Protein AF-A0A519QHR0-F1 (afdb_monomer)

Secondary structure (DSSP, 8-state):
-----------EEEEEEE--SHHHHHHHHHHHHTT--EEEE-SSSSS-HHHHTSPTTPEEP---TTSPP-SSS---SEEHHHHHHHHHHHHHHTT--EE-S--EEEEEEETTEEEEEETTS-EEEEEEEEE---STTSBPPP-SEE-TT--EES--S-GGG--S-EEEEE--SHHHHHHHHHHTS-GGG--EEEEE-SSSS-TTS-HHHHHHHHHHHHTTSSEEE-S-EEEEE-SEEEEEEETTEEEEEEESEEEE---B---HHHHHTTT--EEEETTEEEEPTTSS--BSSSSTTPPBPB-TT-BBSSTTEEE-GGGGT---HHHHHHHHHHHHHHHTT-TTPPPTTHHHHHHHHTTSTT---HHHHHHHHHHH-GGGTTS-HHHHHHHHHTSEEEEE-TT-EEE-TT----EEEEEEES-EEEE--SS-TT-EEEE-TT-EESHHHHHH-PPPSS-EEESSSEEEEEEEHHHHHHHHHH-HHHHHHHHHHHHHHH--

Foldseek 3Di:
DDDDDDDDPQDEFAEEEEAQALLSLLQLLLCLVVVGGYEYEEQAPAGRVVLLQQAFQDWAAQPPPPFDFPGQFDDHTGGSVVRRVSSVVSSVVSVGHYDHNFAFPAWADAQQFIWTATPVGDTHTYNFYEYLHAWLVFFDDAPAAEDPPFAEAQGDHYLVVAAQFAEEEEAQAARSLVSQCRVLVDCRSVYAYEYEELAPDRLRYDPVSVVVSVVCVVVVSYHYHHNKGWNYGYQQWTWIQHPVGIDIDGGNHYHYNHGGAPPCCRQQRHNFDWDADPNDTDTDPLRGFDFLDPDRRTATDADPLQATSRGRYGYAENNRPHPRSSQSSQSSNRNSCVSVPVPVDDRSCQVVQCVQCVQPPDSDGSVVVLCLCCPFAQLNVSPHSVRSSVLSSQKHKDKAAAFAWPDAFQAQAQKKKAWSDAKKWWQPDPVDSVDTDIDGINDMDSLCCNVVVGGHHTIMGGNHTTMIIIHGSSSQSVSVVSPVSSVVRSVVVVVVVVVD

Radius of gyration: 25.28 Å; Cα contacts (8 Å, |Δi|>4): 1114; chains: 1; bounding box: 65×52×93 Å

Structure (mmCIF, N/CA/C/O backbone):
data_AF-A0A519QHR0-F1
#
_entry.id   AF-A0A519QHR0-F1
#
loop_
_atom_site.group_PDB
_atom_site.id
_atom_site.type_symbol
_atom_site.label_atom_id
_atom_site.label_alt_id
_atom_site.label_comp_id
_atom_site.label_asym_id
_atom_site.label_entity_id
_atom_site.label_seq_id
_atom_site.pdbx_PDB_ins_code
_atom_site.Cartn_x
_atom_site.Cartn_y
_atom_site.Cartn_z
_atom_site.occupancy
_atom_site.B_iso_or_equiv
_atom_site.auth_seq_id
_atom_site.auth_comp_id
_atom_site.auth_asym_id
_atom_site.auth_atom_id
_atom_site.pdbx_PDB_model_num
ATOM 1 N N . MET A 1 1 ? -25.392 7.653 51.767 1.00 38.12 1 MET A N 1
ATOM 2 C CA . MET A 1 1 ? -24.082 8.296 51.539 1.00 38.12 1 MET A CA 1
ATOM 3 C C . MET A 1 1 ? -23.080 7.205 51.209 1.00 38.12 1 MET A C 1
ATOM 5 O O . MET A 1 1 ? -22.648 6.495 52.101 1.00 38.12 1 MET A O 1
ATOM 9 N N . GLY A 1 2 ? -22.806 7.020 49.922 1.00 30.25 2 GLY A N 1
ATOM 10 C CA . GLY A 1 2 ? -21.758 6.151 49.395 1.00 30.25 2 GLY A CA 1
ATOM 11 C C . GLY A 1 2 ? -21.231 6.868 48.163 1.00 30.25 2 GLY A C 1
ATOM 12 O O . GLY A 1 2 ? -21.966 7.051 47.195 1.00 30.25 2 GLY A O 1
ATOM 13 N N . THR A 1 3 ? -20.040 7.432 48.287 1.00 31.89 3 THR A N 1
ATOM 14 C CA . THR A 1 3 ? -19.401 8.321 47.318 1.00 31.89 3 THR A CA 1
ATOM 15 C C . THR A 1 3 ? -19.126 7.584 46.010 1.00 31.89 3 THR A C 1
ATOM 17 O O . THR A 1 3 ? -18.375 6.612 45.992 1.00 31.89 3 THR A O 1
ATOM 20 N N . ARG A 1 4 ? -19.725 8.069 44.913 1.00 35.53 4 ARG A N 1
ATOM 21 C CA . ARG A 1 4 ? -19.265 7.801 43.545 1.00 35.53 4 ARG A CA 1
ATOM 22 C C . ARG A 1 4 ? -17.866 8.401 43.409 1.00 35.53 4 ARG A C 1
ATOM 24 O O . ARG A 1 4 ? -17.737 9.618 43.354 1.00 35.53 4 ARG A O 1
ATOM 31 N N . GLY A 1 5 ? -16.848 7.549 43.421 1.00 29.78 5 GLY A N 1
ATOM 32 C CA . GLY A 1 5 ? -15.502 7.912 43.000 1.00 29.78 5 GLY A CA 1
ATOM 33 C C . GLY A 1 5 ? -15.416 7.827 41.482 1.00 29.78 5 GLY A C 1
ATOM 34 O O . GLY A 1 5 ? -15.561 6.747 40.915 1.00 29.78 5 GLY A O 1
ATOM 35 N N . GLU A 1 6 ? -15.226 8.977 40.848 1.00 39.72 6 GLU A N 1
ATOM 36 C CA . GLU A 1 6 ? -14.671 9.104 39.506 1.00 39.72 6 GLU A CA 1
ATOM 37 C C . GLU A 1 6 ? -13.222 8.600 39.520 1.00 39.72 6 GLU A C 1
ATOM 39 O O . GLU A 1 6 ? -12.360 9.230 40.123 1.00 39.72 6 GLU A O 1
ATOM 44 N N . THR A 1 7 ? -12.945 7.493 38.836 1.00 35.47 7 THR A N 1
ATOM 45 C CA . THR A 1 7 ? -11.629 7.203 38.254 1.00 35.47 7 THR A CA 1
ATOM 46 C C . THR A 1 7 ? -11.863 6.418 36.966 1.00 35.47 7 THR A C 1
ATOM 48 O O . THR A 1 7 ? -12.209 5.237 36.986 1.00 35.47 7 THR A O 1
ATOM 51 N N . GLY A 1 8 ? -11.734 7.085 35.815 1.00 38.81 8 GLY A N 1
ATOM 52 C CA . GLY A 1 8 ? -11.591 6.378 34.544 1.00 38.81 8 GLY A CA 1
ATOM 53 C C . GLY A 1 8 ? -10.345 5.499 34.632 1.00 38.81 8 GLY A C 1
ATOM 54 O O . GLY A 1 8 ? -9.299 5.975 35.067 1.00 38.81 8 GLY A O 1
ATOM 55 N N . LEU A 1 9 ? -10.457 4.210 34.308 1.00 41.09 9 LEU A N 1
ATOM 56 C CA . LEU A 1 9 ? -9.312 3.301 34.311 1.00 41.09 9 LEU A CA 1
ATOM 57 C C . LEU A 1 9 ? -8.316 3.738 33.223 1.00 41.09 9 LEU A C 1
ATOM 59 O O . LEU A 1 9 ? -8.439 3.350 32.062 1.00 41.09 9 LEU A O 1
ATOM 63 N N . GLU A 1 10 ? -7.314 4.527 33.604 1.00 55.88 10 GLU A N 1
ATOM 64 C CA . GLU A 1 10 ? -6.110 4.771 32.809 1.00 55.88 10 GLU A CA 1
ATOM 65 C C . GLU A 1 10 ? -5.329 3.455 32.699 1.00 55.88 10 GLU A C 1
ATOM 67 O O . GLU A 1 10 ? -4.474 3.121 33.518 1.00 55.88 10 GLU A O 1
ATOM 72 N N . THR A 1 11 ? -5.672 2.642 31.703 1.00 68.62 11 THR A N 1
ATOM 73 C CA . THR A 1 11 ? -4.955 1.393 31.437 1.00 68.62 11 THR A CA 1
ATOM 74 C C . THR A 1 11 ? -3.685 1.735 30.665 1.00 68.62 11 THR A C 1
ATOM 76 O O . THR A 1 11 ? -3.753 2.106 29.492 1.00 68.62 11 THR A O 1
ATOM 79 N N . ARG A 1 12 ? -2.526 1.637 31.328 1.00 92.19 12 ARG A N 1
ATOM 80 C CA . ARG A 1 12 ? -1.211 1.759 30.684 1.00 92.19 12 ARG A CA 1
ATOM 81 C C . ARG A 1 12 ? -0.805 0.419 30.083 1.00 92.19 12 ARG A C 1
ATOM 83 O O . ARG A 1 12 ? -0.752 -0.586 30.787 1.00 92.19 12 ARG A O 1
ATOM 90 N N . VAL A 1 13 ? -0.495 0.415 28.792 1.00 97.62 13 VAL A N 1
ATOM 91 C CA . VAL A 1 13 ? -0.012 -0.765 28.063 1.00 97.62 13 VAL A CA 1
ATOM 92 C C . VAL A 1 13 ? 1.409 -0.551 27.549 1.00 97.62 13 VAL A C 1
ATOM 94 O O . VAL A 1 13 ? 1.866 0.578 27.381 1.00 97.62 13 VAL A O 1
ATOM 97 N N . ARG A 1 14 ? 2.116 -1.637 27.237 1.00 98.00 14 ARG A N 1
ATOM 98 C CA . ARG A 1 14 ? 3.401 -1.556 26.535 1.00 98.00 14 ARG A CA 1
ATOM 99 C C . ARG A 1 14 ? 3.188 -1.165 25.070 1.00 98.00 14 ARG A C 1
ATOM 101 O O . ARG A 1 14 ? 3.900 -0.308 24.557 1.00 98.00 14 ARG A O 1
ATOM 108 N N . ILE A 1 15 ? 2.195 -1.762 24.405 1.00 98.69 15 ILE A N 1
ATOM 109 C CA . ILE A 1 15 ? 1.938 -1.562 22.969 1.00 98.69 15 ILE A CA 1
ATOM 110 C C . ILE A 1 15 ? 0.474 -1.182 22.724 1.00 98.69 15 ILE A C 1
ATOM 112 O O . ILE A 1 15 ? -0.428 -1.973 22.992 1.00 98.69 15 ILE A O 1
ATOM 116 N N . ALA A 1 16 ? 0.234 -0.005 22.146 1.00 98.75 16 ALA A N 1
ATOM 117 C CA . ALA A 1 16 ? -1.062 0.345 21.567 1.00 98.75 16 ALA A CA 1
ATOM 118 C C . ALA A 1 16 ? -1.015 0.208 20.040 1.00 98.75 16 ALA A C 1
ATOM 120 O O . ALA A 1 16 ? -0.225 0.878 19.376 1.00 98.75 16 ALA A O 1
ATOM 121 N N . VAL A 1 17 ? -1.873 -0.643 19.480 1.00 98.88 17 VAL A N 1
ATOM 122 C CA . VAL A 1 17 ? -2.020 -0.841 18.033 1.00 98.88 17 VAL A CA 1
ATOM 123 C C . VAL A 1 17 ? -3.272 -0.112 17.562 1.00 98.88 17 VAL A C 1
ATOM 125 O O . VAL A 1 17 ? -4.366 -0.415 18.023 1.00 98.88 17 VAL A O 1
ATOM 128 N N . ILE A 1 18 ? -3.136 0.849 16.648 1.00 98.69 18 ILE A N 1
ATOM 129 C CA . ILE A 1 18 ? -4.264 1.630 16.124 1.00 98.69 18 ILE A CA 1
ATOM 130 C C . ILE A 1 18 ? -4.666 1.096 14.747 1.00 98.69 18 ILE A C 1
ATOM 132 O O . ILE A 1 18 ? -3.912 1.242 13.783 1.00 98.69 18 ILE A O 1
ATOM 136 N N . GLY A 1 19 ? -5.878 0.548 14.652 1.00 98.31 19 GLY A N 1
ATOM 137 C CA . GLY A 1 19 ? -6.482 -0.002 13.439 1.00 98.31 19 GLY A CA 1
ATOM 138 C C . GLY A 1 19 ? -6.413 -1.528 13.377 1.00 98.31 19 GLY A C 1
ATOM 139 O O . GLY A 1 19 ? -5.332 -2.109 13.418 1.00 98.31 19 GLY A O 1
ATOM 140 N N . SER A 1 20 ? -7.567 -2.179 13.208 1.00 98.12 20 SER A N 1
ATOM 141 C CA . SER A 1 20 ? -7.705 -3.647 13.160 1.00 98.12 20 SER A CA 1
ATOM 142 C C . SER A 1 20 ? -7.625 -4.248 11.751 1.00 98.12 20 SER A C 1
ATOM 144 O O . SER A 1 20 ? -8.186 -5.307 11.473 1.00 98.12 20 SER A O 1
ATOM 146 N N . GLY A 1 21 ? -6.936 -3.578 10.823 1.00 97.19 21 GLY A N 1
ATOM 147 C CA . GLY A 1 21 ? -6.605 -4.191 9.536 1.00 97.19 21 GLY A CA 1
ATOM 148 C C . GLY A 1 21 ? -5.647 -5.384 9.705 1.00 97.19 21 GLY A C 1
ATOM 149 O O . GLY A 1 21 ? -5.116 -5.594 10.796 1.00 97.19 21 GLY A O 1
ATOM 150 N N . PRO A 1 22 ? -5.321 -6.116 8.626 1.00 97.56 22 PRO A N 1
ATOM 151 C CA . PRO A 1 22 ? -4.508 -7.337 8.709 1.00 97.56 22 PRO A CA 1
ATOM 152 C C . PRO A 1 22 ? -3.153 -7.141 9.412 1.00 97.56 22 PRO A C 1
ATOM 154 O O . PRO A 1 22 ? -2.713 -7.984 10.188 1.00 97.56 22 PRO A O 1
ATOM 157 N N . ALA A 1 23 ? -2.507 -5.990 9.187 1.00 98.06 23 ALA A N 1
ATOM 158 C CA . ALA A 1 23 ? -1.262 -5.632 9.868 1.00 98.06 23 ALA A CA 1
ATOM 159 C C . ALA A 1 23 ? -1.452 -5.451 11.383 1.00 98.06 23 ALA A C 1
ATOM 161 O O . ALA A 1 23 ? -0.656 -5.951 12.173 1.00 98.06 23 ALA A O 1
ATOM 162 N N . GLY A 1 24 ? -2.515 -4.750 11.786 1.00 98.62 24 GLY A N 1
ATOM 163 C CA . GLY A 1 24 ? -2.809 -4.475 13.189 1.00 98.62 24 GLY A CA 1
ATOM 164 C C . GLY A 1 24 ? -3.258 -5.721 13.945 1.00 98.62 24 GLY A C 1
ATOM 165 O O . GLY A 1 24 ? -2.792 -5.946 15.057 1.00 98.62 24 GLY A O 1
ATOM 166 N N . LEU A 1 25 ? -4.070 -6.575 13.315 1.00 98.75 25 LEU A N 1
ATOM 167 C CA . LEU A 1 25 ? -4.435 -7.881 13.866 1.00 98.75 25 LEU A CA 1
ATOM 168 C C . LEU A 1 25 ? -3.204 -8.757 14.085 1.00 98.75 25 LEU A C 1
ATOM 170 O O . LEU A 1 25 ? -3.039 -9.311 15.169 1.00 98.75 25 LEU A O 1
ATOM 174 N N . SER A 1 26 ? -2.300 -8.830 13.102 1.00 98.69 26 SER A N 1
ATOM 175 C CA . SER A 1 26 ? -1.062 -9.594 13.263 1.00 98.69 26 SER A CA 1
ATOM 176 C C . SER A 1 26 ? -0.165 -9.024 14.362 1.00 98.69 26 SER A C 1
ATOM 178 O O . SER A 1 26 ? 0.421 -9.795 15.114 1.00 98.69 26 SER A O 1
ATOM 180 N N . ALA A 1 27 ? -0.044 -7.698 14.473 1.00 98.81 27 ALA A N 1
ATOM 181 C CA . ALA A 1 27 ? 0.741 -7.074 15.536 1.00 98.81 27 ALA A CA 1
ATOM 182 C C . ALA A 1 27 ? 0.137 -7.352 16.917 1.00 98.81 27 ALA A C 1
ATOM 184 O O . ALA A 1 27 ? 0.826 -7.797 17.831 1.00 98.81 27 ALA A O 1
ATOM 185 N N . ALA A 1 28 ? -1.166 -7.142 17.079 1.00 98.81 28 ALA A N 1
ATOM 186 C CA . ALA A 1 28 ? -1.828 -7.365 18.355 1.00 98.81 28 ALA A CA 1
ATOM 187 C C . ALA A 1 28 ? -1.801 -8.847 18.766 1.00 98.81 28 ALA A C 1
ATOM 189 O O . ALA A 1 28 ? -1.504 -9.153 19.919 1.00 98.81 28 ALA A O 1
ATOM 190 N N . SER A 1 29 ? -2.004 -9.763 17.813 1.00 98.75 29 SER A N 1
ATOM 191 C CA . SER A 1 29 ? -1.892 -11.210 18.045 1.00 98.75 29 SER A CA 1
ATOM 192 C C . SER A 1 29 ? -0.480 -11.595 18.467 1.00 98.75 29 SER A C 1
ATOM 194 O O . SER A 1 29 ? -0.318 -12.308 19.457 1.00 98.75 29 SER A O 1
ATOM 196 N N . ARG A 1 30 ? 0.550 -11.036 17.816 1.00 98.69 30 ARG A N 1
ATOM 197 C CA . ARG A 1 30 ? 1.936 -11.305 18.202 1.00 98.69 30 ARG A CA 1
ATOM 198 C C . ARG A 1 30 ? 2.270 -10.786 19.594 1.00 98.69 30 ARG A C 1
ATOM 200 O O . ARG A 1 30 ? 2.912 -11.480 20.383 1.00 98.69 30 ARG A O 1
ATOM 207 N N . ALA A 1 31 ? 1.802 -9.583 19.924 1.00 98.75 31 ALA A N 1
ATOM 208 C CA . ALA A 1 31 ? 1.966 -9.012 21.257 1.00 98.75 31 ALA A CA 1
ATOM 209 C C . ALA A 1 31 ? 1.286 -9.886 22.324 1.00 98.75 31 ALA A C 1
ATOM 211 O O . ALA A 1 31 ? 1.868 -10.108 23.387 1.00 98.75 31 ALA A O 1
ATOM 212 N N . ALA A 1 32 ? 0.105 -10.435 22.020 1.00 98.56 32 ALA A N 1
ATOM 213 C CA . ALA A 1 32 ? -0.597 -11.372 22.889 1.00 98.56 32 ALA A CA 1
ATOM 214 C C . ALA A 1 32 ? 0.182 -12.684 23.084 1.00 98.56 32 ALA A C 1
ATOM 216 O O . ALA A 1 32 ? 0.373 -13.109 24.223 1.00 98.56 32 ALA A O 1
ATOM 217 N N . GLN A 1 33 ? 0.698 -13.287 22.006 1.00 98.44 33 GLN A N 1
ATOM 218 C CA . GLN A 1 33 ? 1.482 -14.530 22.074 1.00 98.44 33 GLN A CA 1
ATOM 219 C C . GLN A 1 33 ? 2.786 -14.377 22.870 1.00 98.44 33 GLN A C 1
ATOM 221 O O . GLN A 1 33 ? 3.216 -15.308 23.546 1.00 98.44 33 GLN A O 1
ATOM 226 N N . LEU A 1 34 ? 3.395 -13.190 22.845 1.00 98.19 34 LEU A N 1
ATOM 227 C CA . LEU A 1 34 ? 4.575 -12.859 23.648 1.00 98.19 34 LEU A CA 1
ATOM 228 C C . LEU A 1 34 ? 4.246 -12.441 25.095 1.00 98.19 34 LEU A C 1
ATOM 230 O O . LEU A 1 34 ? 5.159 -12.129 25.860 1.00 98.19 34 LEU A O 1
ATOM 234 N N . GLY A 1 35 ? 2.966 -12.395 25.480 1.00 97.88 35 GLY A N 1
ATOM 235 C CA . GLY A 1 35 ? 2.535 -11.974 26.816 1.00 97.88 35 GLY A CA 1
ATOM 236 C C . GLY A 1 35 ? 2.762 -10.486 27.107 1.00 97.88 35 GLY A C 1
ATOM 237 O O . GLY A 1 35 ? 2.865 -10.091 28.269 1.00 97.88 35 GLY A O 1
ATOM 238 N N . LEU A 1 36 ? 2.867 -9.646 26.074 1.00 97.94 36 LEU A N 1
ATOM 239 C CA . LEU A 1 36 ? 3.069 -8.208 26.231 1.00 97.94 36 LEU A CA 1
ATOM 240 C C . LEU A 1 36 ? 1.747 -7.521 26.578 1.00 97.94 36 LEU A C 1
ATOM 242 O O . LEU A 1 36 ? 0.721 -7.782 25.951 1.00 97.94 36 LEU A O 1
ATOM 246 N N . ALA A 1 37 ? 1.769 -6.592 27.538 1.00 98.06 37 ALA A N 1
ATOM 247 C CA . ALA A 1 37 ? 0.617 -5.737 27.817 1.00 98.06 37 ALA A CA 1
ATOM 248 C C . ALA A 1 37 ? 0.294 -4.898 26.570 1.00 98.06 37 ALA A C 1
ATOM 250 O O . ALA A 1 37 ? 1.090 -4.045 26.171 1.00 98.06 37 ALA A O 1
ATOM 251 N N . HIS A 1 38 ? -0.853 -5.147 25.945 1.00 98.62 38 HIS A N 1
ATOM 252 C CA . HIS A 1 38 ? -1.216 -4.535 24.672 1.00 98.62 38 HIS A CA 1
ATOM 253 C C . HIS A 1 38 ? -2.706 -4.204 24.596 1.00 98.62 38 HIS A C 1
ATOM 255 O O . HIS A 1 38 ? -3.511 -4.752 25.354 1.00 98.62 38 HIS A O 1
ATOM 261 N N . VAL A 1 39 ? -3.054 -3.337 23.644 1.00 98.62 39 VAL A N 1
ATOM 262 C CA . VAL A 1 39 ? -4.432 -3.092 23.205 1.00 98.62 39 VAL A CA 1
ATOM 263 C C . VAL A 1 39 ? -4.475 -2.857 21.695 1.00 98.62 39 VAL A C 1
ATOM 265 O O . VAL A 1 39 ? -3.647 -2.123 21.151 1.00 98.62 39 VAL A O 1
ATOM 268 N N . LEU A 1 40 ? -5.443 -3.474 21.021 1.00 98.81 40 LEU A N 1
ATOM 269 C CA . LEU A 1 40 ? -5.828 -3.184 19.644 1.00 98.81 40 LEU A CA 1
ATOM 270 C C . LEU A 1 40 ? -7.019 -2.228 19.652 1.00 98.81 40 LEU A C 1
ATOM 272 O O . LEU A 1 40 ? -8.055 -2.538 20.226 1.00 98.81 40 LEU A O 1
ATOM 276 N N . ILE A 1 41 ? -6.884 -1.074 19.014 1.00 98.62 41 ILE A N 1
ATOM 277 C CA . ILE A 1 41 ? -7.890 -0.013 19.016 1.00 98.62 41 ILE A CA 1
ATOM 278 C C . ILE A 1 41 ? -8.558 0.042 17.644 1.00 98.62 41 ILE A C 1
ATOM 280 O O . ILE A 1 41 ? -7.892 0.287 16.635 1.00 98.62 41 ILE A O 1
ATOM 284 N N . GLU A 1 42 ? -9.873 -0.154 17.610 1.00 98.19 42 GLU A N 1
ATOM 285 C CA . GLU A 1 42 ? -10.684 -0.160 16.396 1.00 98.19 42 GLU A CA 1
ATOM 286 C C . GLU A 1 42 ? -11.788 0.897 16.479 1.00 98.19 42 GLU A C 1
ATOM 288 O O . GLU A 1 42 ? -12.496 1.023 17.479 1.00 98.19 42 GLU A O 1
ATOM 293 N N . LYS A 1 43 ? -11.936 1.686 15.410 1.00 97.31 43 LYS A N 1
ATOM 294 C CA . LYS A 1 43 ? -12.920 2.774 15.358 1.00 97.31 43 LYS A CA 1
ATOM 295 C C . LYS A 1 43 ? -14.354 2.263 15.194 1.00 97.31 43 LYS A C 1
ATOM 297 O O . LYS A 1 43 ? -15.282 2.985 15.545 1.00 97.31 43 LYS A O 1
ATOM 302 N N . THR A 1 44 ? -14.523 1.069 14.637 1.00 97.31 44 THR A N 1
ATOM 303 C CA . THR A 1 44 ? -15.812 0.413 14.395 1.00 97.31 44 THR A CA 1
ATOM 304 C C . THR A 1 44 ? -16.139 -0.618 15.479 1.00 97.31 44 THR A C 1
ATOM 306 O O . THR A 1 44 ? -15.405 -0.778 16.456 1.00 97.31 44 THR A O 1
ATOM 309 N N . ASP A 1 45 ? -17.285 -1.274 15.339 1.00 96.94 45 ASP A N 1
ATOM 310 C CA . ASP A 1 45 ? -17.796 -2.330 16.213 1.00 96.94 45 ASP A CA 1
ATOM 311 C C . ASP A 1 45 ? -17.379 -3.748 15.780 1.00 96.94 45 ASP A C 1
ATOM 313 O O . ASP A 1 45 ? -17.800 -4.720 16.401 1.00 96.94 45 ASP A O 1
ATOM 317 N N . HIS A 1 46 ? -16.553 -3.867 14.739 1.00 97.19 46 HIS A N 1
ATOM 318 C CA . HIS A 1 46 ? -16.074 -5.125 14.171 1.00 97.19 46 HIS A CA 1
ATOM 319 C C . HIS A 1 46 ? -14.610 -4.996 13.731 1.00 97.19 46 HIS A C 1
ATOM 321 O O . HIS A 1 46 ? -14.087 -3.894 13.575 1.00 97.19 46 HIS A O 1
ATOM 327 N N . LEU A 1 47 ? -13.924 -6.120 13.519 1.00 98.00 47 LEU A N 1
ATOM 328 C CA . LEU A 1 47 ? -12.530 -6.120 13.073 1.00 98.00 47 LEU A CA 1
ATOM 329 C C . LEU A 1 47 ? -12.406 -5.969 11.549 1.00 98.00 47 LEU A C 1
ATOM 331 O O . LEU A 1 47 ? -13.281 -6.360 10.777 1.00 98.00 47 LEU A O 1
ATOM 335 N N . SER A 1 48 ? -11.257 -5.462 11.094 1.00 96.38 48 SER A N 1
ATOM 336 C CA . SER A 1 48 ? -10.878 -5.424 9.676 1.00 96.38 48 SER A CA 1
ATOM 337 C C . SER A 1 48 ? -11.841 -4.649 8.764 1.00 96.38 48 SER A C 1
ATOM 339 O O . SER A 1 48 ? -12.040 -5.039 7.615 1.00 96.38 48 SER A O 1
ATOM 341 N N . ASP A 1 49 ? -12.348 -3.492 9.216 1.00 95.12 49 ASP A N 1
ATOM 342 C CA . ASP A 1 49 ? -13.340 -2.631 8.525 1.00 95.12 49 ASP A CA 1
ATOM 343 C C . ASP A 1 49 ? -13.101 -2.451 7.010 1.00 95.12 49 ASP A C 1
ATOM 345 O O . ASP A 1 49 ? -14.027 -2.475 6.204 1.00 95.12 49 ASP A O 1
ATOM 349 N N . THR A 1 50 ? -11.842 -2.329 6.573 1.00 92.62 50 THR A N 1
ATOM 350 C CA . THR A 1 50 ? -11.517 -2.233 5.135 1.00 92.62 50 THR A CA 1
ATOM 351 C C . THR A 1 50 ? -11.899 -3.491 4.348 1.00 92.62 50 THR A C 1
ATOM 353 O O . THR A 1 50 ? -12.441 -3.377 3.251 1.00 92.62 50 THR A O 1
ATOM 356 N N . ILE A 1 51 ? -11.582 -4.677 4.877 1.00 93.00 51 ILE A N 1
ATOM 357 C CA . ILE A 1 51 ? -11.903 -5.967 4.250 1.00 93.00 51 ILE A CA 1
ATOM 358 C C . ILE A 1 51 ? -13.368 -6.325 4.505 1.00 93.00 51 ILE A C 1
ATOM 360 O O . ILE A 1 51 ? -14.011 -6.873 3.617 1.00 93.00 51 ILE A O 1
ATOM 364 N N . TYR A 1 52 ? -13.921 -5.952 5.660 1.00 93.19 52 TYR A N 1
ATOM 365 C CA . TYR A 1 52 ? -15.352 -6.055 5.943 1.00 93.19 52 TYR A CA 1
ATOM 366 C C . TYR A 1 52 ? -16.183 -5.340 4.872 1.00 93.19 52 TYR A C 1
ATOM 368 O O . TYR A 1 52 ? -17.094 -5.923 4.293 1.00 93.19 52 TYR A O 1
ATOM 376 N N . LYS A 1 53 ? -15.776 -4.124 4.497 1.00 90.56 53 LYS A N 1
ATOM 377 C CA . LYS A 1 53 ? -16.372 -3.334 3.409 1.00 90.56 53 LYS A CA 1
ATOM 378 C C . LYS A 1 53 ? -15.975 -3.789 2.007 1.00 90.56 53 LYS A C 1
ATOM 380 O O . LYS A 1 53 ? -16.273 -3.110 1.034 1.00 90.56 53 LYS A O 1
ATOM 385 N N . TYR A 1 54 ? -15.260 -4.891 1.815 1.00 91.50 54 TYR A N 1
ATOM 386 C CA . TYR A 1 54 ? -15.159 -5.433 0.458 1.00 91.50 54 TYR A CA 1
ATOM 387 C C . TYR A 1 54 ? -16.530 -5.891 -0.020 1.00 91.50 54 TYR A C 1
ATOM 389 O O . TYR A 1 54 ? -17.342 -6.297 0.800 1.00 91.50 54 TYR A O 1
ATOM 397 N N . GLN A 1 55 ? -16.774 -5.853 -1.333 1.00 89.38 55 GLN A N 1
ATOM 398 C CA . GLN A 1 55 ? -18.041 -6.338 -1.878 1.00 89.38 55 GLN A CA 1
ATOM 399 C C . GLN A 1 55 ? -18.321 -7.774 -1.403 1.00 89.38 55 GLN A C 1
ATOM 401 O O . GLN A 1 55 ? -17.403 -8.596 -1.280 1.00 89.38 55 GLN A O 1
ATOM 406 N N . LYS A 1 56 ? -19.584 -8.075 -1.121 1.00 89.62 56 LYS A N 1
ATOM 407 C CA . LYS A 1 56 ? -20.032 -9.373 -0.620 1.00 89.62 56 LYS A CA 1
ATOM 408 C C . LYS A 1 56 ? -19.578 -10.520 -1.516 1.00 89.62 56 LYS A C 1
ATOM 410 O O . LYS A 1 56 ? -19.637 -10.435 -2.741 1.00 89.62 56 LYS A O 1
ATOM 415 N N . GLY A 1 57 ? -19.081 -11.593 -0.898 1.00 88.25 57 GLY A N 1
ATOM 416 C CA . GLY A 1 57 ? -18.574 -12.764 -1.611 1.00 88.25 57 GLY A CA 1
ATOM 417 C C . GLY A 1 57 ? -17.277 -12.540 -2.398 1.00 88.25 57 GLY A C 1
ATOM 418 O O . GLY A 1 57 ? -16.833 -13.470 -3.077 1.00 88.25 57 GLY A O 1
ATOM 419 N N . LYS A 1 58 ? -16.644 -11.355 -2.313 1.00 89.75 58 LYS A N 1
ATOM 420 C CA . LYS A 1 58 ? -15.367 -11.076 -2.987 1.00 89.75 58 LYS A CA 1
ATOM 421 C C . LYS A 1 58 ? -14.332 -12.136 -2.642 1.00 89.75 58 LYS A C 1
ATOM 423 O O . LYS A 1 58 ? -14.133 -12.462 -1.475 1.00 89.75 58 LYS A O 1
ATOM 428 N N . HIS A 1 59 ? -13.622 -12.614 -3.657 1.00 90.69 59 HIS A N 1
ATOM 429 C CA . HIS A 1 59 ? -12.463 -13.467 -3.450 1.00 90.69 59 HIS A CA 1
ATOM 430 C C . HIS A 1 59 ? -11.249 -12.608 -3.063 1.00 90.69 59 HIS A C 1
ATOM 432 O O . HIS A 1 59 ? -10.813 -11.736 -3.817 1.00 90.69 59 HIS A O 1
ATOM 438 N N . VAL A 1 60 ? -10.728 -12.822 -1.860 1.00 92.25 60 VAL A N 1
ATOM 439 C CA . VAL A 1 60 ? -9.548 -12.151 -1.317 1.00 92.25 60 VAL A CA 1
ATOM 440 C C . VAL A 1 60 ? -8.322 -12.991 -1.659 1.00 92.25 60 VAL A C 1
ATOM 442 O O . VAL A 1 60 ? -8.270 -14.176 -1.350 1.00 92.25 60 VAL A O 1
ATOM 445 N N . MET A 1 61 ?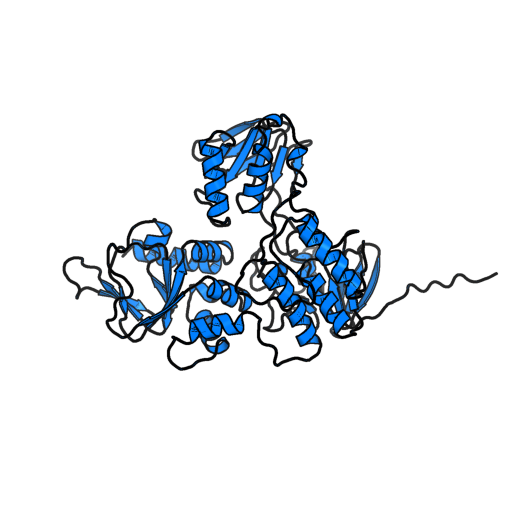 -7.335 -12.378 -2.311 1.00 89.00 61 MET A N 1
ATOM 446 C CA . MET A 1 61 ? -6.131 -13.066 -2.788 1.00 89.00 61 MET A CA 1
ATOM 447 C C . MET A 1 61 ? -4.998 -13.016 -1.756 1.00 89.00 61 MET A C 1
ATOM 449 O O . MET A 1 61 ? -4.662 -11.938 -1.263 1.00 89.00 61 MET A O 1
ATOM 453 N N . ALA A 1 62 ? -4.328 -14.148 -1.529 1.00 88.25 62 ALA A N 1
ATOM 454 C CA . ALA A 1 62 ? -3.132 -14.255 -0.688 1.00 88.25 62 ALA A CA 1
ATOM 455 C C . ALA A 1 62 ? -1.825 -14.072 -1.489 1.00 88.25 62 ALA A C 1
ATOM 457 O O . ALA A 1 62 ? -0.995 -14.972 -1.603 1.00 88.25 62 ALA A O 1
ATOM 458 N N . THR A 1 63 ? -1.653 -12.895 -2.097 1.00 83.69 63 THR A N 1
ATOM 459 C CA . THR A 1 63 ? -0.477 -12.561 -2.923 1.00 83.69 63 THR A CA 1
ATOM 460 C C . THR A 1 63 ? 0.623 -11.866 -2.098 1.00 83.69 63 THR A C 1
ATOM 462 O O . THR A 1 63 ? 0.289 -10.998 -1.285 1.00 83.69 63 THR A O 1
ATOM 465 N N . PRO A 1 64 ? 1.917 -12.160 -2.343 1.00 81.50 64 PRO A N 1
ATOM 466 C CA . PRO A 1 64 ? 2.444 -13.202 -3.237 1.00 81.50 64 PRO A CA 1
ATOM 467 C C . PRO A 1 64 ? 2.421 -14.595 -2.583 1.00 81.50 64 PRO A C 1
ATOM 469 O O . PRO A 1 64 ? 2.644 -14.730 -1.381 1.00 81.50 64 PRO A O 1
ATOM 472 N N . SER A 1 65 ? 2.171 -15.645 -3.372 1.00 81.38 65 SER A N 1
ATOM 473 C CA . SER A 1 65 ? 2.085 -17.026 -2.866 1.00 81.38 65 SER A CA 1
ATOM 474 C C . SER A 1 65 ? 3.420 -17.564 -2.350 1.00 81.38 65 SER A C 1
ATOM 476 O O . SER A 1 65 ? 3.429 -18.373 -1.429 1.00 81.38 65 SER A O 1
ATOM 478 N N . SER A 1 66 ? 4.540 -17.094 -2.907 1.00 81.62 66 SER A N 1
ATOM 479 C CA . SER A 1 66 ? 5.895 -17.498 -2.514 1.00 81.62 66 SER A CA 1
ATOM 480 C C . SER A 1 66 ? 6.346 -16.944 -1.161 1.00 81.62 66 SER A C 1
ATOM 482 O O . SER A 1 66 ? 7.280 -17.478 -0.568 1.00 81.62 66 SER A O 1
ATOM 484 N N . LEU A 1 67 ? 5.716 -15.876 -0.664 1.00 88.81 67 LEU A N 1
ATOM 485 C CA . LEU A 1 67 ? 6.094 -15.277 0.612 1.00 88.81 67 LEU A CA 1
ATOM 486 C C . LEU A 1 67 ? 5.569 -16.131 1.761 1.00 88.81 67 LEU A C 1
ATOM 488 O O . LEU A 1 67 ? 4.375 -16.407 1.828 1.00 88.81 67 LEU A O 1
ATOM 492 N N . VAL A 1 68 ? 6.439 -16.506 2.691 1.00 91.56 68 VAL A N 1
ATOM 493 C CA . VAL A 1 68 ? 6.036 -17.218 3.909 1.00 91.56 68 VAL A CA 1
ATOM 494 C C . VAL A 1 68 ? 5.275 -16.261 4.830 1.00 91.56 68 VAL A C 1
ATOM 496 O O . VAL A 1 68 ? 5.710 -15.129 5.056 1.00 91.56 68 VAL A O 1
ATOM 499 N N . LEU A 1 69 ? 4.124 -16.697 5.344 1.00 95.31 69 LEU A N 1
ATOM 500 C CA . LEU A 1 69 ? 3.375 -15.961 6.363 1.00 95.31 69 LEU A CA 1
ATOM 501 C C . LEU A 1 69 ? 3.953 -16.293 7.744 1.00 95.31 69 LEU A C 1
ATOM 503 O O . LEU A 1 69 ? 4.070 -17.463 8.089 1.00 95.31 69 LEU A O 1
ATOM 507 N N . ARG A 1 70 ? 4.332 -15.268 8.510 1.00 95.62 70 ARG A N 1
ATOM 508 C CA . ARG A 1 70 ? 4.845 -15.388 9.888 1.00 95.62 70 ARG A CA 1
ATOM 509 C C . ARG A 1 70 ? 3.816 -15.043 10.955 1.00 95.62 70 ARG A C 1
ATOM 511 O O . ARG A 1 70 ? 4.056 -15.315 12.121 1.00 95.62 70 ARG A O 1
ATOM 518 N N . SER A 1 71 ? 2.732 -14.385 10.555 1.00 97.25 71 SER A N 1
ATOM 519 C CA . SER A 1 71 ? 1.658 -13.978 11.454 1.00 97.25 71 SER A CA 1
ATOM 520 C C . SER A 1 71 ? 1.160 -15.151 12.294 1.00 97.25 71 SER A C 1
ATOM 522 O O . SER A 1 71 ? 1.058 -16.263 11.785 1.00 97.25 71 SER A O 1
ATOM 524 N N . ASP A 1 72 ? 0.791 -14.881 13.546 1.00 98.06 72 ASP A N 1
ATOM 525 C CA . ASP A 1 72 ? 0.087 -15.853 14.390 1.00 98.06 72 ASP A CA 1
ATOM 526 C C . ASP A 1 72 ? -1.377 -16.068 13.935 1.00 98.06 72 ASP A C 1
ATOM 528 O O . ASP A 1 72 ? -2.093 -16.866 14.534 1.00 98.06 72 ASP A O 1
ATOM 532 N N . LEU A 1 73 ? -1.822 -15.350 12.893 1.00 98.00 73 LEU A N 1
ATOM 533 C CA . LEU A 1 73 ? -3.109 -15.532 12.226 1.00 98.00 73 LEU A CA 1
ATOM 534 C C . LEU A 1 73 ? -2.912 -16.123 10.827 1.00 98.00 73 LEU A C 1
ATOM 536 O O . LEU A 1 73 ? -2.080 -15.648 10.048 1.00 98.00 73 LEU A O 1
ATOM 540 N N . ASP A 1 74 ? -3.747 -17.091 10.475 1.00 97.38 74 ASP A N 1
ATOM 541 C CA . ASP A 1 74 ? -3.759 -17.718 9.163 1.00 97.38 74 ASP A CA 1
ATOM 542 C C . ASP A 1 74 ? -4.328 -16.777 8.100 1.00 97.38 74 ASP A C 1
ATOM 544 O O . ASP A 1 74 ? -5.241 -15.974 8.329 1.00 97.38 74 ASP A O 1
ATOM 548 N N . PHE A 1 75 ? -3.801 -16.895 6.884 1.00 96.94 75 PHE A N 1
ATOM 549 C CA . PHE A 1 75 ? -4.355 -16.204 5.732 1.00 96.94 75 PHE A CA 1
ATOM 550 C C . PHE A 1 75 ? -4.085 -16.962 4.438 1.00 96.94 75 PHE A C 1
ATOM 552 O O . PHE A 1 75 ? -2.968 -16.977 3.919 1.00 96.94 75 PHE A O 1
ATOM 559 N N . GLU A 1 76 ? -5.162 -17.509 3.887 1.00 94.56 76 GLU A N 1
ATOM 560 C CA . GLU A 1 76 ? -5.203 -18.149 2.580 1.00 94.56 76 GLU A CA 1
ATOM 561 C C . GLU A 1 76 ? -6.211 -17.445 1.669 1.00 94.56 76 GLU A C 1
ATOM 563 O O . GLU A 1 76 ? -7.104 -16.721 2.122 1.00 94.56 76 GLU A O 1
ATOM 568 N N . ALA A 1 77 ? -6.060 -17.639 0.357 1.00 93.75 77 ALA A N 1
ATOM 569 C CA . ALA A 1 77 ? -6.994 -17.070 -0.605 1.00 93.75 77 ALA A CA 1
ATOM 570 C C . ALA A 1 77 ? -8.395 -17.678 -0.416 1.00 93.75 77 ALA A C 1
ATOM 572 O O . ALA A 1 77 ? -8.554 -18.897 -0.347 1.00 93.75 77 ALA A O 1
ATOM 573 N N . GLY A 1 78 ? -9.426 -16.839 -0.346 1.00 95.25 78 GLY A N 1
ATOM 574 C CA . GLY A 1 78 ? -10.766 -17.294 0.013 1.00 95.25 78 GLY A CA 1
ATOM 575 C C . GLY A 1 78 ? -11.834 -16.222 -0.135 1.00 95.25 78 GLY A C 1
ATOM 576 O O . GLY A 1 78 ? -11.553 -15.071 -0.463 1.00 95.25 78 GLY A O 1
ATOM 577 N N . LYS A 1 79 ? -13.096 -16.596 0.095 1.00 96.00 79 LYS A N 1
ATOM 578 C CA . LYS A 1 79 ? -14.188 -15.613 0.154 1.00 96.00 79 LYS A CA 1
ATOM 579 C C . LYS A 1 79 ? -13.972 -14.672 1.339 1.00 96.00 79 LYS A C 1
ATOM 581 O O . LYS A 1 79 ? -13.564 -15.127 2.406 1.00 96.00 79 LYS A O 1
ATOM 586 N N . ARG A 1 80 ? -14.301 -13.392 1.155 1.00 94.69 80 ARG A N 1
ATOM 587 C CA . ARG A 1 80 ? -14.242 -12.325 2.166 1.00 94.69 80 ARG A CA 1
ATOM 588 C C . ARG A 1 80 ? -14.726 -12.801 3.536 1.00 94.69 80 ARG A C 1
ATOM 590 O O . ARG A 1 80 ? -14.019 -12.631 4.517 1.00 94.69 80 ARG A O 1
ATOM 597 N N . GLU A 1 81 ? -15.898 -13.424 3.591 1.00 96.25 81 GLU A N 1
ATOM 598 C CA . GLU A 1 81 ? -16.534 -13.862 4.836 1.00 96.25 81 GLU A CA 1
ATOM 599 C C . GLU A 1 81 ? -15.738 -14.966 5.541 1.00 96.25 81 GLU A C 1
ATOM 601 O O . GLU A 1 81 ? -15.635 -14.953 6.761 1.00 96.25 81 GLU A O 1
ATOM 606 N N . ALA A 1 82 ? -15.142 -15.891 4.781 1.00 97.94 82 ALA A N 1
ATOM 607 C CA . ALA A 1 82 ? -14.305 -16.947 5.344 1.00 97.94 82 ALA A CA 1
ATOM 608 C C . ALA A 1 82 ? -13.012 -16.368 5.934 1.00 97.94 82 ALA A C 1
ATOM 610 O O . ALA A 1 82 ? -12.655 -16.710 7.054 1.00 97.94 82 ALA A O 1
ATOM 611 N N . VAL A 1 83 ? -12.360 -15.444 5.216 1.00 98.00 83 VAL A N 1
ATOM 612 C CA . VAL A 1 83 ? -11.148 -14.761 5.702 1.00 98.00 83 VAL A CA 1
ATOM 613 C C . VAL A 1 83 ? -11.434 -13.979 6.986 1.00 98.00 83 VAL A C 1
ATOM 615 O O . VAL A 1 83 ? -10.694 -14.107 7.956 1.00 98.00 83 VAL A O 1
ATOM 618 N N . LEU A 1 84 ? -12.522 -13.201 7.011 1.00 97.81 84 LEU A N 1
ATOM 619 C CA . LEU A 1 84 ? -12.923 -12.441 8.198 1.00 97.81 84 LEU A CA 1
ATOM 620 C C . LEU A 1 84 ? -13.261 -13.362 9.375 1.00 97.81 84 LEU A C 1
ATOM 622 O O . LEU A 1 84 ? -12.817 -13.092 10.483 1.00 97.81 84 LEU A O 1
ATOM 626 N N . GLY A 1 85 ? -13.986 -14.460 9.131 1.00 98.12 85 GLY A N 1
ATOM 627 C CA . GLY A 1 85 ? -14.308 -15.448 10.163 1.00 98.12 85 GLY A CA 1
ATOM 628 C C . GLY A 1 85 ? -13.059 -16.081 10.776 1.00 98.12 85 GLY A C 1
ATOM 629 O O . GLY A 1 85 ? -12.928 -16.109 11.995 1.00 98.12 85 GLY A O 1
ATOM 630 N N . THR A 1 86 ? -12.094 -16.498 9.948 1.00 98.31 86 THR A N 1
ATOM 631 C CA . THR A 1 86 ? -10.809 -17.027 10.433 1.00 98.31 86 THR A CA 1
ATOM 632 C C . THR A 1 86 ? -10.075 -16.018 11.315 1.00 98.31 86 THR A C 1
ATOM 634 O O . THR A 1 86 ? -9.606 -16.379 12.392 1.00 98.31 86 THR A O 1
ATOM 637 N N . TRP A 1 87 ? -9.988 -14.753 10.895 1.00 98.25 87 TRP A N 1
ATOM 638 C CA . TRP A 1 87 ? -9.307 -13.726 11.684 1.00 98.25 87 TRP A CA 1
ATOM 639 C C . TRP A 1 87 ? -10.030 -13.390 12.986 1.00 98.25 87 TRP A C 1
ATOM 641 O O . TRP A 1 87 ? -9.355 -13.194 13.993 1.00 98.25 87 TRP A O 1
ATOM 651 N N . GLU A 1 88 ? -11.360 -13.346 12.999 1.00 97.88 88 GLU A N 1
ATOM 652 C CA . GLU A 1 88 ? -12.153 -13.119 14.214 1.00 97.88 88 GLU A CA 1
ATOM 653 C C . GLU A 1 88 ? -11.930 -14.247 15.240 1.00 97.88 88 GLU A C 1
ATOM 655 O O . GLU A 1 88 ? -11.563 -13.991 16.395 1.00 97.88 88 GLU A O 1
ATOM 660 N N . ASP A 1 89 ? -12.059 -15.503 14.797 1.00 98.38 89 ASP A N 1
ATOM 661 C CA . ASP A 1 89 ? -11.898 -16.691 15.640 1.00 98.38 89 ASP A CA 1
ATOM 662 C C . ASP A 1 89 ? -10.481 -16.774 16.222 1.00 98.38 89 ASP A C 1
ATOM 664 O O . ASP A 1 89 ? -10.295 -17.003 17.421 1.00 98.38 89 ASP A O 1
ATOM 668 N N . GLN A 1 90 ? -9.460 -16.546 15.392 1.00 98.44 90 GLN A N 1
ATOM 669 C CA . GLN A 1 90 ? -8.065 -16.642 15.818 1.00 98.44 90 GLN A CA 1
ATOM 670 C C . GLN A 1 90 ? -7.616 -15.439 16.654 1.00 98.44 90 GLN A C 1
ATOM 672 O O . GLN A 1 90 ? -6.878 -15.626 17.617 1.00 98.44 90 GLN A O 1
ATOM 677 N N . THR A 1 91 ? -8.120 -14.229 16.388 1.00 98.19 91 THR A N 1
ATOM 678 C CA . THR A 1 91 ? -7.872 -13.056 17.250 1.00 98.19 91 THR A CA 1
ATOM 679 C C . THR A 1 91 ? -8.415 -13.303 18.659 1.00 98.19 91 THR A C 1
ATOM 681 O O . THR A 1 91 ? -7.736 -13.036 19.657 1.00 98.19 91 THR A O 1
ATOM 684 N N . THR A 1 92 ? -9.610 -13.897 18.748 1.00 97.56 92 THR A N 1
ATOM 685 C CA . THR A 1 92 ? -10.207 -14.325 20.018 1.00 97.56 92 THR A CA 1
ATOM 686 C C . THR A 1 92 ? -9.386 -15.439 20.673 1.00 97.56 92 THR A C 1
ATOM 688 O O . THR A 1 92 ? -9.074 -15.360 21.863 1.00 97.56 92 THR A O 1
ATOM 691 N N . GLY A 1 93 ? -8.974 -16.454 19.905 1.00 97.94 93 GLY A N 1
ATOM 692 C CA . GLY A 1 93 ? -8.140 -17.563 20.382 1.00 97.94 93 GLY A CA 1
ATOM 693 C C . GLY A 1 93 ? -6.776 -17.119 20.925 1.00 97.94 93 GLY A C 1
ATOM 694 O O . GLY A 1 93 ? -6.322 -17.631 21.951 1.00 97.94 93 GLY A O 1
ATOM 695 N N . CYS A 1 94 ? -6.160 -16.112 20.302 1.00 97.06 94 CYS A N 1
ATOM 696 C CA . CYS A 1 94 ? -4.929 -15.472 20.765 1.00 97.06 94 CYS A CA 1
ATOM 697 C C . CYS A 1 94 ? -5.124 -14.592 22.008 1.00 97.06 94 CYS A C 1
ATOM 699 O O . CYS A 1 94 ? -4.127 -14.162 22.586 1.00 97.06 94 CYS A O 1
ATOM 701 N N . LYS A 1 95 ? -6.369 -14.345 22.443 1.00 97.56 95 LYS A N 1
ATOM 702 C CA . LYS A 1 95 ? -6.726 -13.467 23.572 1.00 97.56 95 LYS A CA 1
ATOM 703 C C . LYS A 1 95 ? -6.241 -12.029 23.378 1.00 97.56 95 LYS A C 1
ATOM 705 O O . LYS A 1 95 ? -5.705 -11.414 24.300 1.00 97.56 95 LYS A O 1
ATOM 710 N N . VAL A 1 96 ? -6.417 -11.498 22.170 1.00 98.44 96 VAL A N 1
ATOM 711 C CA . VAL A 1 96 ? -6.097 -10.098 21.880 1.00 98.44 96 VAL A CA 1
ATOM 712 C C . VAL A 1 96 ? -7.040 -9.173 22.651 1.00 98.44 96 VAL A C 1
ATOM 714 O O . VAL A 1 96 ? -8.259 -9.329 22.603 1.00 98.44 96 VAL A O 1
ATOM 717 N N . ASN A 1 97 ? -6.483 -8.173 23.337 1.00 97.81 97 ASN A N 1
ATOM 718 C CA . ASN A 1 97 ? -7.278 -7.146 24.009 1.00 97.81 97 ASN A CA 1
ATOM 719 C C . ASN A 1 97 ? -7.750 -6.108 22.987 1.00 97.81 97 ASN A C 1
ATOM 721 O O . ASN A 1 97 ? -6.940 -5.313 22.510 1.00 97.81 97 ASN A O 1
ATOM 725 N N . VAL A 1 98 ? -9.045 -6.085 22.667 1.00 98.38 98 VAL A N 1
ATOM 726 C CA . VAL A 1 98 ? -9.607 -5.153 21.677 1.00 98.38 98 VAL A CA 1
ATOM 727 C C . VAL A 1 98 ? -10.449 -4.067 22.344 1.00 98.38 98 VAL A C 1
ATOM 729 O O . VAL A 1 98 ? -11.316 -4.349 23.169 1.00 98.38 98 VAL A O 1
ATOM 732 N N . LEU A 1 99 ? -10.221 -2.818 21.942 1.00 98.06 99 LEU A N 1
ATOM 733 C CA . LEU A 1 99 ? -11.043 -1.659 22.259 1.00 98.06 99 LEU A CA 1
ATOM 734 C C . LEU A 1 99 ? -11.798 -1.213 20.998 1.00 98.06 99 LEU A C 1
ATOM 736 O O . LEU A 1 99 ? -11.249 -0.509 20.150 1.00 98.06 99 LEU A O 1
ATOM 740 N N . TYR A 1 100 ? -13.058 -1.630 20.892 1.00 98.19 100 TYR A N 1
ATOM 741 C CA . TYR A 1 100 ? -13.964 -1.252 19.805 1.00 98.19 100 TYR A CA 1
ATOM 742 C C . TYR A 1 100 ? -14.539 0.157 19.978 1.00 98.19 100 TYR A C 1
ATOM 744 O O . TYR A 1 100 ? -14.568 0.714 21.078 1.00 98.19 100 TYR A O 1
ATOM 752 N N . ASN A 1 101 ? -15.098 0.703 18.896 1.00 97.69 101 ASN A N 1
ATOM 753 C CA . ASN A 1 101 ? -15.779 1.998 18.865 1.00 97.69 101 ASN A CA 1
ATOM 754 C C . ASN A 1 101 ? -14.921 3.162 19.399 1.00 97.69 101 ASN A C 1
ATOM 756 O O . ASN A 1 101 ? -15.452 4.114 19.995 1.00 97.69 101 ASN A O 1
ATOM 760 N N . ALA A 1 102 ? -13.607 3.075 19.189 1.00 97.31 102 ALA A N 1
ATOM 761 C CA . ALA A 1 102 ? -12.601 3.998 19.687 1.00 97.31 102 ALA A CA 1
ATOM 762 C C . ALA A 1 102 ? -11.762 4.550 18.527 1.00 97.31 102 ALA A C 1
ATOM 764 O O . ALA A 1 102 ? -10.719 4.024 18.154 1.00 97.31 102 ALA A O 1
ATOM 765 N N . GLU A 1 103 ? -12.217 5.653 17.935 1.00 97.62 103 GLU A N 1
ATOM 766 C CA . GLU A 1 103 ? -11.424 6.368 16.935 1.00 97.62 103 GLU A CA 1
ATOM 767 C C . GLU A 1 103 ? -10.422 7.299 17.625 1.00 97.62 103 GLU A C 1
ATOM 769 O O . GLU A 1 103 ? -10.830 8.175 18.389 1.00 97.62 103 GLU A O 1
ATOM 774 N N . ILE A 1 104 ? -9.125 7.144 17.353 1.00 97.94 104 ILE A N 1
ATOM 775 C CA . ILE A 1 104 ? -8.087 8.021 17.910 1.00 97.94 104 ILE A CA 1
ATOM 776 C C . ILE A 1 104 ? -8.091 9.370 17.189 1.00 97.94 104 ILE A C 1
ATOM 778 O O . ILE A 1 104 ? -7.969 9.442 15.969 1.00 97.94 104 ILE A O 1
ATOM 782 N N . ALA A 1 105 ? -8.232 10.444 17.962 1.00 97.06 105 ALA A N 1
ATOM 783 C CA . ALA A 1 105 ? -8.247 11.821 17.483 1.00 97.06 105 ALA A CA 1
ATOM 784 C C . ALA A 1 105 ? -6.865 12.482 17.554 1.00 97.06 105 ALA A C 1
ATOM 786 O O . ALA A 1 105 ? -6.543 13.313 16.709 1.00 97.06 105 ALA A O 1
ATOM 787 N N . ALA A 1 106 ? -6.064 12.136 18.566 1.00 97.12 106 ALA A N 1
ATOM 788 C CA . ALA A 1 106 ? -4.743 12.716 18.779 1.00 97.12 106 ALA A CA 1
ATOM 789 C C . ALA A 1 106 ? -3.821 11.753 19.533 1.00 97.12 106 ALA A C 1
ATOM 791 O O . ALA A 1 106 ? -4.277 10.967 20.366 1.00 97.12 106 ALA A O 1
ATOM 792 N N . ILE A 1 107 ? -2.524 11.866 19.255 1.00 98.38 107 ILE A N 1
ATOM 793 C CA . ILE A 1 107 ? -1.447 11.163 19.953 1.00 98.38 107 ILE A CA 1
ATOM 794 C C . ILE A 1 107 ? -0.470 12.232 20.434 1.00 98.38 107 ILE A C 1
ATOM 796 O O . ILE A 1 107 ? -0.017 13.052 19.635 1.00 98.38 107 ILE A O 1
ATOM 800 N N . THR A 1 108 ? -0.177 12.246 21.729 1.00 98.06 108 THR A N 1
ATOM 801 C CA . THR A 1 108 ? 0.733 13.211 22.364 1.00 98.06 108 THR A CA 1
ATOM 802 C C . THR A 1 108 ? 1.705 12.504 23.300 1.00 98.06 108 THR A C 1
ATOM 804 O O . THR A 1 108 ? 1.481 11.350 23.663 1.00 98.06 108 THR A O 1
ATOM 807 N N . GLY A 1 109 ? 2.749 13.209 23.736 1.00 96.88 109 GLY A N 1
ATOM 808 C CA . GLY A 1 109 ? 3.772 12.674 24.635 1.00 96.88 109 GLY A CA 1
ATOM 809 C C . GLY A 1 109 ? 5.026 12.244 23.881 1.00 96.88 109 GLY A C 1
ATOM 810 O O . GLY A 1 109 ? 5.305 12.744 22.790 1.00 96.88 109 GLY A O 1
ATOM 811 N N . ALA A 1 110 ? 5.782 11.325 24.471 1.00 96.94 110 ALA A N 1
ATOM 812 C CA . ALA A 1 110 ? 7.043 10.825 23.933 1.00 96.94 110 ALA A CA 1
ATOM 813 C C . ALA A 1 110 ? 7.196 9.327 24.228 1.00 96.94 110 ALA A C 1
ATOM 815 O O . ALA A 1 110 ? 6.407 8.754 24.979 1.00 96.94 110 ALA A O 1
ATOM 816 N N . LYS A 1 111 ? 8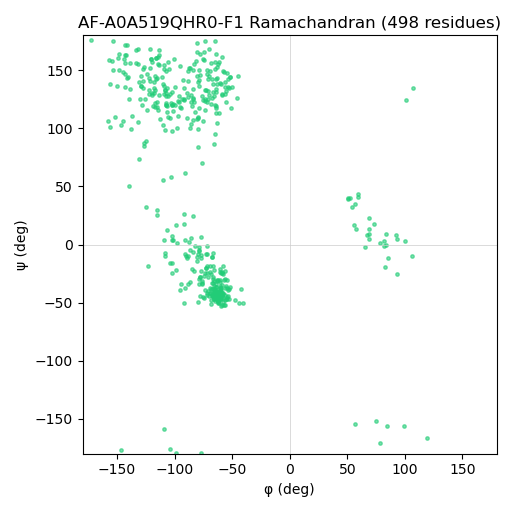.226 8.696 23.651 1.00 95.81 111 LYS A N 1
ATOM 817 C CA . LYS A 1 111 ? 8.552 7.279 23.873 1.00 95.81 111 LYS A CA 1
ATOM 818 C C . LYS A 1 111 ? 8.497 6.917 25.361 1.00 95.81 111 LYS A C 1
ATOM 820 O O . LYS A 1 111 ? 9.171 7.542 26.173 1.00 95.81 111 LYS A O 1
ATOM 825 N N . GLY A 1 112 ? 7.722 5.887 25.694 1.00 96.81 112 GLY A N 1
ATOM 826 C CA . GLY A 1 112 ? 7.477 5.443 27.067 1.00 96.81 112 GLY A CA 1
ATOM 827 C C . GLY A 1 112 ? 6.225 6.045 27.715 1.00 96.81 112 GLY A C 1
ATOM 828 O O . GLY A 1 112 ? 5.649 5.404 28.592 1.00 96.81 112 GLY A O 1
ATOM 829 N N . GLU A 1 113 ? 5.762 7.217 27.277 1.00 97.31 113 GLU A N 1
ATOM 830 C CA . GLU A 1 113 ? 4.683 7.995 27.907 1.00 97.31 113 GLU A CA 1
ATOM 831 C C . GLU A 1 113 ? 3.735 8.621 26.869 1.00 97.31 113 GLU A C 1
ATOM 833 O O . GLU A 1 113 ? 3.452 9.821 26.890 1.00 97.31 113 GLU A O 1
ATOM 838 N N . PHE A 1 114 ? 3.241 7.818 25.925 1.00 98.44 114 PHE A N 1
ATOM 839 C CA . PHE A 1 114 ? 2.240 8.281 24.968 1.00 98.44 114 PHE A CA 1
ATOM 840 C C . PHE A 1 114 ? 0.844 8.312 25.586 1.00 98.44 114 PHE A C 1
ATOM 842 O O . PHE A 1 114 ? 0.442 7.386 26.291 1.00 98.44 114 PHE A O 1
ATOM 849 N N . ALA A 1 115 ? 0.076 9.340 25.228 1.00 98.25 115 ALA A N 1
ATOM 850 C CA . ALA A 1 115 ? -1.353 9.440 25.494 1.00 98.25 115 ALA A CA 1
ATOM 851 C C . ALA A 1 115 ? -2.124 9.481 24.169 1.00 98.25 115 ALA A C 1
ATOM 853 O O . ALA A 1 115 ? -1.905 10.361 23.332 1.00 98.25 115 ALA A O 1
ATOM 854 N N . LEU A 1 116 ? -3.026 8.518 23.981 1.00 98.31 116 LEU A N 1
ATOM 855 C CA . LEU A 1 116 ? -3.879 8.389 22.807 1.00 98.31 116 LEU A CA 1
ATOM 856 C C . LEU A 1 116 ? -5.294 8.807 23.195 1.00 98.31 116 LEU A C 1
ATOM 858 O O . LEU A 1 116 ? -5.973 8.100 23.939 1.00 98.31 116 LEU A O 1
ATOM 862 N N . LYS A 1 117 ? -5.740 9.955 22.686 1.00 97.88 117 LYS A N 1
ATOM 863 C CA . LYS A 1 117 ? -7.075 10.487 22.968 1.00 97.88 117 LYS A CA 1
ATOM 864 C C . LYS A 1 117 ? -8.066 10.017 21.911 1.00 97.88 117 LYS A C 1
ATOM 866 O O . LYS A 1 117 ? -7.865 10.281 20.722 1.00 97.88 117 LYS A O 1
ATOM 871 N N . THR A 1 118 ? -9.156 9.377 22.323 1.00 97.19 118 THR A N 1
ATOM 872 C CA . THR A 1 118 ? -10.258 9.014 21.422 1.00 97.19 118 THR A CA 1
ATOM 873 C C . THR A 1 118 ? -11.098 10.247 21.065 1.00 97.19 118 THR A C 1
ATOM 875 O O . THR A 1 118 ? -11.117 11.243 21.793 1.00 97.19 118 THR A O 1
ATOM 878 N N . LYS A 1 119 ? -11.862 10.198 19.968 1.00 96.31 119 LYS A N 1
ATOM 879 C CA . LYS A 1 119 ? -12.846 11.243 19.625 1.00 96.31 119 LYS A CA 1
ATOM 880 C C . LYS A 1 119 ? -13.929 11.426 20.694 1.00 96.31 119 LYS A C 1
ATOM 882 O O . LYS A 1 119 ? -14.504 12.506 20.778 1.00 96.31 119 LYS A O 1
ATOM 887 N N . LYS A 1 120 ? -14.195 10.394 21.502 1.00 95.00 120 LYS A N 1
ATOM 888 C CA . LYS A 1 120 ? -15.138 10.442 22.632 1.00 95.00 120 LYS A CA 1
ATOM 889 C C . LYS A 1 120 ? -14.534 11.086 23.883 1.00 95.00 120 LYS A C 1
ATOM 891 O O . LYS A 1 120 ? -15.277 11.483 24.770 1.00 95.00 120 LYS A O 1
ATOM 896 N N . GLY A 1 121 ? -13.212 11.254 23.920 1.00 94.12 121 GLY A N 1
ATOM 897 C CA . GLY A 1 121 ? -12.490 11.924 24.999 1.00 94.12 121 GLY A CA 1
ATOM 898 C C . GLY A 1 121 ? -11.710 10.988 25.919 1.00 94.12 121 GLY A C 1
ATOM 899 O O . GLY A 1 121 ? -10.891 11.493 26.683 1.00 94.12 121 GLY A O 1
ATOM 900 N N . ASP A 1 122 ? -11.906 9.672 25.810 1.00 94.38 122 ASP A N 1
ATOM 901 C CA . ASP A 1 122 ? -11.165 8.668 26.581 1.00 94.38 122 ASP A CA 1
ATOM 902 C C . ASP A 1 122 ? -9.670 8.699 26.246 1.00 94.38 122 ASP A C 1
ATOM 904 O O . ASP A 1 122 ? -9.276 9.066 25.134 1.00 94.38 122 ASP A O 1
ATOM 908 N N . ILE A 1 123 ? -8.837 8.288 27.202 1.00 96.69 123 ILE A N 1
ATOM 909 C CA . ILE A 1 123 ? -7.380 8.279 27.063 1.00 96.69 123 ILE A CA 1
ATOM 910 C C . ILE A 1 123 ? -6.856 6.861 27.276 1.00 96.69 123 ILE A C 1
ATOM 912 O O . ILE A 1 123 ? -7.161 6.218 28.278 1.00 96.69 123 ILE A O 1
ATOM 916 N N . VAL A 1 124 ? -6.028 6.398 26.340 1.00 97.31 124 VAL A N 1
ATOM 917 C CA . VAL A 1 124 ? -5.227 5.175 26.467 1.00 97.31 124 VAL A CA 1
ATOM 918 C C . VAL A 1 124 ? -3.763 5.576 26.619 1.00 97.31 124 VAL A C 1
ATOM 920 O O . VAL A 1 124 ? -3.258 6.363 25.818 1.00 97.31 124 VAL A O 1
ATOM 923 N N . LEU A 1 125 ? -3.079 5.040 27.631 1.00 98.31 125 LEU A N 1
ATOM 924 C CA . LEU A 1 125 ? -1.658 5.305 27.866 1.00 98.31 125 LEU A CA 1
ATOM 925 C C . LEU A 1 125 ? -0.811 4.153 27.321 1.00 98.31 125 LEU A C 1
ATOM 927 O O . LEU A 1 125 ? -1.131 2.987 27.554 1.00 98.31 125 LEU A O 1
ATOM 931 N N . ALA A 1 126 ? 0.278 4.460 26.616 1.00 98.31 126 ALA A N 1
ATOM 932 C CA . ALA A 1 126 ? 1.131 3.439 26.012 1.00 98.31 126 ALA A CA 1
ATOM 933 C C . ALA A 1 126 ? 2.621 3.796 26.048 1.00 98.31 126 ALA A C 1
ATOM 935 O O . ALA A 1 126 ? 2.997 4.955 25.895 1.00 98.31 126 ALA A O 1
ATOM 936 N N . GLU A 1 127 ? 3.488 2.792 26.186 1.00 98.44 127 GLU A N 1
ATOM 937 C CA . GLU A 1 127 ? 4.936 2.993 26.031 1.00 98.44 127 GLU A CA 1
ATOM 938 C C . GLU A 1 127 ? 5.348 3.132 24.559 1.00 98.44 127 GLU A C 1
ATOM 940 O O . GLU A 1 127 ? 6.292 3.850 24.228 1.00 98.44 127 GLU A O 1
ATOM 945 N N . THR A 1 128 ? 4.650 2.427 23.670 1.00 98.50 128 THR A N 1
ATOM 946 C CA . THR A 1 128 ? 4.901 2.371 22.228 1.00 98.50 128 THR A CA 1
ATOM 947 C C . THR A 1 128 ? 3.582 2.364 21.461 1.00 98.50 128 THR A C 1
ATOM 949 O O . THR A 1 128 ? 2.603 1.750 21.893 1.00 98.50 128 THR A O 1
ATOM 952 N N . VAL A 1 129 ? 3.566 3.018 20.299 1.00 98.88 129 VAL A N 1
ATOM 953 C CA . VAL A 1 129 ? 2.401 3.084 19.408 1.00 98.88 129 VAL A CA 1
ATOM 954 C C . VAL A 1 129 ? 2.722 2.436 18.068 1.00 98.88 129 VAL A C 1
ATOM 956 O O . VAL A 1 129 ? 3.760 2.710 17.474 1.00 98.88 129 VAL A O 1
ATOM 959 N N . ILE A 1 130 ? 1.807 1.613 17.561 1.00 98.88 130 ILE A N 1
ATOM 960 C CA . ILE A 1 130 ? 1.849 1.049 16.211 1.00 98.88 130 ILE A CA 1
ATOM 961 C C . ILE A 1 130 ? 0.665 1.612 15.417 1.00 98.88 130 ILE A C 1
ATOM 963 O O . ILE A 1 130 ? -0.494 1.338 15.725 1.00 98.88 130 ILE A O 1
ATOM 967 N N . LEU A 1 131 ? 0.945 2.387 14.371 1.00 98.75 131 LEU A N 1
ATOM 968 C CA . LEU A 1 131 ? -0.043 2.892 13.422 1.00 98.75 131 LEU A CA 1
ATOM 969 C C . LEU A 1 131 ? -0.281 1.855 12.315 1.00 98.75 131 LEU A C 1
ATOM 971 O O . LEU A 1 131 ? 0.514 1.734 11.384 1.00 98.75 131 LEU A O 1
ATOM 975 N N . ALA A 1 132 ? -1.408 1.146 12.395 1.00 98.31 132 ALA A N 1
ATOM 976 C CA . ALA A 1 132 ? -1.864 0.141 11.430 1.00 98.31 132 ALA A CA 1
ATOM 977 C C . ALA A 1 132 ? -3.170 0.564 10.718 1.00 98.31 132 ALA A C 1
ATOM 979 O O . ALA A 1 132 ? -3.978 -0.262 10.294 1.00 98.31 132 ALA A O 1
ATOM 980 N N . ILE A 1 133 ? -3.376 1.875 10.562 1.00 97.06 133 ILE A N 1
ATOM 981 C CA . ILE A 1 133 ? -4.639 2.484 10.103 1.00 97.06 133 ILE A CA 1
ATOM 982 C C . ILE A 1 133 ? -4.894 2.380 8.589 1.00 97.06 133 ILE A C 1
ATOM 984 O O . ILE A 1 133 ? -5.976 2.725 8.110 1.00 97.06 133 ILE A O 1
ATOM 988 N N . GLY A 1 134 ? -3.898 1.933 7.818 1.00 95.12 134 GLY A N 1
ATOM 989 C CA . GLY A 1 134 ? -3.956 1.901 6.358 1.00 95.12 134 GLY A CA 1
ATOM 990 C C . GLY A 1 134 ? -4.249 3.273 5.734 1.00 95.12 134 GLY A C 1
ATOM 991 O O . GLY A 1 134 ? -3.953 4.321 6.302 1.00 95.12 134 GLY A O 1
ATOM 992 N N . THR A 1 135 ? -4.823 3.269 4.530 1.00 93.31 135 THR A N 1
ATOM 993 C CA . THR A 1 135 ? -5.192 4.499 3.803 1.00 93.31 135 THR A CA 1
ATOM 994 C C . THR A 1 135 ? -6.671 4.553 3.426 1.00 93.31 135 THR A C 1
ATOM 996 O O . THR A 1 135 ? -7.194 5.627 3.155 1.00 93.31 135 THR A O 1
ATOM 999 N N . GLN A 1 136 ? -7.376 3.415 3.416 1.00 89.38 136 GLN A N 1
ATOM 1000 C CA . GLN A 1 136 ? -8.748 3.301 2.897 1.00 89.38 136 GLN A CA 1
ATOM 1001 C C . GLN A 1 136 ? -9.786 4.092 3.704 1.00 89.38 136 GLN A C 1
ATOM 1003 O O . GLN A 1 136 ? -10.811 4.486 3.159 1.00 89.38 136 GLN A O 1
ATOM 1008 N N . GLY A 1 137 ? -9.494 4.415 4.968 1.00 87.75 137 GLY A N 1
ATOM 1009 C CA . GLY A 1 137 ? -10.311 5.338 5.761 1.00 87.75 137 GLY A CA 1
ATOM 1010 C C . GLY A 1 137 ? -10.306 6.791 5.261 1.00 87.75 137 GLY A C 1
ATOM 1011 O O . GLY A 1 137 ? -11.063 7.598 5.786 1.00 87.75 137 GLY A O 1
ATOM 1012 N N . ASN A 1 138 ? -9.472 7.126 4.271 1.00 91.75 138 ASN A N 1
ATOM 1013 C CA . ASN A 1 138 ? -9.329 8.459 3.690 1.00 91.75 138 ASN A CA 1
ATOM 1014 C C . ASN A 1 138 ? -9.397 8.387 2.144 1.00 91.75 138 ASN A C 1
ATOM 1016 O O . ASN A 1 138 ? -8.363 8.469 1.461 1.00 91.75 138 ASN A O 1
ATOM 1020 N N . PRO A 1 139 ? -10.598 8.161 1.573 1.00 92.00 139 PRO A N 1
ATOM 1021 C CA . PRO A 1 139 ? -10.785 7.997 0.134 1.00 92.00 139 PRO A CA 1
ATOM 1022 C C . PRO A 1 139 ? -10.525 9.294 -0.645 1.00 92.00 139 PRO A C 1
ATOM 1024 O O . PRO A 1 139 ? -10.637 10.409 -0.133 1.00 92.00 139 PRO A O 1
ATOM 1027 N N . ASN A 1 140 ? -10.195 9.153 -1.927 1.00 92.00 140 ASN A N 1
ATOM 1028 C CA . ASN A 1 140 ? -10.137 10.277 -2.853 1.00 92.00 140 ASN A CA 1
ATOM 1029 C C . ASN A 1 140 ? -11.558 10.756 -3.170 1.00 92.00 140 ASN A C 1
ATOM 1031 O O . ASN A 1 140 ? -12.372 9.985 -3.672 1.00 92.00 140 ASN A O 1
ATOM 1035 N N . LEU A 1 141 ? -11.832 12.035 -2.905 1.00 93.25 141 LEU A N 1
ATOM 1036 C CA . LEU A 1 141 ? -13.132 12.654 -3.163 1.00 93.25 141 LEU A CA 1
ATOM 1037 C C . LEU A 1 141 ? -13.267 13.120 -4.617 1.00 93.25 141 LEU A C 1
ATOM 1039 O O . LEU A 1 141 ? -12.269 13.476 -5.257 1.00 93.25 141 LEU A O 1
ATOM 1043 N N . VAL A 1 142 ? -14.501 13.123 -5.134 1.00 94.38 142 VAL A N 1
ATOM 1044 C CA . VAL A 1 142 ? -14.812 13.725 -6.443 1.00 94.38 142 VAL A CA 1
ATOM 1045 C C . VAL A 1 142 ? -14.480 15.213 -6.415 1.00 94.38 142 VAL A C 1
ATOM 1047 O O . VAL A 1 142 ? -14.693 15.890 -5.413 1.00 94.38 142 VAL A O 1
ATOM 1050 N N . ARG A 1 143 ? -13.889 15.706 -7.507 1.00 92.62 143 ARG A N 1
ATOM 1051 C CA . ARG A 1 143 ? -13.413 17.098 -7.614 1.00 92.62 143 ARG A CA 1
ATOM 1052 C C . ARG A 1 143 ? -14.320 17.990 -8.455 1.00 92.62 143 ARG A C 1
ATOM 1054 O O . ARG A 1 143 ? -14.170 19.204 -8.422 1.00 92.62 143 ARG A O 1
ATOM 1061 N N . CYS A 1 144 ? -15.203 17.376 -9.231 1.00 95.00 144 CYS A N 1
ATOM 1062 C CA . CYS A 1 144 ? -16.185 18.063 -10.053 1.00 95.00 144 CYS A CA 1
ATOM 1063 C C . CYS A 1 144 ? -17.334 18.625 -9.208 1.00 95.00 144 CYS A C 1
ATOM 1065 O O . CYS A 1 144 ? -17.495 18.253 -8.043 1.00 95.00 144 CYS A O 1
ATOM 1067 N N . ALA A 1 145 ? -18.133 19.516 -9.797 1.00 96.56 145 ALA A N 1
ATOM 1068 C CA . ALA A 1 145 ? -19.319 20.044 -9.134 1.00 96.56 145 ALA A CA 1
ATOM 1069 C C . ALA A 1 145 ? -20.339 18.920 -8.891 1.00 96.56 145 ALA A C 1
ATOM 1071 O O . ALA A 1 145 ? -20.624 18.136 -9.795 1.00 96.56 145 ALA A O 1
ATOM 1072 N N . VAL A 1 146 ? -20.899 18.862 -7.683 1.00 97.56 146 VAL A N 1
ATOM 1073 C CA . VAL A 1 146 ? -21.944 17.904 -7.300 1.00 97.56 146 VAL A CA 1
ATOM 1074 C C . VAL A 1 146 ? -23.185 18.697 -6.911 1.00 97.56 146 VAL A C 1
ATOM 1076 O O . VAL A 1 146 ? -23.122 19.523 -6.002 1.00 97.56 146 VAL A O 1
ATOM 1079 N N . GLU A 1 147 ? -24.289 18.487 -7.624 1.00 97.12 147 GLU A N 1
ATOM 1080 C CA . GLU A 1 147 ? -25.568 19.119 -7.297 1.00 97.12 147 GLU A CA 1
ATOM 1081 C C . GLU A 1 147 ? -26.146 18.566 -5.991 1.00 97.12 147 GLU A C 1
ATOM 1083 O O . GLU A 1 147 ? -25.970 17.394 -5.647 1.00 97.12 147 GLU A O 1
ATOM 1088 N N . GLU A 1 148 ? -26.880 19.410 -5.267 1.00 95.56 148 GLU A N 1
ATOM 1089 C CA . GLU A 1 148 ? -27.615 18.983 -4.081 1.00 95.56 148 GLU A CA 1
ATOM 1090 C C . GLU A 1 148 ? -28.617 17.871 -4.440 1.00 95.56 148 GLU A C 1
ATOM 1092 O O . GLU A 1 148 ? -29.391 17.980 -5.392 1.00 95.56 148 GLU A O 1
ATOM 1097 N N . GLY A 1 149 ? -28.588 16.774 -3.680 1.00 92.06 149 GLY A N 1
ATOM 1098 C CA . GLY A 1 149 ? -29.424 15.597 -3.930 1.00 92.06 149 GLY A CA 1
ATOM 1099 C C . GLY A 1 149 ? -28.874 14.612 -4.969 1.00 92.06 149 GLY A C 1
ATOM 1100 O O . GLY A 1 149 ? -29.515 13.588 -5.202 1.00 92.06 149 GLY A O 1
ATOM 1101 N N . ALA A 1 150 ? -27.706 14.868 -5.569 1.00 96.38 150 ALA A N 1
ATOM 1102 C CA . ALA A 1 150 ? -26.997 13.862 -6.352 1.00 96.38 150 ALA A CA 1
ATOM 1103 C C . ALA A 1 150 ? -26.471 12.726 -5.456 1.00 96.38 150 ALA A C 1
ATOM 1105 O O . ALA A 1 150 ? -26.003 12.950 -4.337 1.00 96.38 150 ALA A O 1
ATOM 1106 N N . ASN A 1 151 ? -26.522 11.493 -5.958 1.00 96.69 151 ASN A N 1
ATOM 1107 C CA . ASN A 1 151 ? -26.167 10.305 -5.190 1.00 96.69 151 ASN A CA 1
ATOM 1108 C C . ASN A 1 151 ? -24.733 9.857 -5.495 1.00 96.69 151 ASN A C 1
ATOM 1110 O O . ASN A 1 151 ? -24.471 9.209 -6.510 1.00 96.69 151 ASN A O 1
ATOM 1114 N N . VAL A 1 152 ? -23.803 10.211 -4.607 1.00 97.00 152 VAL A N 1
ATOM 1115 C CA . VAL A 1 152 ? -22.392 9.820 -4.703 1.00 97.00 152 VAL A CA 1
ATOM 1116 C C . VAL A 1 152 ? -22.030 8.921 -3.529 1.00 97.00 152 VAL A C 1
ATOM 1118 O O . VAL A 1 152 ? -22.053 9.339 -2.373 1.00 97.00 152 VAL A O 1
ATOM 1121 N N . GLN A 1 153 ? -21.639 7.689 -3.837 1.00 95.38 153 GLN A N 1
ATOM 1122 C CA . GLN A 1 153 ? -21.150 6.703 -2.883 1.00 95.38 153 GLN A CA 1
ATOM 1123 C C . GLN A 1 153 ? -19.661 6.457 -3.119 1.00 95.38 153 GLN A C 1
ATOM 1125 O O . GLN A 1 153 ? -19.197 6.441 -4.253 1.00 95.38 153 GLN A O 1
ATOM 1130 N N . TYR A 1 154 ? -18.894 6.237 -2.054 1.00 94.31 154 TYR A N 1
ATOM 1131 C CA . TYR A 1 154 ? -17.459 5.913 -2.148 1.00 94.31 154 TYR A CA 1
ATOM 1132 C C . TYR A 1 154 ? -17.175 4.424 -1.940 1.00 94.31 154 TYR A C 1
ATOM 1134 O O . TYR A 1 154 ? -16.024 3.989 -1.901 1.00 94.31 154 TYR A O 1
ATOM 1142 N N . GLN A 1 155 ? -18.235 3.639 -1.789 1.00 90.38 155 GLN A N 1
ATOM 1143 C CA . GLN A 1 155 ? -18.210 2.252 -1.369 1.00 90.38 155 GLN A CA 1
ATOM 1144 C C . GLN A 1 155 ? -19.372 1.502 -2.034 1.00 90.38 155 GLN A C 1
ATOM 1146 O O . GLN A 1 155 ? -20.390 2.118 -2.343 1.00 90.38 155 GLN A O 1
ATOM 1151 N N . LEU A 1 156 ? -19.184 0.204 -2.279 1.00 92.38 156 LEU A N 1
ATOM 1152 C CA . LEU A 1 156 ? -20.197 -0.708 -2.810 1.00 92.38 156 LEU A CA 1
ATOM 1153 C C . LEU A 1 156 ? -20.122 -2.026 -2.032 1.00 92.38 156 LEU A C 1
ATOM 1155 O O . LEU A 1 156 ? -19.136 -2.756 -2.167 1.00 92.38 156 LEU A O 1
ATOM 1159 N N . ASP A 1 157 ? -21.143 -2.302 -1.223 1.00 89.00 157 ASP A N 1
ATOM 1160 C CA . ASP A 1 157 ? -21.144 -3.440 -0.298 1.00 89.00 157 ASP A CA 1
ATOM 1161 C C . ASP A 1 157 ? -21.767 -4.694 -0.923 1.00 89.00 157 ASP A C 1
ATOM 1163 O O . ASP A 1 157 ? -21.131 -5.749 -0.929 1.00 89.00 157 ASP A O 1
ATOM 1167 N N . ASP A 1 158 ? -22.956 -4.594 -1.518 1.00 92.38 158 ASP A N 1
ATOM 1168 C CA . ASP A 1 158 ? -23.592 -5.693 -2.251 1.00 92.38 158 ASP A CA 1
ATOM 1169 C C . ASP A 1 158 ? -24.091 -5.194 -3.619 1.00 92.38 158 ASP A C 1
ATOM 1171 O O . ASP A 1 158 ? -25.100 -4.494 -3.691 1.00 92.38 158 ASP A O 1
ATOM 1175 N N . PRO A 1 159 ? -23.412 -5.540 -4.732 1.00 92.75 159 PRO A N 1
ATOM 1176 C CA . PRO A 1 159 ? -23.883 -5.193 -6.072 1.00 92.75 159 PRO A CA 1
ATOM 1177 C C . PRO A 1 159 ? -25.299 -5.708 -6.374 1.00 92.75 159 PRO A C 1
ATOM 1179 O O . PRO A 1 159 ? -25.974 -5.132 -7.223 1.00 92.75 159 PRO A O 1
ATOM 1182 N N . GLY A 1 160 ? -25.754 -6.753 -5.670 1.00 93.00 160 GLY A N 1
ATOM 1183 C CA . GLY A 1 160 ? -27.082 -7.355 -5.790 1.00 93.00 160 GLY A CA 1
ATOM 1184 C C . GLY A 1 160 ? -28.244 -6.457 -5.345 1.00 93.00 160 GLY A C 1
ATOM 1185 O O . GLY A 1 160 ? -29.385 -6.710 -5.720 1.00 93.00 160 GLY A O 1
ATOM 1186 N N . GLU A 1 161 ? -27.979 -5.406 -4.564 1.00 94.38 161 GLU A N 1
ATOM 1187 C CA . GLU A 1 161 ? -29.021 -4.537 -3.991 1.00 94.38 161 GLU A CA 1
ATOM 1188 C C . GLU A 1 161 ? -29.564 -3.486 -4.969 1.00 94.38 161 GLU A C 1
ATOM 1190 O O . GLU A 1 161 ? -30.575 -2.842 -4.690 1.00 94.38 161 GLU A O 1
ATOM 1195 N N . TYR A 1 162 ? -28.911 -3.311 -6.118 1.00 95.81 162 TYR A N 1
ATOM 1196 C CA . TYR A 1 162 ? -29.222 -2.253 -7.077 1.00 95.81 162 TYR A CA 1
ATOM 1197 C C . TYR A 1 162 ? -29.950 -2.831 -8.289 1.00 95.81 162 TYR A C 1
ATOM 1199 O O . TYR A 1 162 ? -29.482 -3.804 -8.885 1.00 95.81 162 TYR A O 1
ATOM 1207 N N . ILE A 1 163 ? -31.099 -2.253 -8.645 1.00 96.62 163 ILE A N 1
ATOM 1208 C CA . ILE A 1 163 ? -31.977 -2.752 -9.710 1.00 96.62 163 ILE A CA 1
ATOM 1209 C C . ILE A 1 163 ? -32.512 -1.570 -10.526 1.00 96.62 163 ILE A C 1
ATOM 1211 O O . ILE A 1 163 ? -33.010 -0.604 -9.956 1.00 96.62 163 ILE A O 1
ATOM 1215 N N . ASP A 1 164 ? -32.464 -1.700 -11.852 1.00 97.56 164 ASP A N 1
ATOM 1216 C CA . ASP A 1 164 ? -32.989 -0.761 -12.854 1.00 97.56 164 ASP A CA 1
ATOM 1217 C C . ASP A 1 164 ? -32.409 0.663 -12.729 1.00 97.56 164 ASP A C 1
ATOM 1219 O O . ASP A 1 164 ? -33.099 1.643 -12.993 1.00 97.56 164 ASP A O 1
ATOM 1223 N N . GLU A 1 165 ? -31.132 0.782 -12.340 1.00 98.00 165 GLU A N 1
ATOM 1224 C CA . GLU A 1 165 ? -30.432 2.069 -12.207 1.00 98.00 165 GLU A CA 1
ATOM 1225 C C . GLU A 1 165 ? -29.390 2.308 -13.315 1.00 98.00 165 GLU A C 1
ATOM 1227 O O . GLU A 1 165 ? -28.702 1.393 -13.783 1.00 98.00 165 GLU A O 1
ATOM 1232 N N . HIS A 1 166 ? -29.187 3.576 -13.671 1.00 98.50 166 HIS A N 1
ATOM 1233 C CA . HIS A 1 166 ? -28.005 4.058 -14.377 1.00 98.50 166 HIS A CA 1
ATOM 1234 C C . HIS A 1 166 ? -26.879 4.349 -13.382 1.00 98.50 166 HIS A C 1
ATOM 1236 O O . HIS A 1 166 ? -26.911 5.346 -12.657 1.00 98.50 166 HIS A O 1
ATOM 1242 N N . ILE A 1 167 ? -25.852 3.498 -13.366 1.00 98.62 167 ILE A N 1
ATOM 1243 C CA . ILE A 1 167 ? -24.775 3.563 -12.374 1.00 98.62 167 ILE A CA 1
ATOM 1244 C C . ILE A 1 167 ? -23.450 3.891 -13.057 1.00 98.62 167 ILE A C 1
ATOM 1246 O O . ILE A 1 167 ? -22.976 3.155 -13.924 1.00 98.62 167 ILE A O 1
ATOM 1250 N N . THR A 1 168 ? -22.815 4.981 -12.626 1.00 98.62 168 THR A N 1
ATOM 1251 C CA . THR A 1 168 ? -21.470 5.359 -13.069 1.00 98.62 168 THR A CA 1
ATOM 1252 C C . THR A 1 168 ? -20.426 5.007 -12.015 1.00 98.62 168 THR A C 1
ATOM 1254 O O . THR A 1 168 ? -20.435 5.551 -10.913 1.00 98.62 168 THR A O 1
ATOM 1257 N N . VAL A 1 169 ? -19.458 4.164 -12.364 1.00 98.38 169 VAL A N 1
ATOM 1258 C CA . VAL A 1 169 ? -18.282 3.875 -11.540 1.00 98.38 169 VAL A CA 1
ATOM 1259 C C . VAL A 1 169 ? -17.122 4.782 -11.955 1.00 98.38 169 VAL A C 1
ATOM 1261 O O . VAL A 1 169 ? -16.624 4.712 -13.079 1.00 98.38 169 VAL A O 1
ATOM 1264 N N . LEU A 1 170 ? -16.663 5.635 -11.037 1.00 97.25 170 LEU A N 1
ATOM 1265 C CA . LEU A 1 170 ? -15.498 6.496 -11.251 1.00 97.25 170 LEU A CA 1
ATOM 1266 C C . LEU A 1 170 ? -14.241 5.836 -10.680 1.00 97.25 170 LEU A C 1
ATOM 1268 O O . LEU A 1 170 ? -14.131 5.652 -9.467 1.00 97.25 170 LEU A O 1
ATOM 1272 N N . GLY A 1 171 ? -13.263 5.559 -11.542 1.00 92.31 171 GLY A N 1
ATOM 1273 C CA . GLY A 1 171 ? -11.987 4.952 -11.168 1.00 92.31 171 GLY A CA 1
ATOM 1274 C C . GLY A 1 171 ? -11.869 3.500 -11.620 1.00 92.31 171 GLY A C 1
ATOM 1275 O O . GLY A 1 171 ? -12.777 2.693 -11.450 1.00 92.31 171 GLY A O 1
ATOM 1276 N N . THR A 1 172 ? -10.712 3.16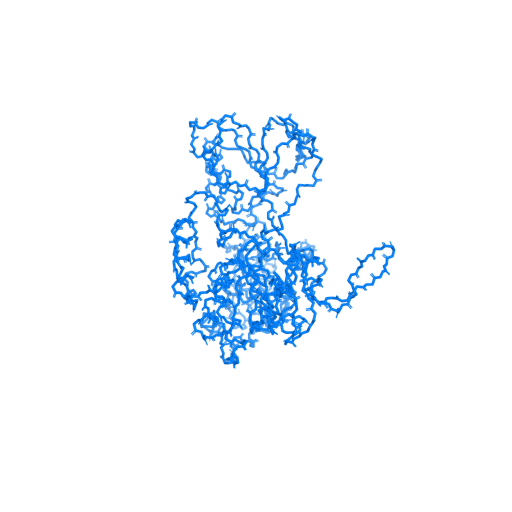9 -12.191 1.00 93.19 172 THR A N 1
ATOM 1277 C CA . THR A 1 172 ? -10.473 1.895 -12.888 1.00 93.19 172 THR A CA 1
ATOM 1278 C C . THR A 1 172 ? -9.274 1.128 -12.342 1.00 93.19 172 THR A C 1
ATOM 1280 O O . THR A 1 172 ? -8.578 0.443 -13.086 1.00 93.19 172 THR A O 1
ATOM 1283 N N . GLY A 1 173 ? -9.011 1.261 -11.040 1.00 91.19 173 GLY A N 1
ATOM 1284 C CA . GLY A 1 173 ? -8.211 0.268 -10.320 1.00 91.19 173 GLY A CA 1
ATOM 1285 C C . GLY A 1 173 ? -9.022 -1.012 -10.090 1.00 91.19 173 GLY A C 1
ATOM 1286 O O . GLY A 1 173 ? -10.226 -1.033 -10.352 1.00 91.19 173 GLY A O 1
ATOM 1287 N N . ASP A 1 174 ? -8.390 -2.049 -9.534 1.00 90.00 174 ASP A N 1
ATOM 1288 C CA . ASP A 1 174 ? -9.024 -3.362 -9.308 1.00 90.00 174 ASP A CA 1
ATOM 1289 C C . ASP A 1 174 ? -10.413 -3.261 -8.653 1.00 90.00 174 ASP A C 1
ATOM 1291 O O . ASP A 1 174 ? -11.375 -3.827 -9.159 1.00 90.00 174 ASP A O 1
ATOM 1295 N N . ALA A 1 175 ? -10.551 -2.471 -7.582 1.00 91.12 175 ALA A N 1
ATOM 1296 C CA . ALA A 1 175 ? -11.825 -2.324 -6.875 1.00 91.12 175 ALA A CA 1
ATOM 1297 C C . ALA A 1 175 ? -12.933 -1.688 -7.734 1.00 91.12 175 ALA A C 1
ATOM 1299 O O . ALA A 1 175 ? -14.084 -2.096 -7.633 1.00 91.12 175 ALA A O 1
ATOM 1300 N N . GLY A 1 176 ? -12.603 -0.692 -8.561 1.00 95.25 176 GLY A N 1
ATOM 1301 C CA . GLY A 1 176 ? -13.578 -0.053 -9.447 1.00 95.25 176 GLY A CA 1
ATOM 1302 C C . GLY A 1 176 ? -14.025 -0.991 -10.564 1.00 95.25 176 GLY A C 1
ATOM 1303 O O . GLY A 1 176 ? -15.218 -1.106 -10.830 1.00 95.25 176 GLY A O 1
ATOM 1304 N N . ILE A 1 177 ? -13.079 -1.728 -11.152 1.00 96.31 177 ILE A N 1
ATOM 1305 C CA . ILE A 1 177 ? -13.370 -2.739 -12.174 1.00 96.31 177 ILE A CA 1
ATOM 1306 C C . ILE A 1 177 ? -14.253 -3.851 -11.601 1.00 96.31 177 ILE A C 1
ATOM 1308 O O . ILE A 1 177 ? -15.294 -4.160 -12.169 1.00 96.31 177 ILE A O 1
ATOM 1312 N N . GLU A 1 178 ? -13.885 -4.412 -10.451 1.00 95.12 178 GLU A N 1
ATOM 1313 C CA . GLU A 1 178 ? -14.673 -5.443 -9.771 1.00 95.12 178 GLU A CA 1
ATOM 1314 C C . GLU A 1 178 ? -16.089 -4.964 -9.425 1.00 95.12 178 GLU A C 1
ATOM 1316 O O . GLU A 1 178 ? -17.042 -5.711 -9.626 1.00 95.12 178 GLU A O 1
ATOM 1321 N N . ASN A 1 179 ? -16.239 -3.721 -8.954 1.00 96.31 179 ASN A N 1
ATOM 1322 C CA . ASN A 1 179 ? -17.545 -3.141 -8.648 1.00 96.31 179 ASN A CA 1
ATOM 1323 C C . ASN A 1 179 ? -18.402 -2.945 -9.909 1.00 96.31 179 ASN A C 1
ATOM 1325 O O . ASN A 1 179 ? -19.576 -3.304 -9.901 1.00 96.31 179 ASN A O 1
ATOM 1329 N N . ALA A 1 180 ? -17.825 -2.437 -11.003 1.00 97.62 180 ALA A N 1
ATOM 1330 C CA . ALA A 1 180 ? -18.542 -2.289 -12.270 1.00 97.62 180 ALA A CA 1
ATOM 1331 C C . ALA A 1 180 ? -18.990 -3.644 -12.838 1.00 97.62 180 ALA A C 1
ATOM 1333 O O . ALA A 1 180 ? -20.138 -3.792 -13.248 1.00 97.62 180 ALA A O 1
ATOM 1334 N N . MET A 1 181 ? -18.107 -4.648 -12.813 1.00 97.12 181 MET A N 1
ATOM 1335 C CA . MET A 1 181 ? -18.447 -6.002 -13.252 1.00 97.12 181 MET A CA 1
ATOM 1336 C C . MET A 1 181 ? -19.519 -6.633 -12.359 1.00 97.12 181 MET A C 1
ATOM 1338 O O . MET A 1 181 ? -20.433 -7.261 -12.879 1.00 97.12 181 MET A O 1
ATOM 1342 N N . GLY A 1 182 ? -19.445 -6.435 -11.037 1.00 95.69 182 GLY A N 1
ATOM 1343 C CA . GLY A 1 182 ? -20.444 -6.930 -10.088 1.00 95.69 182 GLY A CA 1
ATOM 1344 C C . GLY A 1 182 ? -21.842 -6.365 -10.344 1.00 95.69 182 GLY A C 1
ATOM 1345 O O . GLY A 1 182 ? -22.804 -7.122 -10.364 1.00 95.69 182 GLY A O 1
ATOM 1346 N N . LEU A 1 183 ? -21.952 -5.061 -10.612 1.00 97.19 183 LEU A N 1
ATOM 1347 C CA . LEU A 1 183 ? -23.230 -4.395 -10.911 1.00 97.19 183 LEU A CA 1
ATOM 1348 C C . LEU A 1 183 ? -23.842 -4.793 -12.260 1.00 97.19 183 LEU A C 1
ATOM 1350 O O . LEU A 1 183 ? -25.046 -4.640 -12.456 1.00 97.19 183 LEU A O 1
ATOM 1354 N N . ALA A 1 184 ? -23.006 -5.252 -13.193 1.00 97.25 184 ALA A N 1
ATOM 1355 C CA . ALA A 1 184 ? -23.398 -5.695 -14.529 1.00 97.25 184 ALA A CA 1
ATOM 1356 C C . ALA A 1 184 ? -23.467 -7.231 -14.652 1.00 97.25 184 ALA A C 1
ATOM 1358 O O . ALA A 1 184 ? -23.656 -7.755 -15.754 1.00 97.25 184 ALA A O 1
ATOM 1359 N N . ALA A 1 185 ? -23.257 -7.965 -13.553 1.00 94.25 185 ALA A N 1
ATOM 1360 C CA . ALA A 1 185 ? -23.129 -9.417 -13.578 1.00 94.25 185 ALA A CA 1
ATOM 1361 C C . ALA A 1 185 ? -24.465 -10.117 -13.852 1.00 94.25 185 ALA A C 1
ATOM 1363 O O . ALA A 1 185 ? -24.485 -11.075 -14.627 1.00 94.25 185 ALA A O 1
ATOM 1364 N N . ASP A 1 186 ? -25.555 -9.642 -13.239 1.00 94.88 186 ASP A N 1
ATOM 1365 C CA . ASP A 1 186 ? -26.894 -10.213 -13.385 1.00 94.88 186 ASP A CA 1
ATOM 1366 C C . ASP A 1 186 ? -27.778 -9.346 -14.306 1.00 94.88 186 ASP A C 1
ATOM 1368 O O . ASP A 1 186 ? -28.222 -8.261 -13.916 1.00 94.88 186 ASP A O 1
ATOM 1372 N N . PRO A 1 187 ? -28.099 -9.818 -15.528 1.00 92.31 187 PRO A N 1
ATOM 1373 C CA . PRO A 1 187 ? -28.987 -9.108 -16.445 1.00 92.31 187 PRO A CA 1
ATOM 1374 C C . PRO A 1 187 ? -30.391 -8.850 -15.882 1.00 92.31 187 PRO A C 1
ATOM 1376 O O . PRO A 1 187 ? -31.060 -7.921 -16.338 1.00 92.31 187 PRO A O 1
ATOM 1379 N N . GLN A 1 188 ? -30.852 -9.643 -14.906 1.00 94.94 188 GLN A N 1
ATOM 1380 C CA . GLN A 1 188 ? -32.161 -9.455 -14.275 1.00 94.94 188 GLN A CA 1
ATOM 1381 C C . GLN A 1 188 ? -32.215 -8.183 -13.426 1.00 94.94 188 GLN A C 1
ATOM 1383 O O . GLN A 1 188 ? -33.287 -7.593 -13.296 1.00 94.94 188 GLN A O 1
ATOM 1388 N N . GLN A 1 189 ? -31.068 -7.709 -12.925 1.00 96.12 189 GLN A N 1
ATOM 1389 C CA . GLN A 1 189 ? -30.981 -6.427 -12.228 1.00 96.12 189 GLN A CA 1
ATOM 1390 C C . GLN A 1 189 ? -31.189 -5.240 -13.169 1.00 96.12 189 GLN A C 1
ATOM 1392 O O . GLN A 1 189 ? -31.493 -4.153 -12.701 1.00 96.12 189 GLN A O 1
ATOM 1397 N N . ARG A 1 190 ? -31.047 -5.414 -14.491 1.00 96.25 190 ARG A N 1
ATOM 1398 C CA . ARG A 1 190 ? -31.306 -4.379 -15.513 1.00 96.25 190 ARG A CA 1
ATOM 1399 C C . ARG A 1 190 ? -30.522 -3.065 -15.348 1.00 96.25 190 ARG A C 1
ATOM 1401 O O . ARG A 1 190 ? -30.849 -2.079 -16.007 1.00 96.25 190 ARG A O 1
ATOM 1408 N N . ASN A 1 191 ? -29.458 -3.058 -14.549 1.00 98.06 191 ASN A N 1
ATOM 1409 C CA . ASN A 1 191 ? -28.604 -1.888 -14.373 1.00 98.06 191 ASN A CA 1
ATOM 1410 C C . ASN A 1 191 ? -27.917 -1.493 -15.691 1.00 98.06 191 ASN A C 1
ATOM 1412 O O . ASN A 1 191 ? -27.480 -2.340 -16.477 1.00 98.06 191 ASN A O 1
ATOM 1416 N N . LYS A 1 192 ? -27.773 -0.187 -15.917 1.00 98.38 192 LYS A N 1
ATOM 1417 C CA . LYS A 1 192 ? -26.957 0.394 -16.988 1.00 98.38 192 LYS A CA 1
ATOM 1418 C C . LYS A 1 192 ? -25.653 0.901 -16.390 1.00 98.38 192 LYS A C 1
ATOM 1420 O O . LYS A 1 192 ? -25.601 1.993 -15.830 1.00 98.38 192 LYS A O 1
ATOM 1425 N N . VAL A 1 193 ? -24.600 0.094 -16.502 1.00 98.62 193 VAL A N 1
ATOM 1426 C CA . VAL A 1 193 ? -23.313 0.376 -15.856 1.00 98.62 193 VAL A CA 1
ATOM 1427 C C . VAL A 1 193 ? -22.346 1.054 -16.822 1.00 98.62 193 VAL A C 1
ATOM 1429 O O . VAL A 1 193 ? -22.069 0.540 -17.908 1.00 98.62 193 VAL A O 1
ATOM 1432 N N . THR A 1 194 ? -21.793 2.189 -16.400 1.00 98.56 194 THR A N 1
ATOM 1433 C CA . THR A 1 194 ? -20.696 2.888 -17.083 1.00 98.56 194 THR A CA 1
ATOM 1434 C C . THR A 1 194 ? -19.500 2.979 -16.148 1.00 98.56 194 THR A C 1
ATOM 1436 O O . THR A 1 194 ? -19.642 3.439 -15.022 1.00 98.56 194 THR A O 1
ATOM 1439 N N . ILE A 1 195 ? -18.311 2.576 -16.587 1.00 98.25 195 ILE A N 1
ATOM 1440 C CA . ILE A 1 195 ? -17.061 2.796 -15.851 1.00 98.25 195 ILE A CA 1
ATOM 1441 C C . ILE A 1 195 ? -16.198 3.822 -16.584 1.00 98.25 195 ILE A C 1
ATOM 1443 O O . IL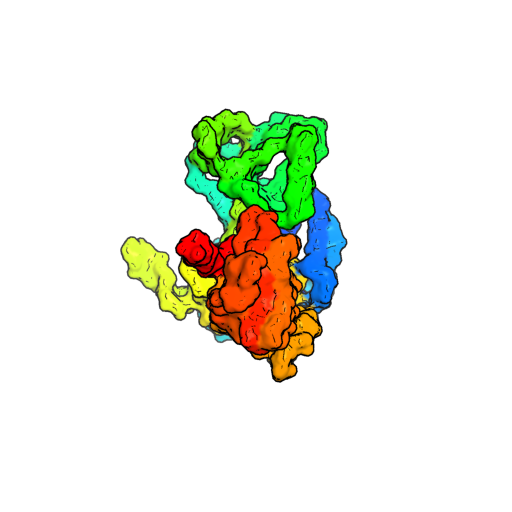E A 1 195 ? -16.088 3.797 -17.810 1.00 98.25 195 ILE A O 1
ATOM 1447 N N . VAL A 1 196 ? -15.586 4.735 -15.830 1.00 97.19 196 VAL A N 1
ATOM 1448 C CA . VAL A 1 196 ? -14.871 5.891 -16.384 1.00 97.19 196 VAL A CA 1
ATOM 1449 C C . VAL A 1 196 ? -13.391 5.833 -16.034 1.00 97.19 196 VAL A C 1
ATOM 1451 O O . VAL A 1 196 ? -13.011 5.890 -14.858 1.00 97.19 196 VAL A O 1
ATOM 1454 N N . ASN A 1 197 ? -12.557 5.765 -17.071 1.00 93.81 197 ASN A N 1
ATOM 1455 C CA . ASN A 1 197 ? -11.110 5.893 -17.003 1.00 93.81 197 ASN A CA 1
ATOM 1456 C C . ASN A 1 197 ? -10.661 7.244 -17.574 1.00 93.81 197 ASN A C 1
ATOM 1458 O O . ASN A 1 197 ? -10.956 7.590 -18.717 1.00 93.81 197 ASN A O 1
ATOM 1462 N N . ARG A 1 198 ? -9.867 7.979 -16.793 1.00 91.44 198 ARG A N 1
ATOM 1463 C CA . ARG A 1 198 ? -9.262 9.255 -17.215 1.00 91.44 198 ARG A CA 1
ATOM 1464 C C . ARG A 1 198 ? -8.142 9.089 -18.242 1.00 91.44 198 ARG A C 1
ATOM 1466 O O . ARG A 1 198 ? -7.736 10.059 -18.866 1.00 91.44 198 ARG A O 1
ATOM 1473 N N . SER A 1 199 ? -7.591 7.887 -18.357 1.00 87.50 199 SER A N 1
ATOM 1474 C CA . SER A 1 199 ? -6.485 7.564 -19.254 1.00 87.50 199 SER A CA 1
ATOM 1475 C C . SER A 1 199 ? -6.951 6.600 -20.341 1.00 87.50 199 SER A C 1
ATOM 1477 O O . SER A 1 199 ? -8.026 6.007 -20.248 1.00 87.50 199 SER A O 1
ATOM 1479 N N . SER A 1 200 ? -6.127 6.425 -21.370 1.00 84.62 200 SER A N 1
ATOM 1480 C CA . SER A 1 200 ? -6.320 5.381 -22.379 1.00 84.62 200 SER A CA 1
ATOM 1481 C C . SER A 1 200 ? -6.010 3.978 -21.833 1.00 84.62 200 SER A C 1
ATOM 1483 O O . SER A 1 200 ? -6.565 2.991 -22.312 1.00 84.62 200 SER A O 1
ATOM 1485 N N . GLU A 1 201 ? -5.169 3.886 -20.796 1.00 84.44 201 GLU A N 1
ATOM 1486 C CA . GLU A 1 201 ? -4.703 2.632 -20.195 1.00 84.44 201 GLU A CA 1
ATOM 1487 C C . GLU A 1 201 ? -5.132 2.434 -18.734 1.00 84.44 201 GLU A C 1
ATOM 1489 O O . GLU A 1 201 ? -5.429 3.384 -18.006 1.00 84.44 201 GLU A O 1
ATOM 1494 N N . PHE A 1 202 ? -5.094 1.178 -18.280 1.00 87.50 202 PHE A N 1
ATOM 1495 C CA . PHE A 1 202 ? -5.478 0.735 -16.935 1.00 87.50 202 PHE A CA 1
ATOM 1496 C C . PHE A 1 202 ? -4.252 0.456 -16.051 1.00 87.50 202 PHE A C 1
ATOM 1498 O O . PHE A 1 202 ? -4.065 -0.648 -15.553 1.00 87.50 202 PHE A O 1
ATOM 1505 N N . ALA A 1 203 ? -3.394 1.462 -15.861 1.00 78.69 203 ALA A N 1
ATOM 1506 C CA . ALA A 1 203 ? -2.065 1.294 -15.255 1.00 78.69 203 ALA A CA 1
ATOM 1507 C C . ALA A 1 203 ? -2.049 0.748 -13.810 1.00 78.69 203 ALA A C 1
ATOM 1509 O O . ALA A 1 203 ? -1.022 0.252 -13.355 1.00 78.69 203 ALA A O 1
ATOM 1510 N N . THR A 1 204 ? -3.155 0.871 -13.074 1.00 79.56 204 THR A N 1
ATOM 1511 C CA . THR A 1 204 ? -3.248 0.510 -11.648 1.00 79.56 204 THR A CA 1
ATOM 1512 C C . THR A 1 204 ? -4.087 -0.741 -11.382 1.00 79.56 204 THR A C 1
ATOM 1514 O O . THR A 1 204 ? -4.309 -1.082 -10.220 1.00 79.56 204 THR A O 1
ATOM 1517 N N . ALA A 1 205 ? -4.575 -1.409 -12.429 1.00 86.00 205 ALA A N 1
ATOM 1518 C CA . ALA A 1 205 ? -5.352 -2.638 -12.322 1.00 86.00 205 ALA A CA 1
ATOM 1519 C C . ALA A 1 205 ? -4.553 -3.841 -12.824 1.00 86.00 205 ALA A C 1
ATOM 1521 O O . ALA A 1 205 ? -3.671 -3.721 -13.672 1.00 86.00 205 ALA A O 1
ATOM 1522 N N . LYS A 1 206 ? -4.888 -5.025 -12.315 1.00 84.38 206 LYS A N 1
ATOM 1523 C CA . LYS A 1 206 ? -4.304 -6.286 -12.774 1.00 84.38 206 LYS A CA 1
ATOM 1524 C C . LYS A 1 206 ? -4.818 -6.639 -14.166 1.00 84.38 206 LYS A C 1
ATOM 1526 O O . LYS A 1 206 ? -6.016 -6.539 -14.430 1.00 84.38 206 LYS A O 1
ATOM 1531 N N . ASP A 1 207 ? -3.945 -7.193 -15.005 1.00 84.50 207 ASP A N 1
ATOM 1532 C CA . ASP A 1 207 ? -4.284 -7.610 -16.375 1.00 84.50 207 ASP A CA 1
ATOM 1533 C C . ASP A 1 207 ? -5.512 -8.525 -16.452 1.00 84.50 207 ASP A C 1
ATOM 1535 O O . ASP A 1 207 ? -6.299 -8.420 -17.388 1.00 84.50 207 ASP A O 1
ATOM 1539 N N . ALA A 1 208 ? -5.694 -9.421 -15.476 1.00 88.12 208 ALA A N 1
ATOM 1540 C CA . ALA A 1 208 ? -6.849 -10.316 -15.431 1.00 88.12 208 ALA A CA 1
ATOM 1541 C C . ALA A 1 208 ? -8.171 -9.542 -15.280 1.00 88.12 208 ALA A C 1
ATOM 1543 O O . ALA A 1 208 ? -9.128 -9.822 -15.999 1.00 88.12 208 ALA A O 1
ATOM 1544 N N . ASN A 1 209 ? -8.196 -8.530 -14.406 1.00 92.44 209 ASN A N 1
ATOM 1545 C CA . ASN A 1 209 ? -9.360 -7.671 -14.196 1.00 92.44 209 ASN A CA 1
ATOM 1546 C C . ASN A 1 209 ? -9.638 -6.815 -15.433 1.00 92.44 209 ASN A C 1
ATOM 1548 O O . ASN A 1 209 ? -10.782 -6.711 -15.866 1.00 92.44 209 ASN A O 1
ATOM 1552 N N . VAL A 1 210 ? -8.593 -6.260 -16.052 1.00 93.94 210 VAL A N 1
ATOM 1553 C CA . VAL A 1 210 ? -8.732 -5.485 -17.293 1.00 93.94 210 VAL A CA 1
ATOM 1554 C C . VAL A 1 210 ? -9.292 -6.357 -18.419 1.00 93.94 210 VAL A C 1
ATOM 1556 O O . VAL A 1 210 ? -10.244 -5.959 -19.080 1.00 93.94 210 VAL A O 1
ATOM 1559 N N . LYS A 1 211 ? -8.766 -7.571 -18.620 1.00 95.00 211 LYS A N 1
ATOM 1560 C CA . LYS A 1 211 ? -9.277 -8.504 -19.639 1.00 95.00 211 LYS A CA 1
ATOM 1561 C C . LYS A 1 211 ? -10.747 -8.857 -19.414 1.00 95.00 211 LYS A C 1
ATOM 1563 O O . LYS A 1 211 ? -11.512 -8.855 -20.374 1.00 95.00 211 LYS A O 1
ATOM 1568 N N . ALA A 1 212 ? -11.139 -9.128 -18.169 1.00 96.19 212 ALA A N 1
ATOM 1569 C CA . ALA A 1 212 ? -12.528 -9.415 -17.823 1.00 96.19 212 ALA A CA 1
ATOM 1570 C C . ALA A 1 212 ? -13.451 -8.214 -18.102 1.00 96.19 212 ALA A C 1
ATOM 1572 O O . ALA A 1 212 ? -14.507 -8.387 -18.708 1.00 96.19 212 ALA A O 1
ATOM 1573 N N . LEU A 1 213 ? -13.018 -6.996 -17.756 1.00 97.44 213 LEU A N 1
ATOM 1574 C CA . LEU A 1 213 ? -13.758 -5.768 -18.048 1.00 97.44 213 LEU A CA 1
ATOM 1575 C C . LEU A 1 213 ? -14.008 -5.592 -19.551 1.00 97.44 213 LEU A C 1
ATOM 1577 O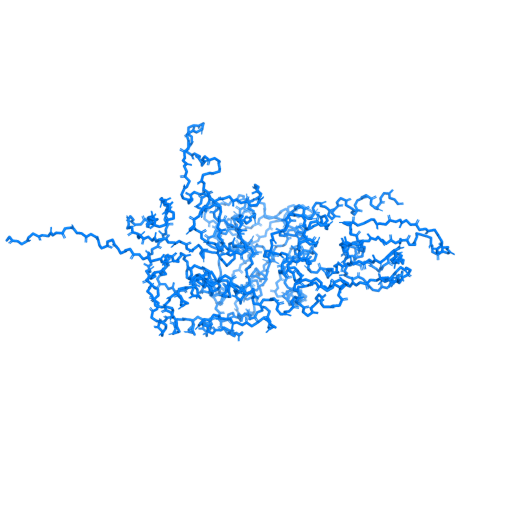 O . LEU A 1 213 ? -15.135 -5.334 -19.965 1.00 97.44 213 LEU A O 1
ATOM 1581 N N . LEU A 1 214 ? -12.959 -5.743 -20.364 1.00 96.75 214 LEU A N 1
ATOM 1582 C CA . LEU A 1 214 ? -13.043 -5.578 -21.817 1.00 96.75 214 LEU A CA 1
ATOM 1583 C C . LEU A 1 214 ? -13.906 -6.662 -22.475 1.00 96.75 214 LEU A C 1
ATOM 1585 O O . LEU A 1 214 ? -14.586 -6.385 -23.458 1.00 96.75 214 LEU A O 1
ATOM 1589 N N . ALA A 1 215 ? -13.910 -7.881 -21.930 1.00 97.62 215 ALA A N 1
ATOM 1590 C CA . ALA A 1 215 ? -14.816 -8.932 -22.384 1.00 97.62 215 ALA A CA 1
ATOM 1591 C C . ALA A 1 215 ? -16.285 -8.558 -22.116 1.00 97.62 215 ALA A C 1
ATOM 1593 O O . ALA A 1 215 ? -17.111 -8.658 -23.020 1.00 97.62 215 ALA A O 1
ATOM 1594 N N . MET A 1 216 ? -16.602 -8.044 -20.920 1.00 97.88 216 MET A N 1
ATOM 1595 C CA . MET A 1 216 ? -17.956 -7.569 -20.593 1.00 97.88 216 MET A CA 1
ATOM 1596 C C . MET A 1 216 ? -18.394 -6.373 -21.447 1.00 97.88 216 MET A C 1
ATOM 1598 O O . MET A 1 216 ? -19.564 -6.281 -21.817 1.00 97.88 216 MET A O 1
ATOM 1602 N N . GLU A 1 217 ? -17.469 -5.467 -21.772 1.00 97.50 217 GLU A N 1
ATOM 1603 C CA . GLU A 1 217 ? -17.711 -4.362 -22.708 1.00 97.50 217 GLU A CA 1
ATOM 1604 C C . GLU A 1 217 ? -18.042 -4.886 -24.113 1.00 97.50 217 GLU A C 1
ATOM 1606 O O . GLU A 1 217 ? -19.040 -4.476 -24.701 1.00 97.50 217 GLU A O 1
ATOM 1611 N N . ALA A 1 218 ? -17.251 -5.831 -24.634 1.00 97.56 218 ALA A N 1
ATOM 1612 C CA . ALA A 1 218 ? -17.466 -6.426 -25.956 1.00 97.56 218 ALA A CA 1
ATOM 1613 C C . ALA A 1 218 ? -18.800 -7.189 -26.063 1.00 97.56 218 ALA A C 1
ATOM 1615 O O . ALA A 1 218 ? -19.411 -7.230 -27.128 1.00 97.56 218 ALA A O 1
ATOM 1616 N N . GLU A 1 219 ? -19.271 -7.760 -24.955 1.00 96.81 219 GLU A N 1
ATOM 1617 C CA . GLU A 1 219 ? -20.586 -8.400 -24.831 1.00 96.81 219 GLU A CA 1
ATOM 1618 C C . GLU A 1 219 ? -21.741 -7.393 -24.654 1.00 96.81 219 GLU A C 1
ATOM 1620 O O . GLU A 1 219 ? -22.903 -7.793 -24.593 1.00 96.81 219 GLU A O 1
ATOM 1625 N N . GLY A 1 220 ? -21.447 -6.093 -24.542 1.00 96.44 220 GLY A N 1
ATOM 1626 C CA . GLY A 1 220 ? -22.441 -5.038 -24.340 1.00 96.44 220 GLY A CA 1
ATOM 1627 C C . GLY A 1 220 ? -23.052 -5.004 -22.935 1.00 96.44 220 GLY A C 1
ATOM 1628 O O . GLY A 1 220 ? -24.111 -4.402 -22.749 1.00 96.44 220 GLY A O 1
ATOM 1629 N N . ARG A 1 221 ? -22.415 -5.643 -21.939 1.00 96.88 221 ARG A N 1
ATOM 1630 C CA . ARG A 1 221 ? -22.917 -5.693 -20.551 1.00 96.88 221 ARG A CA 1
ATOM 1631 C C . ARG A 1 221 ? -22.663 -4.406 -19.769 1.00 96.88 221 ARG A C 1
ATOM 1633 O O . ARG A 1 221 ? -23.420 -4.085 -18.859 1.00 96.88 221 ARG A O 1
ATOM 1640 N N . LEU A 1 222 ? -21.611 -3.670 -20.116 1.00 98.25 222 LEU A N 1
ATOM 1641 C CA . LEU A 1 222 ? -21.267 -2.376 -19.524 1.00 98.25 222 LEU A CA 1
ATOM 1642 C C . LEU A 1 222 ? -20.587 -1.473 -20.556 1.00 98.25 222 LEU A C 1
ATOM 1644 O O . LEU A 1 222 ? -20.118 -1.946 -21.589 1.00 98.25 222 LEU A O 1
ATOM 1648 N N . THR A 1 223 ? -20.514 -0.177 -20.262 1.00 98.12 223 THR A N 1
ATOM 1649 C CA . THR A 1 223 ? -19.806 0.815 -21.089 1.00 98.12 223 THR A CA 1
ATOM 1650 C C . THR A 1 223 ? -18.501 1.235 -20.416 1.00 98.12 223 THR A C 1
ATOM 1652 O O . THR A 1 223 ? -18.502 1.544 -19.225 1.00 98.12 223 THR A O 1
ATOM 1655 N N . VAL A 1 224 ? -17.393 1.294 -21.163 1.00 97.69 224 VAL A N 1
ATOM 1656 C CA . VAL A 1 224 ? -16.099 1.786 -20.661 1.00 97.69 224 VAL A CA 1
ATOM 1657 C C . VAL A 1 224 ? -15.735 3.090 -21.367 1.00 97.69 224 VAL A C 1
ATOM 1659 O O . VAL A 1 224 ? -15.334 3.099 -22.530 1.00 97.69 224 VAL A O 1
ATOM 1662 N N . LEU A 1 225 ? -15.822 4.206 -20.645 1.00 96.56 225 LEU A N 1
ATOM 1663 C CA . LEU A 1 225 ? -15.348 5.498 -21.136 1.00 96.56 225 LEU A CA 1
ATOM 1664 C C . LEU A 1 225 ? -13.854 5.636 -20.841 1.00 96.56 225 LEU A C 1
ATOM 1666 O O . LEU A 1 225 ? -13.411 5.420 -19.712 1.00 96.56 225 LEU A O 1
ATOM 1670 N N . ARG A 1 226 ? -13.071 5.980 -21.862 1.00 95.06 226 ARG A N 1
ATOM 1671 C CA . ARG A 1 226 ? -11.618 6.197 -21.783 1.00 95.06 226 ARG A CA 1
ATOM 1672 C C . ARG A 1 226 ? -11.319 7.657 -22.067 1.00 95.06 226 ARG A C 1
ATOM 1674 O O . ARG A 1 226 ? -12.113 8.317 -22.730 1.00 95.06 226 ARG A O 1
ATOM 1681 N N . GLU A 1 227 ? -10.190 8.150 -21.563 1.00 94.69 227 GLU A N 1
ATOM 1682 C CA . GLU A 1 227 ? -9.788 9.556 -21.744 1.00 94.69 227 GLU A CA 1
ATOM 1683 C C . GLU A 1 227 ? -10.922 10.530 -21.370 1.00 94.69 227 GLU A C 1
ATOM 1685 O O . GLU A 1 227 ? -11.190 11.509 -22.060 1.00 94.69 227 GLU A O 1
ATOM 1690 N N . THR A 1 228 ? -11.644 10.193 -20.299 1.00 96.06 228 THR A N 1
ATOM 1691 C CA . THR A 1 228 ? -12.882 10.863 -19.901 1.00 96.06 228 THR A CA 1
ATOM 1692 C C . THR A 1 228 ? -12.812 11.264 -18.432 1.00 96.06 228 THR A C 1
ATOM 1694 O O . THR A 1 228 ? -12.391 10.472 -17.581 1.00 96.06 228 THR A O 1
ATOM 1697 N N . THR A 1 229 ? -13.246 12.481 -18.107 1.00 95.88 229 THR A N 1
ATOM 1698 C CA . THR A 1 229 ? -13.301 12.983 -16.726 1.00 95.88 229 THR A CA 1
ATOM 1699 C C . THR A 1 229 ? -14.683 13.522 -16.373 1.00 95.88 229 THR A C 1
ATOM 1701 O O . THR A 1 229 ? -15.308 14.167 -17.207 1.00 95.88 229 THR A O 1
ATOM 1704 N N . PRO A 1 230 ? -15.191 13.291 -15.148 1.00 96.69 230 PRO A N 1
ATOM 1705 C CA . PRO A 1 230 ? -16.456 13.880 -14.721 1.00 96.69 230 PRO A CA 1
ATOM 1706 C C . PRO A 1 230 ? -16.311 15.400 -14.580 1.00 96.69 230 PRO A C 1
ATOM 1708 O O . PRO A 1 230 ? -15.433 15.869 -13.855 1.00 96.69 230 PRO A O 1
ATOM 1711 N N . ALA A 1 231 ? -17.188 16.144 -15.251 1.00 96.81 231 ALA A N 1
ATOM 1712 C CA . ALA A 1 231 ? -17.267 17.604 -15.217 1.00 96.81 231 ALA A CA 1
ATOM 1713 C C . ALA A 1 231 ? -18.300 18.089 -14.188 1.00 96.81 231 ALA A C 1
ATOM 1715 O O . ALA A 1 231 ? -18.062 19.051 -13.450 1.00 96.81 231 ALA A O 1
ATOM 1716 N N . LYS A 1 232 ? -19.435 17.385 -14.085 1.00 97.94 232 LYS A N 1
ATOM 1717 C CA . LYS A 1 232 ? -20.513 17.683 -13.134 1.00 97.94 232 LYS A CA 1
ATOM 1718 C C . LYS A 1 232 ? -21.350 16.439 -12.839 1.00 97.94 232 LYS A C 1
ATOM 1720 O O . LYS A 1 232 ? -21.701 15.706 -13.756 1.00 97.94 232 LYS A O 1
ATOM 1725 N N . ILE A 1 233 ? -21.710 16.228 -11.577 1.00 98.25 233 ILE A N 1
ATOM 1726 C CA . ILE A 1 233 ? -22.653 15.191 -11.145 1.00 98.25 233 ILE A CA 1
ATOM 1727 C C . ILE A 1 233 ? -23.958 15.887 -10.758 1.00 98.25 233 ILE A C 1
ATOM 1729 O O . ILE A 1 233 ? -23.980 16.671 -9.809 1.00 98.25 233 ILE A O 1
ATOM 1733 N N . GLY A 1 234 ? -25.020 15.634 -11.518 1.00 96.31 234 GLY A N 1
ATOM 1734 C CA . GLY A 1 234 ? -26.343 16.206 -11.299 1.00 96.31 234 GLY A CA 1
ATOM 1735 C C . GLY A 1 234 ? -27.328 15.218 -10.681 1.00 96.31 234 GLY A C 1
ATOM 1736 O O . GLY A 1 234 ? -26.993 14.073 -10.371 1.00 96.31 234 GLY A O 1
ATOM 1737 N N . LYS A 1 235 ? -28.581 15.651 -10.531 1.00 95.38 235 LYS A N 1
ATOM 1738 C CA . LYS A 1 235 ? -29.682 14.753 -10.155 1.00 95.38 235 LYS A CA 1
ATOM 1739 C C . LYS A 1 235 ? -30.179 13.972 -11.378 1.00 95.38 235 LYS A C 1
ATOM 1741 O O . LYS A 1 235 ? -30.800 14.546 -12.268 1.00 95.38 235 LYS A O 1
ATOM 1746 N N . GLY A 1 236 ? -29.915 12.666 -11.417 1.00 95.81 236 GLY A N 1
ATOM 1747 C CA . GLY A 1 236 ? -30.332 11.779 -12.513 1.00 95.81 236 GLY A CA 1
ATOM 1748 C C . GLY A 1 236 ? -29.465 11.874 -13.774 1.00 95.81 236 GLY A C 1
ATOM 1749 O O . GLY A 1 236 ? -29.743 11.194 -14.760 1.00 95.81 236 GLY A O 1
ATOM 1750 N N . THR A 1 237 ? -28.413 12.701 -13.772 1.00 97.88 237 THR A N 1
ATOM 1751 C CA . THR A 1 237 ? -27.474 12.840 -14.895 1.00 97.88 237 THR A CA 1
ATOM 1752 C C . THR A 1 237 ? -26.043 13.043 -14.412 1.00 97.88 237 THR A C 1
ATOM 1754 O O . THR A 1 237 ? -25.794 13.528 -13.309 1.00 97.88 237 THR A O 1
ATOM 1757 N N . ILE A 1 238 ? -25.081 12.696 -15.261 1.00 98.38 238 ILE A N 1
ATOM 1758 C CA . ILE A 1 238 ? -23.676 13.063 -15.101 1.00 98.38 238 ILE A CA 1
ATOM 1759 C C . ILE A 1 238 ? -23.159 13.633 -16.419 1.00 98.38 238 ILE A C 1
ATOM 1761 O O . ILE A 1 238 ? -23.492 13.140 -17.497 1.00 98.38 238 ILE A O 1
ATOM 1765 N N . THR A 1 239 ? -22.355 14.682 -16.314 1.00 98.25 239 THR A N 1
ATOM 1766 C CA . THR A 1 239 ? -21.689 15.337 -17.435 1.00 98.25 239 THR A CA 1
ATOM 1767 C C . THR A 1 239 ? -20.202 15.015 -17.388 1.00 98.25 239 THR A C 1
ATOM 1769 O O . THR A 1 239 ? -19.564 15.137 -16.337 1.00 98.25 239 THR A O 1
ATOM 1772 N N . PHE A 1 240 ? -19.649 14.627 -18.530 1.00 98.06 240 PHE A N 1
ATOM 1773 C CA . PHE A 1 240 ? -18.248 14.302 -18.725 1.00 98.06 240 PHE A CA 1
ATOM 1774 C C . PHE A 1 240 ? -17.579 15.255 -19.710 1.00 98.06 240 PHE A C 1
ATOM 1776 O O . PHE A 1 240 ? -18.169 15.606 -20.729 1.00 98.06 240 PHE A O 1
ATOM 1783 N N . ASP A 1 241 ? -16.311 15.555 -19.455 1.00 96.69 241 ASP A N 1
ATOM 1784 C CA . ASP A 1 241 ? -15.384 16.051 -20.465 1.00 96.69 241 ASP A CA 1
ATOM 1785 C C . ASP A 1 241 ? -14.768 14.849 -21.188 1.00 96.69 241 ASP A C 1
ATOM 1787 O O . ASP A 1 241 ? -14.161 13.974 -20.555 1.00 96.69 241 ASP A O 1
ATOM 1791 N N . THR A 1 242 ? -14.923 14.803 -22.509 1.00 94.38 242 THR A N 1
ATOM 1792 C CA . THR A 1 242 ? -14.331 13.779 -23.380 1.00 94.38 242 THR A CA 1
ATOM 1793 C C . THR A 1 242 ? -13.436 14.433 -24.432 1.00 94.38 242 THR A C 1
ATOM 1795 O O . THR A 1 242 ? -13.493 15.644 -24.656 1.00 94.38 242 THR A O 1
ATOM 1798 N N . ARG A 1 243 ? -12.643 13.626 -25.142 1.00 90.50 243 ARG A N 1
ATOM 1799 C CA . ARG A 1 243 ? -11.856 14.076 -26.307 1.00 90.50 243 ARG A CA 1
ATOM 1800 C C . ARG A 1 243 ? -12.679 14.776 -27.394 1.00 90.50 243 ARG A C 1
ATOM 1802 O O . ARG A 1 243 ? -12.147 15.648 -28.074 1.00 90.50 243 ARG A O 1
ATOM 1809 N N . ASP A 1 244 ? -13.947 14.399 -27.553 1.00 90.44 244 ASP A N 1
ATOM 1810 C CA . ASP A 1 244 ? -14.815 14.882 -28.630 1.00 90.44 244 ASP A CA 1
ATOM 1811 C C . ASP A 1 244 ? -15.799 15.967 -28.134 1.00 90.44 244 ASP A C 1
ATOM 1813 O O . ASP A 1 244 ? -16.670 16.408 -28.882 1.00 90.44 244 ASP A O 1
ATOM 1817 N N . GLY A 1 245 ? -15.646 16.422 -26.882 1.00 93.31 245 GLY A N 1
ATOM 1818 C CA . GLY A 1 245 ? -16.472 17.453 -26.253 1.00 93.31 245 GLY A CA 1
ATOM 1819 C C . GLY A 1 245 ? -17.217 16.971 -25.010 1.00 93.31 245 GLY A C 1
ATOM 1820 O O . GLY A 1 245 ? -16.918 15.918 -24.440 1.00 93.31 245 GLY A O 1
ATOM 1821 N N . GLU A 1 246 ? -18.184 17.772 -24.571 1.00 96.50 246 GLU A N 1
ATOM 1822 C CA . GLU A 1 246 ? -19.010 17.469 -23.403 1.00 96.50 246 GLU A CA 1
ATOM 1823 C C . GLU A 1 246 ? -20.014 16.345 -23.715 1.00 96.50 246 GLU A C 1
ATOM 1825 O O . GLU A 1 246 ? -20.707 16.377 -24.734 1.00 96.50 246 GLU A O 1
ATOM 1830 N N . LEU A 1 247 ? -20.108 15.355 -22.826 1.00 96.88 247 LEU A N 1
ATOM 1831 C CA . LEU A 1 247 ? -21.053 14.243 -22.913 1.00 96.88 247 LEU A CA 1
ATOM 1832 C C . LEU A 1 247 ? -21.902 14.187 -21.643 1.00 96.88 247 LEU A C 1
ATOM 1834 O O . LEU A 1 247 ? -21.388 13.898 -20.566 1.00 96.88 247 LEU A O 1
ATOM 1838 N N . GLN A 1 248 ? -23.211 14.395 -21.769 1.00 97.44 248 GLN A N 1
ATOM 1839 C CA . GLN A 1 248 ? -24.160 14.208 -20.673 1.00 97.44 248 GLN A CA 1
ATOM 1840 C C . GLN A 1 248 ? -24.921 12.891 -20.838 1.00 97.44 248 GLN A C 1
ATOM 1842 O O . GLN A 1 248 ? -25.458 12.608 -21.909 1.00 97.44 248 GLN A O 1
ATOM 1847 N N . VAL A 1 249 ? -24.989 12.093 -19.772 1.00 96.75 249 VAL A N 1
ATOM 1848 C CA . VAL A 1 249 ? -25.709 10.810 -19.758 1.00 96.75 249 VAL A CA 1
ATOM 1849 C C . VAL A 1 249 ? -26.589 10.672 -18.512 1.00 96.75 249 VAL A C 1
ATOM 1851 O O . VAL A 1 249 ? -26.296 11.305 -17.491 1.00 96.75 249 VAL A O 1
ATOM 1854 N N . PRO A 1 250 ? -27.647 9.838 -18.551 1.00 98.06 250 PRO A N 1
ATOM 1855 C CA . PRO A 1 250 ? -28.403 9.480 -17.355 1.00 98.06 250 PRO A CA 1
ATOM 1856 C C . PRO A 1 250 ? -27.507 8.802 -16.314 1.00 98.06 250 PRO A C 1
ATOM 1858 O O . PRO A 1 250 ? -26.655 7.980 -16.655 1.00 98.06 250 PRO A O 1
ATOM 1861 N N . CYS A 1 251 ? -27.693 9.163 -15.048 1.00 97.94 251 CYS A N 1
ATOM 1862 C CA . CYS A 1 251 ? -26.934 8.634 -13.922 1.00 97.94 251 CYS A CA 1
ATOM 1863 C C . CYS A 1 251 ? -27.734 8.822 -12.633 1.00 97.94 251 CYS A C 1
ATOM 1865 O O . CYS A 1 251 ? -27.839 9.931 -12.108 1.00 97.94 251 CYS A O 1
ATOM 1867 N N . ASP A 1 252 ? -28.285 7.729 -12.123 1.00 98.12 252 ASP A N 1
ATOM 1868 C CA . ASP A 1 252 ? -28.991 7.695 -10.845 1.00 98.12 252 ASP A CA 1
ATOM 1869 C C . ASP A 1 252 ? -28.004 7.659 -9.676 1.00 98.12 252 ASP A C 1
ATOM 1871 O O . ASP A 1 252 ? -28.290 8.177 -8.592 1.00 98.12 252 ASP A O 1
ATOM 1875 N N . ARG A 1 253 ? -26.821 7.069 -9.900 1.00 97.69 253 ARG A N 1
ATOM 1876 C CA . ARG A 1 253 ? -25.820 6.846 -8.859 1.00 97.69 253 ARG A CA 1
ATOM 1877 C C . ARG A 1 253 ? -24.397 6.860 -9.381 1.00 97.69 253 ARG A C 1
ATOM 1879 O O . ARG A 1 253 ? -24.054 6.196 -10.357 1.00 97.69 253 ARG A O 1
ATOM 1886 N N . VAL A 1 254 ? -23.533 7.533 -8.633 1.00 98.31 254 VAL A N 1
ATOM 1887 C CA . VAL A 1 254 ? -22.086 7.470 -8.808 1.00 98.31 254 VAL A CA 1
ATOM 1888 C C . VAL A 1 254 ? -21.465 6.609 -7.716 1.00 98.31 254 VAL A C 1
ATOM 1890 O O . VAL A 1 254 ? -21.682 6.854 -6.532 1.00 98.31 254 VAL A O 1
ATOM 1893 N N . ILE A 1 255 ? -20.626 5.652 -8.109 1.00 97.69 255 ILE A N 1
ATOM 1894 C CA . ILE A 1 255 ? -19.754 4.897 -7.206 1.00 97.69 255 ILE A CA 1
ATOM 1895 C C . ILE A 1 255 ? -18.305 5.312 -7.463 1.00 97.69 255 ILE A C 1
ATOM 1897 O O . ILE A 1 255 ? -17.665 4.907 -8.432 1.00 97.69 255 ILE A O 1
ATOM 1901 N N . ALA A 1 256 ? -17.768 6.145 -6.582 1.00 96.25 256 ALA A N 1
ATOM 1902 C CA . ALA A 1 256 ? -16.421 6.679 -6.661 1.00 96.25 256 ALA A CA 1
ATOM 1903 C C . ALA A 1 256 ? -15.398 5.732 -6.009 1.00 96.25 256 ALA A C 1
ATOM 1905 O O . ALA A 1 256 ? -15.193 5.735 -4.796 1.00 96.25 256 ALA A O 1
ATOM 1906 N N . ARG A 1 257 ? -14.693 4.951 -6.835 1.00 94.25 257 ARG A N 1
ATOM 1907 C CA . ARG A 1 257 ? -13.603 4.032 -6.451 1.00 94.25 257 ARG A CA 1
ATOM 1908 C C . ARG A 1 257 ? -12.254 4.550 -6.946 1.00 94.25 257 ARG A C 1
ATOM 1910 O O . ARG A 1 257 ? -11.500 3.878 -7.644 1.00 94.25 257 ARG A O 1
ATOM 1917 N N . MET A 1 258 ? -11.936 5.779 -6.554 1.00 91.44 258 MET A N 1
ATOM 1918 C CA . MET A 1 258 ? -10.801 6.544 -7.085 1.00 91.44 258 MET A CA 1
ATOM 1919 C C . MET A 1 258 ? -9.503 6.379 -6.279 1.00 91.44 258 MET A C 1
ATOM 1921 O O . MET A 1 258 ? -8.594 7.202 -6.392 1.00 91.44 258 MET A O 1
ATOM 1925 N N . GLY A 1 259 ? -9.408 5.337 -5.451 1.00 89.12 259 GLY A N 1
ATOM 1926 C CA . GLY A 1 259 ? -8.295 5.113 -4.527 1.00 89.12 259 GLY A CA 1
ATOM 1927 C C . GLY A 1 259 ? -8.374 5.970 -3.263 1.00 89.12 259 GLY A C 1
ATOM 1928 O O . GLY A 1 259 ? -9.371 6.639 -2.994 1.00 89.12 259 GLY A O 1
ATOM 1929 N N . SER A 1 260 ? -7.302 5.945 -2.482 1.00 91.12 260 SER A N 1
ATOM 1930 C CA . SER A 1 260 ? -7.200 6.601 -1.178 1.00 91.12 260 SER A CA 1
ATOM 1931 C C . SER A 1 260 ? -5.814 7.216 -0.976 1.00 91.12 260 SER A C 1
ATOM 1933 O O . SER A 1 260 ? -4.916 7.023 -1.798 1.00 91.12 260 SER A O 1
ATOM 1935 N N . ALA A 1 261 ? -5.634 7.983 0.098 1.00 91.25 261 ALA A N 1
ATOM 1936 C CA . ALA A 1 261 ? -4.344 8.573 0.448 1.00 91.25 261 ALA A CA 1
ATOM 1937 C C . ALA A 1 261 ? -4.085 8.493 1.958 1.00 91.25 261 ALA A C 1
ATOM 1939 O O . ALA A 1 261 ? -5.039 8.456 2.738 1.00 91.25 261 ALA A O 1
ATOM 1940 N N . PRO A 1 262 ? -2.818 8.518 2.402 1.00 93.62 262 PRO A N 1
ATOM 1941 C CA . PRO A 1 262 ? -2.491 8.663 3.818 1.00 93.62 262 PRO A CA 1
ATOM 1942 C C . PRO A 1 262 ? -3.226 9.851 4.469 1.00 93.62 262 PRO A C 1
ATOM 1944 O O . PRO A 1 262 ? -3.277 10.933 3.873 1.00 93.62 262 PRO A O 1
ATOM 1947 N N . PRO A 1 263 ? -3.798 9.697 5.679 1.00 94.94 263 PRO A N 1
ATOM 1948 C CA . PRO A 1 263 ? -4.429 10.796 6.408 1.00 94.94 263 PRO A CA 1
ATOM 1949 C C . PRO A 1 263 ? -3.358 11.709 7.030 1.00 94.94 263 PRO A C 1
ATOM 1951 O O . PRO A 1 263 ? -3.154 11.717 8.242 1.00 94.94 263 PRO A O 1
ATOM 1954 N N . ARG A 1 264 ? -2.638 12.464 6.186 1.00 94.12 264 ARG A N 1
ATOM 1955 C CA . ARG A 1 264 ? -1.404 13.180 6.569 1.00 94.12 264 ARG A CA 1
ATOM 1956 C C . ARG A 1 264 ? -1.573 14.091 7.777 1.00 94.12 264 ARG A C 1
ATOM 1958 O O . ARG A 1 264 ? -0.770 13.998 8.686 1.00 94.12 264 ARG A O 1
ATOM 1965 N N . ALA A 1 265 ? -2.655 14.868 7.847 1.00 93.25 265 ALA A N 1
ATOM 1966 C CA . ALA A 1 265 ? -2.902 15.764 8.979 1.00 93.25 265 ALA A CA 1
ATOM 1967 C C . ALA A 1 265 ? -2.907 15.039 10.340 1.00 93.25 265 ALA A C 1
ATOM 1969 O O . ALA A 1 265 ? -2.408 15.578 11.322 1.00 93.25 265 ALA A O 1
ATOM 1970 N N . PHE A 1 266 ? -3.441 13.813 10.396 1.00 96.44 266 PHE A N 1
ATOM 1971 C CA . PHE A 1 266 ? -3.421 12.994 11.608 1.00 96.44 266 PHE A CA 1
ATOM 1972 C C . PHE A 1 266 ? -2.028 12.409 11.872 1.00 96.44 266 PHE A C 1
ATOM 1974 O O . PHE A 1 266 ? -1.535 12.490 12.992 1.00 96.44 266 PHE A O 1
ATOM 1981 N N . VAL A 1 267 ? -1.384 11.848 10.842 1.00 97.31 267 VAL A N 1
ATOM 1982 C CA . VAL A 1 267 ? -0.074 11.185 10.976 1.00 97.31 267 VAL A CA 1
ATOM 1983 C C . VAL A 1 267 ? 1.030 12.193 11.302 1.00 97.31 267 VAL A C 1
ATOM 1985 O O . VAL A 1 267 ? 1.741 12.016 12.282 1.00 97.31 267 VAL A O 1
ATOM 1988 N N . GLU A 1 268 ? 1.143 13.277 10.532 1.00 97.00 268 GLU A N 1
ATOM 1989 C CA . GLU A 1 268 ? 2.089 14.373 10.781 1.00 97.00 268 GLU A CA 1
ATOM 1990 C C . GLU A 1 268 ? 1.806 15.057 12.122 1.00 97.00 268 GLU A C 1
ATOM 1992 O O . GLU A 1 268 ? 2.730 15.553 12.753 1.00 97.00 268 GLU A O 1
ATOM 1997 N N . GLY A 1 269 ? 0.543 15.079 12.566 1.00 96.81 269 GLY A N 1
ATOM 1998 C CA . GLY A 1 269 ? 0.126 15.664 13.840 1.00 96.81 269 GLY A CA 1
ATOM 1999 C C . GLY A 1 269 ? 0.436 14.808 15.071 1.00 96.81 269 GLY A C 1
ATOM 2000 O O . GLY A 1 269 ? 0.325 15.311 16.190 1.00 96.81 269 GLY A O 1
ATOM 2001 N N . ALA A 1 270 ? 0.818 13.538 14.901 1.00 97.62 270 ALA A N 1
ATOM 2002 C CA . ALA A 1 270 ? 1.177 12.664 16.013 1.00 97.62 270 ALA A CA 1
ATOM 2003 C C . ALA A 1 270 ? 2.433 13.196 16.719 1.00 97.62 270 ALA A C 1
ATOM 2005 O O . ALA A 1 270 ? 3.497 13.304 16.110 1.00 97.62 270 ALA A O 1
ATOM 2006 N N . CYS A 1 271 ? 2.281 13.550 17.999 1.00 97.69 271 CYS A N 1
ATOM 2007 C CA . CYS A 1 271 ? 3.293 14.193 18.844 1.00 97.69 271 CYS A CA 1
ATOM 2008 C C . CYS A 1 271 ? 3.851 15.525 18.315 1.00 97.69 271 CYS A C 1
ATOM 2010 O O . CYS A 1 271 ? 4.835 16.026 18.852 1.00 97.69 271 CYS A O 1
ATOM 2012 N N . ALA A 1 272 ? 3.210 16.129 17.312 1.00 96.81 272 ALA A N 1
ATOM 2013 C CA . ALA A 1 272 ? 3.653 17.397 16.758 1.00 96.81 272 ALA A CA 1
ATOM 2014 C C . ALA A 1 272 ? 3.433 18.568 17.721 1.00 96.81 272 ALA A C 1
ATOM 2016 O O . ALA A 1 272 ? 2.407 18.673 18.400 1.00 96.81 272 ALA A O 1
ATOM 2017 N N . GLU A 1 273 ? 4.361 19.519 17.680 1.00 95.38 273 GLU A N 1
ATOM 2018 C CA . GLU A 1 273 ? 4.113 20.871 18.157 1.00 95.38 273 GLU A CA 1
ATOM 2019 C C . GLU A 1 273 ? 3.331 21.642 17.091 1.00 95.38 273 GLU A C 1
ATOM 2021 O O . GLU A 1 273 ? 3.467 21.416 15.884 1.00 95.38 273 GLU A O 1
ATOM 2026 N N . PHE A 1 274 ? 2.525 22.597 17.537 1.00 93.94 274 PHE A N 1
ATOM 2027 C CA . PHE A 1 274 ? 1.745 23.442 16.649 1.00 93.94 274 PHE A CA 1
ATOM 2028 C C . PHE A 1 274 ? 2.107 24.904 16.862 1.00 93.94 274 PHE A C 1
ATOM 2030 O O . PHE A 1 274 ? 2.272 25.347 17.996 1.00 93.94 274 PHE A O 1
ATOM 2037 N N . GLU A 1 275 ? 2.171 25.651 15.769 1.00 94.25 275 GLU A N 1
ATOM 2038 C CA . GLU A 1 275 ? 2.373 27.094 15.757 1.00 94.25 275 GLU A CA 1
ATOM 2039 C C . GLU A 1 275 ? 1.195 27.787 15.068 1.00 94.25 275 GLU A C 1
ATOM 2041 O O . GLU A 1 275 ? 0.423 27.171 14.325 1.00 94.25 275 GLU A O 1
ATOM 2046 N N . GLU A 1 276 ? 1.033 29.075 15.345 1.00 94.25 276 GLU A N 1
ATOM 2047 C CA . GLU A 1 276 ? 0.040 29.897 14.671 1.00 94.25 276 GLU A CA 1
ATOM 2048 C C . GLU A 1 276 ? 0.681 30.590 13.470 1.00 94.25 276 GLU A C 1
ATOM 2050 O O . GLU A 1 276 ? 1.689 31.286 13.598 1.00 94.25 276 GLU A O 1
ATOM 2055 N N . LYS A 1 277 ? 0.087 30.400 12.292 1.00 91.44 277 LYS A N 1
ATOM 2056 C CA . LYS A 1 277 ? 0.506 31.048 11.053 1.00 91.44 277 LYS A CA 1
ATOM 2057 C C . LYS A 1 277 ? -0.721 31.463 10.257 1.00 91.44 277 LYS A C 1
ATOM 2059 O O . LYS A 1 277 ? -1.593 30.639 9.992 1.00 91.44 277 LYS A O 1
ATOM 2064 N N . ASP A 1 278 ? -0.799 32.742 9.898 1.00 91.75 278 ASP A N 1
ATOM 2065 C CA . ASP A 1 278 ? -1.928 33.324 9.158 1.00 91.75 278 ASP A CA 1
ATOM 2066 C C . ASP A 1 278 ? -3.298 33.028 9.811 1.00 91.75 278 ASP A C 1
ATOM 2068 O O . ASP A 1 278 ? -4.274 32.694 9.136 1.00 91.75 278 ASP A O 1
ATOM 2072 N N . GLY A 1 279 ? -3.356 33.080 11.151 1.00 89.38 279 GLY A N 1
ATOM 2073 C CA . GLY A 1 279 ? -4.558 32.775 11.941 1.00 89.38 279 GLY A CA 1
ATOM 2074 C C . GLY A 1 279 ? -4.975 31.299 11.922 1.00 89.38 279 GLY A C 1
ATOM 2075 O O . GLY A 1 279 ? -6.097 30.963 12.300 1.00 89.38 279 GLY A O 1
ATOM 2076 N N . LYS A 1 280 ? -4.102 30.400 11.448 1.00 90.62 280 LYS A N 1
ATOM 2077 C CA . LYS A 1 280 ? -4.333 28.954 11.407 1.00 90.62 280 LYS A CA 1
ATOM 2078 C C . LYS A 1 280 ? -3.307 28.223 12.258 1.00 90.62 280 LYS A C 1
ATOM 2080 O O . LYS A 1 280 ? -2.116 28.522 12.226 1.00 90.62 280 LYS A O 1
ATOM 2085 N N . LYS A 1 281 ? -3.781 27.205 12.974 1.00 90.50 281 LYS A N 1
ATOM 2086 C CA . LYS A 1 281 ? -2.930 26.251 13.684 1.00 90.50 281 LYS A CA 1
ATOM 2087 C C . LYS A 1 281 ? -2.272 25.323 12.663 1.00 90.50 281 LYS A C 1
ATOM 2089 O O . LYS A 1 281 ? -2.969 24.572 11.980 1.00 90.50 281 LYS A O 1
ATOM 2094 N N . VAL A 1 282 ? -0.951 25.380 12.556 1.00 92.12 282 VAL A N 1
ATOM 2095 C CA . VAL A 1 282 ? -0.153 24.558 11.639 1.00 92.12 282 VAL A CA 1
ATOM 2096 C C . VAL A 1 282 ? 0.867 23.737 12.420 1.00 92.12 282 VAL A C 1
ATOM 2098 O O . VAL A 1 282 ? 1.280 24.122 13.510 1.00 92.12 282 VAL A O 1
ATOM 2101 N N . ILE A 1 283 ? 1.249 22.579 11.887 1.00 92.88 283 ILE A N 1
ATOM 2102 C CA . ILE A 1 283 ? 2.286 21.735 12.491 1.00 92.88 283 ILE A CA 1
ATOM 2103 C C . ILE A 1 283 ? 3.636 22.431 12.329 1.00 92.88 283 ILE A C 1
ATOM 2105 O O . ILE A 1 283 ? 4.024 22.789 11.213 1.00 92.88 283 ILE A O 1
ATOM 2109 N N . LYS A 1 284 ? 4.374 22.577 13.430 1.00 92.88 284 LYS A N 1
ATOM 2110 C CA . LYS A 1 284 ? 5.752 23.056 13.392 1.00 92.88 284 LYS A CA 1
ATOM 2111 C C . LYS A 1 284 ? 6.623 21.993 12.728 1.00 92.88 284 LYS A C 1
ATOM 2113 O O . LYS A 1 284 ? 6.683 20.841 13.168 1.00 92.88 284 LYS A O 1
ATOM 2118 N N . ARG A 1 285 ? 7.284 22.370 11.633 1.00 88.62 285 ARG A N 1
ATOM 2119 C CA . ARG A 1 285 ? 8.064 21.445 10.797 1.00 88.62 285 ARG A CA 1
ATOM 2120 C C . ARG A 1 285 ? 9.118 20.701 11.630 1.00 88.62 285 ARG A C 1
ATOM 2122 O O . ARG A 1 285 ? 9.875 21.330 12.360 1.00 88.62 285 ARG A O 1
ATOM 2129 N N . GLY A 1 286 ? 9.180 19.378 11.467 1.00 88.19 286 GLY A N 1
ATOM 2130 C CA . GLY A 1 286 ? 10.166 18.511 12.127 1.00 88.19 286 GLY A CA 1
ATOM 2131 C C . GLY A 1 286 ? 9.816 18.081 13.557 1.00 88.19 286 GLY A C 1
ATOM 2132 O O . GLY A 1 286 ? 10.675 17.528 14.230 1.00 88.19 286 GLY A O 1
ATOM 2133 N N . THR A 1 287 ? 8.593 18.342 14.038 1.00 93.19 287 THR A N 1
ATOM 2134 C CA . THR A 1 287 ? 8.180 17.968 15.409 1.00 93.19 287 THR A CA 1
ATOM 2135 C C . THR A 1 287 ? 7.297 16.720 15.485 1.00 93.19 287 THR A C 1
ATOM 2137 O O . THR A 1 287 ? 7.284 16.055 16.513 1.00 93.19 287 THR A O 1
ATOM 2140 N N . GLY A 1 288 ? 6.584 16.381 14.408 1.00 96.06 288 GLY A N 1
ATOM 2141 C CA . GLY A 1 288 ? 5.797 15.150 14.296 1.00 96.06 288 GLY A CA 1
ATOM 2142 C C . GLY A 1 288 ? 6.398 14.140 13.317 1.00 96.06 288 GLY A C 1
ATOM 2143 O O . GLY A 1 288 ? 7.584 14.190 12.982 1.00 96.06 288 GLY A O 1
ATOM 2144 N N . ILE A 1 289 ? 5.566 13.219 12.826 1.00 97.62 289 ILE A N 1
ATOM 2145 C CA . ILE A 1 289 ? 5.997 12.217 11.841 1.00 97.62 289 ILE A CA 1
ATOM 2146 C C . ILE A 1 289 ? 6.235 12.881 10.482 1.00 97.62 289 ILE A C 1
ATOM 2148 O O . ILE A 1 289 ? 5.339 13.501 9.910 1.00 97.62 289 ILE A O 1
ATOM 2152 N N . GLU A 1 290 ? 7.429 12.706 9.923 1.00 95.25 290 GLU A N 1
ATOM 2153 C CA . GLU A 1 290 ? 7.777 13.205 8.599 1.00 95.25 290 GLU A CA 1
ATOM 2154 C C . GLU A 1 290 ? 7.422 12.209 7.495 1.00 95.25 290 GLU A C 1
ATOM 2156 O O . GLU A 1 290 ? 7.514 10.991 7.648 1.00 95.25 290 GLU A O 1
ATOM 2161 N N . PHE A 1 291 ? 7.095 12.748 6.325 1.00 92.88 291 PHE A N 1
ATOM 2162 C CA . PHE A 1 291 ? 6.871 11.991 5.101 1.00 92.88 291 PHE A CA 1
ATOM 2163 C C . PHE A 1 291 ? 8.038 12.145 4.126 1.00 92.88 291 PHE A C 1
ATOM 2165 O O . PHE A 1 291 ? 8.795 13.113 4.179 1.00 92.88 291 PHE A O 1
ATOM 2172 N N . THR A 1 292 ? 8.173 11.178 3.223 1.00 87.19 292 THR A N 1
ATOM 2173 C CA . THR A 1 292 ? 9.249 11.100 2.218 1.00 87.19 292 THR A CA 1
ATOM 2174 C C . THR A 1 292 ? 9.296 12.310 1.279 1.00 87.19 292 THR A C 1
ATOM 2176 O O . THR A 1 292 ? 10.382 12.772 0.947 1.00 87.19 292 THR A O 1
ATOM 2179 N N . SER A 1 293 ? 8.150 12.896 0.923 1.00 85.88 293 SER A N 1
ATOM 2180 C CA . SER A 1 293 ? 8.071 14.153 0.165 1.00 85.88 293 SER A CA 1
ATOM 2181 C C . SER A 1 293 ? 6.852 14.987 0.582 1.00 85.88 293 SER A C 1
ATOM 2183 O O . SER A 1 293 ? 6.112 14.604 1.486 1.00 85.88 293 SER A O 1
ATOM 2185 N N . ALA A 1 294 ? 6.614 16.133 -0.061 1.00 86.38 294 ALA A N 1
ATOM 2186 C CA . ALA A 1 294 ? 5.378 16.908 0.107 1.00 86.38 294 ALA A CA 1
ATOM 2187 C C . ALA A 1 294 ? 4.188 16.339 -0.697 1.00 86.38 294 ALA A C 1
ATOM 2189 O O . ALA A 1 294 ? 3.070 16.842 -0.578 1.00 86.38 294 ALA A O 1
ATOM 2190 N N . ASP A 1 295 ? 4.408 15.308 -1.523 1.00 85.69 295 ASP A N 1
ATOM 2191 C CA . ASP A 1 295 ? 3.347 14.717 -2.333 1.00 85.69 295 ASP A CA 1
ATOM 2192 C C . ASP A 1 295 ? 2.260 14.108 -1.443 1.00 85.69 295 ASP A C 1
ATOM 2194 O O . ASP A 1 295 ? 2.521 13.400 -0.468 1.00 85.69 295 ASP A O 1
ATOM 2198 N N . ARG A 1 296 ? 1.001 14.332 -1.828 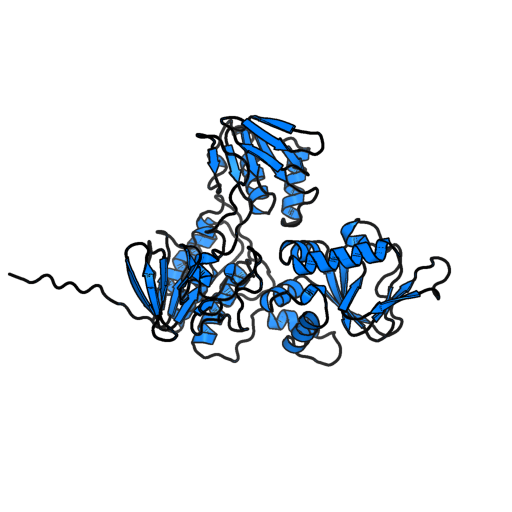1.00 86.31 296 ARG A N 1
ATOM 2199 C CA . ARG A 1 296 ? -0.175 13.860 -1.081 1.00 86.31 296 ARG A CA 1
ATOM 2200 C C . ARG A 1 296 ? -0.195 12.341 -0.870 1.00 86.31 296 ARG A C 1
ATOM 2202 O O . ARG A 1 296 ? -0.774 11.870 0.103 1.00 86.31 296 ARG A O 1
ATOM 2209 N N . VAL A 1 297 ? 0.378 11.592 -1.808 1.00 85.50 297 VAL A N 1
ATOM 2210 C CA . VAL A 1 297 ? 0.417 10.121 -1.803 1.00 85.50 297 VAL A CA 1
ATOM 2211 C C . VAL A 1 297 ? 1.732 9.559 -1.260 1.00 85.50 297 VAL A C 1
ATOM 2213 O O . VAL A 1 297 ? 1.893 8.346 -1.233 1.00 85.50 297 VAL A O 1
ATOM 2216 N N . ALA A 1 298 ? 2.658 10.424 -0.832 1.00 86.44 298 ALA A N 1
ATOM 2217 C CA . ALA A 1 298 ? 3.902 9.996 -0.211 1.00 86.44 298 ALA A CA 1
ATOM 2218 C C . ALA A 1 298 ? 3.630 9.230 1.088 1.00 86.44 298 ALA A C 1
ATOM 2220 O O . ALA A 1 298 ? 2.620 9.458 1.758 1.00 86.44 298 ALA A O 1
ATOM 2221 N N . TYR A 1 299 ? 4.575 8.376 1.468 1.00 89.12 299 TYR A N 1
ATOM 2222 C CA . TYR A 1 299 ? 4.519 7.581 2.694 1.00 89.12 299 TYR A CA 1
ATOM 2223 C C . TYR A 1 299 ? 5.381 8.200 3.805 1.00 89.12 299 TYR A C 1
ATOM 2225 O O . TYR A 1 299 ? 6.282 8.995 3.495 1.00 89.12 299 TYR A O 1
ATOM 2233 N N . PRO A 1 300 ? 5.127 7.862 5.084 1.00 93.75 300 PRO A N 1
ATOM 2234 C CA . PRO A 1 300 ? 5.993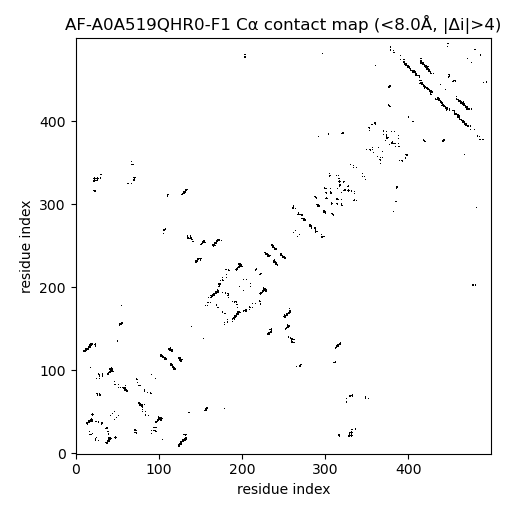 8.244 6.195 1.00 93.75 300 PRO A CA 1
ATOM 2235 C C . PRO A 1 300 ? 7.446 7.810 5.965 1.00 93.75 300 PRO A C 1
ATOM 2237 O O . PRO A 1 300 ? 7.702 6.777 5.344 1.00 93.75 300 PRO A O 1
ATOM 2240 N N . LYS A 1 301 ? 8.405 8.589 6.471 1.00 92.00 301 LYS A N 1
ATOM 2241 C CA . LYS A 1 301 ? 9.806 8.163 6.561 1.00 92.00 301 LYS A CA 1
ATOM 2242 C C . LYS A 1 301 ? 9.920 7.144 7.688 1.00 92.00 301 LYS A C 1
ATOM 2244 O O . LYS A 1 301 ? 9.551 7.451 8.821 1.00 92.00 301 LYS A O 1
ATOM 2249 N N . LEU A 1 302 ? 10.427 5.957 7.368 1.00 93.56 302 LEU A N 1
ATOM 2250 C CA . LEU A 1 302 ? 10.521 4.837 8.299 1.00 93.56 302 LEU A CA 1
ATOM 2251 C C . LEU A 1 302 ? 11.934 4.258 8.312 1.00 93.56 302 LEU A C 1
ATOM 2253 O O . LEU A 1 302 ? 12.598 4.197 7.275 1.00 93.56 302 LEU A O 1
ATOM 2257 N N . SER A 1 303 ? 12.367 3.804 9.484 1.00 91.94 303 SER A N 1
ATOM 2258 C CA . SER A 1 303 ? 13.540 2.947 9.630 1.00 91.94 303 SER A CA 1
ATOM 2259 C C . SER A 1 303 ? 13.266 1.540 9.059 1.00 91.94 303 SER A C 1
ATOM 2261 O O . SER A 1 303 ? 12.107 1.173 8.829 1.00 91.94 303 SER A O 1
ATOM 2263 N N . PRO A 1 304 ? 14.300 0.693 8.880 1.00 87.88 304 PRO A N 1
ATOM 2264 C CA . PRO A 1 304 ? 14.117 -0.715 8.508 1.00 87.88 304 PRO A CA 1
ATOM 2265 C C . PRO A 1 304 ? 13.265 -1.534 9.492 1.00 87.88 304 PRO A C 1
ATOM 2267 O O . PRO A 1 304 ? 12.751 -2.583 9.121 1.00 87.88 304 PRO A O 1
ATOM 2270 N N . THR A 1 305 ? 13.098 -1.055 10.728 1.00 92.75 305 THR A N 1
ATOM 2271 C CA . THR A 1 305 ? 12.266 -1.672 11.773 1.00 92.75 305 THR A CA 1
ATOM 2272 C C . THR A 1 305 ? 10.891 -1.015 11.903 1.00 92.75 305 THR A C 1
ATOM 2274 O O . THR A 1 305 ? 10.209 -1.210 12.907 1.00 92.75 305 THR A O 1
ATOM 2277 N N . PHE A 1 306 ? 10.470 -0.245 10.893 1.00 95.06 306 PHE A N 1
ATOM 2278 C CA . PHE A 1 306 ? 9.181 0.454 10.820 1.00 95.06 306 PHE A CA 1
ATOM 2279 C C . PHE A 1 306 ? 9.011 1.625 11.799 1.00 95.06 306 PHE A C 1
ATOM 2281 O O . PHE A 1 306 ? 7.904 2.152 11.918 1.00 95.06 306 PHE A O 1
ATOM 2288 N N . GLU A 1 307 ? 10.069 2.049 12.497 1.00 97.31 307 GLU A N 1
ATOM 2289 C CA . GLU A 1 307 ? 10.008 3.200 13.405 1.00 97.31 307 GLU A CA 1
ATOM 2290 C C . GLU A 1 307 ? 9.949 4.496 12.587 1.00 97.31 307 GLU A C 1
ATOM 2292 O O . GLU A 1 307 ? 10.697 4.679 11.625 1.00 97.31 307 GLU A O 1
ATOM 2297 N N . SER A 1 308 ? 9.028 5.385 12.947 1.00 97.62 308 SER A N 1
ATOM 2298 C CA . SER A 1 308 ? 8.873 6.695 12.318 1.00 97.62 308 SER A CA 1
ATOM 2299 C C . SER A 1 308 ? 9.935 7.688 12.795 1.00 97.62 308 SER A C 1
ATOM 2301 O O . SER A 1 308 ? 10.767 7.382 13.647 1.00 97.62 308 SER A O 1
ATOM 2303 N N . THR A 1 309 ? 9.889 8.922 12.289 1.00 97.06 309 THR A N 1
ATOM 2304 C CA . THR A 1 309 ? 10.746 10.007 12.801 1.00 97.06 309 THR A CA 1
ATOM 2305 C C . THR A 1 309 ? 10.403 10.441 14.226 1.00 97.06 309 THR A C 1
ATOM 2307 O O . THR A 1 309 ? 11.182 11.176 14.824 1.00 97.06 309 THR A O 1
ATOM 2310 N N . VAL A 1 310 ? 9.273 9.987 14.782 1.00 98.12 310 VAL A N 1
ATOM 2311 C CA . VAL A 1 310 ? 8.949 10.126 16.206 1.00 98.12 310 VAL A CA 1
ATOM 2312 C C . VAL A 1 310 ? 9.322 8.814 16.910 1.00 98.12 310 VAL A C 1
ATOM 2314 O O . VAL A 1 310 ? 8.646 7.801 16.693 1.00 98.12 310 VAL A O 1
ATOM 2317 N N . PRO A 1 311 ? 10.369 8.800 17.760 1.00 98.12 311 PRO A N 1
ATOM 2318 C CA . PRO A 1 311 ? 10.806 7.588 18.447 1.00 98.12 311 PRO A CA 1
ATOM 2319 C C . PRO A 1 311 ? 9.678 6.956 19.260 1.00 98.12 311 PRO A C 1
ATOM 2321 O O . PRO A 1 311 ? 8.976 7.652 19.989 1.00 98.12 311 PRO A O 1
ATOM 2324 N N . GLY A 1 312 ? 9.524 5.635 19.174 1.00 98.12 312 GLY A N 1
ATOM 2325 C CA . GLY A 1 312 ? 8.446 4.896 19.836 1.00 98.12 312 GLY A CA 1
ATOM 2326 C C . GLY A 1 312 ? 7.103 4.889 19.095 1.00 98.12 312 GLY A C 1
ATOM 2327 O O . GLY A 1 312 ? 6.176 4.235 19.574 1.00 98.12 312 GLY A O 1
ATOM 2328 N N . ILE A 1 313 ? 6.985 5.555 17.939 1.00 98.69 313 ILE A N 1
ATOM 2329 C CA . ILE A 1 313 ? 5.847 5.382 17.027 1.00 98.69 313 ILE A CA 1
ATOM 2330 C C . ILE A 1 313 ? 6.304 4.616 15.790 1.00 98.69 313 ILE A C 1
ATOM 2332 O O . ILE A 1 313 ? 7.181 5.068 15.055 1.00 98.69 313 ILE A O 1
ATOM 2336 N N . TYR A 1 314 ? 5.662 3.482 15.540 1.00 98.62 314 TYR A N 1
ATOM 2337 C CA . TYR A 1 314 ? 5.909 2.608 14.401 1.00 98.62 314 TYR A CA 1
ATOM 2338 C C . TYR A 1 314 ? 4.746 2.675 13.414 1.00 98.62 314 TYR A C 1
ATOM 2340 O O . TYR A 1 314 ? 3.605 2.909 13.811 1.00 98.62 314 TYR A O 1
ATOM 2348 N N . VAL A 1 315 ? 5.009 2.451 12.128 1.00 98.38 315 VAL A N 1
ATOM 2349 C CA . VAL A 1 315 ? 3.982 2.484 11.076 1.00 98.38 315 VAL A CA 1
ATOM 2350 C C . VAL A 1 315 ? 4.066 1.233 10.219 1.00 98.38 315 VAL A C 1
ATOM 2352 O O . VAL A 1 315 ? 5.104 0.951 9.632 1.00 98.38 315 VAL A O 1
ATOM 2355 N N . ILE A 1 316 ? 2.950 0.517 10.096 1.00 97.62 316 ILE A N 1
ATOM 2356 C CA . ILE A 1 316 ? 2.873 -0.739 9.344 1.00 97.62 316 ILE A CA 1
ATOM 2357 C C . ILE A 1 316 ? 1.672 -0.769 8.393 1.00 97.62 316 ILE A C 1
ATOM 2359 O O . ILE A 1 316 ? 0.752 0.053 8.442 1.00 97.62 316 ILE A O 1
ATOM 2363 N N . GLY A 1 317 ? 1.670 -1.763 7.513 1.00 95.62 317 GLY A N 1
ATOM 2364 C CA . GLY A 1 317 ? 0.609 -2.031 6.559 1.00 95.62 317 GLY A CA 1
ATOM 2365 C C . GLY A 1 317 ? 0.595 -1.051 5.386 1.00 95.62 317 GLY A C 1
ATOM 2366 O O . GLY A 1 317 ? 1.611 -0.468 5.013 1.00 95.62 317 GLY A O 1
ATOM 2367 N N . ALA A 1 318 ? -0.584 -0.826 4.802 1.00 93.19 318 ALA A N 1
ATOM 2368 C CA . ALA A 1 318 ? -0.729 0.031 3.622 1.00 93.19 318 ALA A CA 1
ATOM 2369 C C . ALA A 1 318 ? -0.224 1.476 3.828 1.00 93.19 318 ALA A C 1
ATOM 2371 O O . ALA A 1 318 ? 0.165 2.125 2.859 1.00 93.19 318 ALA A O 1
ATOM 2372 N N . LEU A 1 319 ? -0.208 1.980 5.070 1.00 95.12 319 LEU A N 1
ATOM 2373 C CA . LEU A 1 319 ? 0.328 3.308 5.387 1.00 95.12 319 LEU A CA 1
ATOM 2374 C C . LEU A 1 319 ? 1.861 3.367 5.263 1.00 95.12 319 LEU A C 1
ATOM 2376 O O . LEU A 1 319 ? 2.392 4.424 4.938 1.00 95.12 319 LEU A O 1
ATOM 2380 N N . ALA A 1 320 ? 2.558 2.244 5.456 1.00 92.88 320 ALA A N 1
ATOM 2381 C CA . ALA A 1 320 ? 4.008 2.126 5.285 1.00 92.88 320 ALA A CA 1
ATOM 2382 C C . ALA A 1 320 ? 4.443 2.005 3.810 1.00 92.88 320 ALA A C 1
ATOM 2384 O O . ALA A 1 320 ? 5.633 1.939 3.516 1.00 92.88 320 ALA A O 1
ATOM 2385 N N . GLY A 1 321 ? 3.486 1.974 2.876 1.00 85.56 321 GLY A N 1
ATOM 2386 C CA . GLY A 1 321 ? 3.760 1.937 1.440 1.00 85.56 321 GLY A CA 1
ATOM 2387 C C . GLY A 1 321 ? 3.658 0.572 0.783 1.00 85.56 321 GLY A C 1
ATOM 2388 O O . GLY A 1 321 ? 3.871 0.499 -0.421 1.00 85.56 321 GLY A O 1
ATOM 2389 N N . TYR A 1 322 ? 3.270 -0.475 1.524 1.00 80.38 322 TYR A N 1
ATOM 2390 C CA . TYR A 1 322 ? 3.143 -1.825 0.971 1.00 80.38 322 TYR A CA 1
ATOM 2391 C C . TYR A 1 322 ? 1.750 -2.441 1.234 1.00 80.38 322 TYR A C 1
ATOM 2393 O O . TYR A 1 322 ? 1.551 -3.143 2.225 1.00 80.38 322 TYR A O 1
ATOM 2401 N N . PRO A 1 323 ? 0.748 -2.200 0.364 1.00 83.00 323 PRO A N 1
ATOM 2402 C CA . PRO A 1 323 ? -0.656 -2.529 0.629 1.00 83.00 323 PRO A CA 1
ATOM 2403 C C . PRO A 1 323 ? -1.064 -3.985 0.308 1.00 83.00 323 PRO A C 1
ATOM 2405 O O . PRO A 1 323 ? -2.242 -4.241 0.056 1.00 83.00 323 PRO A O 1
ATOM 2408 N N . LEU A 1 324 ? -0.136 -4.951 0.305 1.00 88.62 324 LEU A N 1
ATOM 2409 C CA . LEU A 1 324 ? -0.466 -6.376 0.144 1.00 88.62 324 LEU A CA 1
ATOM 2410 C C . LEU A 1 324 ? -0.734 -7.027 1.501 1.00 88.62 324 LEU A C 1
ATOM 2412 O O . LEU A 1 324 ? 0.083 -6.908 2.409 1.00 88.62 324 LEU A O 1
ATOM 2416 N N . ILE A 1 325 ? -1.848 -7.755 1.628 1.00 93.88 325 ILE A N 1
ATOM 2417 C CA . ILE A 1 325 ? -2.322 -8.313 2.909 1.00 93.88 325 ILE A CA 1
ATOM 2418 C C . ILE A 1 325 ? -1.255 -9.192 3.574 1.00 93.88 325 ILE A C 1
ATOM 2420 O O . ILE A 1 325 ? -0.939 -8.977 4.741 1.00 93.88 325 ILE A O 1
ATOM 2424 N N . LYS A 1 326 ? -0.634 -10.117 2.830 1.00 93.25 326 LYS A N 1
ATOM 2425 C CA . LYS A 1 326 ? 0.381 -11.031 3.380 1.00 93.25 326 LYS A CA 1
ATOM 2426 C C . LYS A 1 326 ? 1.619 -10.285 3.896 1.00 93.25 326 LYS A C 1
ATOM 2428 O O . LYS A 1 326 ? 2.122 -10.581 4.976 1.00 93.25 326 LYS A O 1
ATOM 2433 N N . HIS A 1 327 ? 2.066 -9.260 3.165 1.00 92.56 327 HIS A N 1
ATOM 2434 C CA . HIS A 1 327 ? 3.151 -8.382 3.614 1.00 92.56 327 HIS A CA 1
ATOM 2435 C C . HIS A 1 327 ? 2.748 -7.547 4.827 1.00 92.56 327 HIS A C 1
ATOM 2437 O O . HIS A 1 327 ? 3.508 -7.472 5.783 1.00 92.56 327 HIS A O 1
ATOM 2443 N N . CYS A 1 328 ? 1.548 -6.966 4.818 1.00 95.19 328 CYS A N 1
ATOM 2444 C CA . CYS A 1 328 ? 0.990 -6.218 5.939 1.00 95.19 328 CYS A CA 1
ATOM 2445 C C . CYS A 1 328 ? 0.979 -7.061 7.223 1.00 95.19 328 CYS A C 1
ATOM 2447 O O . CYS A 1 328 ? 1.422 -6.588 8.266 1.00 95.19 328 CYS A O 1
ATOM 2449 N N . MET A 1 329 ? 0.523 -8.314 7.144 1.00 97.69 329 MET A N 1
ATOM 2450 C CA . MET A 1 329 ? 0.529 -9.243 8.277 1.00 97.69 329 MET A CA 1
ATOM 2451 C C . MET A 1 329 ? 1.959 -9.541 8.745 1.00 97.69 329 MET A C 1
ATOM 2453 O O . MET A 1 329 ? 2.257 -9.402 9.926 1.00 97.69 329 MET A O 1
ATOM 2457 N N . ASN A 1 330 ? 2.886 -9.832 7.827 1.00 96.56 330 ASN A N 1
ATOM 2458 C CA . ASN A 1 330 ? 4.296 -10.027 8.180 1.00 96.56 330 ASN A CA 1
ATOM 2459 C C . ASN A 1 330 ? 4.932 -8.795 8.845 1.00 96.56 330 ASN A C 1
ATOM 2461 O O . ASN A 1 330 ? 5.703 -8.960 9.781 1.00 96.56 330 ASN A O 1
ATOM 2465 N N . GLN A 1 331 ? 4.596 -7.576 8.414 1.00 96.56 331 GLN A N 1
ATOM 2466 C CA . GLN A 1 331 ? 5.046 -6.349 9.084 1.00 96.56 331 GLN A CA 1
ATOM 2467 C C . GLN A 1 331 ? 4.484 -6.238 10.505 1.00 96.56 331 GLN A C 1
ATOM 2469 O O . GLN A 1 331 ? 5.186 -5.781 11.401 1.00 96.56 331 GLN A O 1
ATOM 2474 N N . GLY A 1 332 ? 3.236 -6.670 10.718 1.00 97.94 332 GLY A N 1
ATOM 2475 C CA . GLY A 1 332 ? 2.626 -6.728 12.045 1.00 97.94 332 GLY A CA 1
ATOM 2476 C C . GLY A 1 332 ? 3.359 -7.675 12.991 1.00 97.94 332 GLY A C 1
ATOM 2477 O O . GLY A 1 332 ? 3.632 -7.305 14.128 1.00 97.94 332 GLY A O 1
ATOM 2478 N N . TYR A 1 333 ? 3.739 -8.860 12.514 1.00 98.38 333 TYR A N 1
ATOM 2479 C CA . TYR A 1 333 ? 4.598 -9.770 13.275 1.00 98.38 333 TYR A CA 1
ATOM 2480 C C . TYR A 1 333 ? 5.959 -9.123 13.600 1.00 98.38 333 TYR A C 1
ATOM 2482 O O . TYR A 1 333 ? 6.357 -9.035 14.762 1.00 98.38 333 TYR A O 1
ATOM 2490 N N . ASP A 1 334 ? 6.647 -8.608 12.579 1.00 97.19 334 ASP A N 1
ATOM 2491 C CA . ASP A 1 334 ? 8.017 -8.098 12.697 1.00 97.19 334 ASP A CA 1
ATOM 2492 C C . ASP A 1 334 ? 8.148 -6.910 13.633 1.00 97.19 334 ASP A C 1
ATOM 2494 O O . ASP A 1 334 ? 9.077 -6.852 14.435 1.00 97.19 334 ASP A O 1
ATOM 2498 N N . VAL A 1 335 ? 7.231 -5.946 13.535 1.00 97.94 335 VAL A N 1
ATOM 2499 C CA . VAL A 1 335 ? 7.316 -4.729 14.343 1.00 97.94 335 VAL A CA 1
ATOM 2500 C C . VAL A 1 335 ? 7.266 -5.060 15.833 1.00 97.94 335 VAL A C 1
ATOM 2502 O O . VAL A 1 335 ? 7.980 -4.449 16.623 1.00 97.94 335 VAL A O 1
ATOM 2505 N N . VAL A 1 336 ? 6.487 -6.072 16.224 1.00 98.62 336 VAL A N 1
ATOM 2506 C CA . VAL A 1 336 ? 6.395 -6.502 17.621 1.00 98.62 336 VAL A CA 1
ATOM 2507 C C . VAL A 1 336 ? 7.652 -7.243 18.055 1.00 98.62 336 VAL A C 1
ATOM 2509 O O . VAL A 1 336 ? 8.135 -7.004 19.159 1.00 98.62 336 VAL A O 1
ATOM 2512 N N . GLU A 1 337 ? 8.229 -8.078 17.192 1.00 98.25 337 GLU A N 1
ATOM 2513 C CA . GLU A 1 337 ? 9.528 -8.708 17.445 1.00 98.25 337 GLU A CA 1
ATOM 2514 C C . GLU A 1 337 ? 10.635 -7.661 17.651 1.00 98.25 337 GLU A C 1
ATOM 2516 O O . GLU A 1 337 ? 11.399 -7.755 18.614 1.00 98.25 337 GLU A O 1
ATOM 2521 N N . PHE A 1 338 ? 10.680 -6.615 16.818 1.00 97.62 338 PHE A N 1
ATOM 2522 C CA . PHE A 1 338 ? 11.627 -5.507 16.971 1.00 97.62 338 PHE A CA 1
ATOM 2523 C C . PHE A 1 338 ? 11.404 -4.730 18.273 1.00 97.62 338 PHE A C 1
ATOM 2525 O O . PHE A 1 338 ? 12.360 -4.491 19.012 1.00 97.62 338 PHE A O 1
ATOM 2532 N N . ILE A 1 339 ? 10.152 -4.396 18.609 1.00 97.75 339 ILE A N 1
ATOM 2533 C CA . ILE A 1 339 ? 9.794 -3.758 19.891 1.00 97.75 339 ILE A CA 1
ATOM 2534 C C . ILE A 1 339 ? 10.174 -4.652 21.083 1.00 97.75 339 ILE A C 1
ATOM 2536 O O . ILE A 1 339 ? 10.514 -4.152 22.161 1.00 97.75 339 ILE A O 1
ATOM 2540 N N . ASN A 1 340 ? 10.146 -5.974 20.901 1.00 97.44 340 ASN A N 1
ATOM 2541 C CA . ASN A 1 340 ? 10.552 -6.949 21.906 1.00 97.44 340 ASN A CA 1
ATOM 2542 C C . ASN A 1 340 ? 12.063 -7.256 21.915 1.00 97.44 340 ASN A C 1
ATOM 2544 O O . ASN A 1 340 ? 12.506 -8.098 22.692 1.00 97.44 340 ASN A O 1
ATOM 2548 N N . GLY A 1 341 ? 12.865 -6.551 21.111 1.00 96.31 341 GLY A N 1
ATOM 2549 C CA . GLY A 1 341 ? 14.329 -6.621 21.135 1.00 96.31 341 GLY A CA 1
ATOM 2550 C C . GLY A 1 341 ? 14.958 -7.632 20.172 1.00 96.31 341 GLY A C 1
ATOM 2551 O O . GLY A 1 341 ? 16.170 -7.835 20.226 1.00 96.31 341 GLY A O 1
ATOM 2552 N N . ASN A 1 342 ? 14.188 -8.252 19.273 1.00 95.62 342 ASN A N 1
ATOM 2553 C CA . ASN A 1 342 ? 14.729 -9.165 18.268 1.00 95.62 342 ASN A CA 1
ATOM 2554 C C . ASN A 1 342 ? 15.350 -8.394 17.092 1.00 95.62 342 ASN A C 1
ATOM 2556 O O . ASN A 1 342 ? 14.731 -8.189 16.052 1.00 95.62 342 ASN A O 1
ATOM 2560 N N . THR A 1 343 ? 16.606 -7.980 17.242 1.00 88.69 343 THR A N 1
ATOM 2561 C CA . THR A 1 343 ? 17.347 -7.233 16.209 1.00 88.69 343 THR A CA 1
ATOM 2562 C C . THR A 1 343 ? 17.917 -8.112 15.095 1.00 88.69 343 THR A C 1
ATOM 2564 O O . THR A 1 343 ? 18.414 -7.594 14.098 1.00 88.69 343 THR A O 1
ATOM 2567 N N . SER A 1 344 ? 17.850 -9.436 15.247 1.00 91.31 344 SER A N 1
ATOM 2568 C CA . SER A 1 344 ? 18.362 -10.400 14.265 1.00 91.31 344 SER A CA 1
ATOM 2569 C C . SER A 1 344 ? 17.339 -10.790 13.195 1.00 91.31 344 SER A C 1
ATOM 2571 O O . SER A 1 344 ? 17.692 -11.451 12.217 1.00 91.31 344 SER A O 1
ATOM 2573 N N . LEU A 1 345 ? 16.074 -10.395 13.373 1.00 93.12 345 LEU A N 1
ATOM 2574 C CA . LEU A 1 345 ? 14.991 -10.755 12.471 1.00 93.12 345 LEU A CA 1
ATOM 2575 C C . LEU A 1 345 ? 15.203 -10.131 11.089 1.00 93.12 345 LEU A C 1
ATOM 2577 O O . LEU A 1 345 ? 15.236 -8.912 10.929 1.00 93.12 345 LEU A O 1
ATOM 2581 N N . LYS A 1 346 ? 15.304 -10.989 10.073 1.00 91.25 346 LYS A N 1
ATOM 2582 C CA . LYS A 1 346 ? 15.308 -10.575 8.670 1.00 91.25 346 LYS A CA 1
ATOM 2583 C C . LYS A 1 346 ? 13.877 -10.480 8.123 1.00 91.25 346 LYS A C 1
ATOM 2585 O O . LYS A 1 346 ? 12.997 -11.201 8.603 1.00 91.25 346 LYS A O 1
ATOM 2590 N N . PRO A 1 347 ? 13.612 -9.624 7.121 1.00 89.88 347 PRO A N 1
ATOM 2591 C CA . PRO A 1 347 ? 12.306 -9.571 6.466 1.00 89.88 347 PRO A CA 1
ATOM 2592 C C . PRO A 1 347 ? 11.898 -10.925 5.858 1.00 89.88 347 PRO A C 1
ATOM 2594 O O . PRO A 1 347 ? 12.746 -11.690 5.408 1.00 89.88 347 PRO A O 1
ATOM 2597 N N . ALA A 1 348 ? 10.596 -11.224 5.794 1.00 91.38 348 ALA A N 1
ATOM 2598 C CA . ALA A 1 348 ? 10.086 -12.498 5.258 1.00 91.38 348 ALA A CA 1
ATOM 2599 C C . ALA A 1 348 ? 10.460 -12.751 3.789 1.00 91.38 348 ALA A C 1
ATOM 2601 O O . ALA A 1 348 ? 10.468 -13.895 3.341 1.00 91.38 348 ALA A O 1
ATOM 2602 N N . ASP A 1 349 ? 10.738 -11.690 3.033 1.00 91.38 349 ASP A N 1
ATOM 2603 C CA . ASP A 1 349 ? 11.165 -11.762 1.637 1.00 91.38 349 ASP A CA 1
ATOM 2604 C C . ASP A 1 349 ? 12.688 -11.929 1.472 1.00 91.38 349 ASP A C 1
ATOM 2606 O O . ASP A 1 349 ? 13.147 -12.142 0.351 1.00 91.38 349 ASP A O 1
ATOM 2610 N N . GLU A 1 350 ? 13.471 -11.893 2.559 1.00 93.94 350 GLU A N 1
ATOM 2611 C CA . GLU A 1 350 ? 14.934 -12.028 2.527 1.00 93.94 350 GLU A CA 1
ATOM 2612 C C . GLU A 1 350 ? 15.397 -13.282 1.769 1.00 93.94 350 GLU A C 1
ATOM 2614 O O . GLU A 1 350 ? 16.244 -13.132 0.889 1.00 93.94 350 GLU A O 1
ATOM 2619 N N . PRO A 1 351 ? 14.842 -14.493 1.995 1.00 93.81 351 PRO A N 1
ATOM 2620 C CA . PRO A 1 351 ? 15.287 -15.679 1.263 1.00 93.81 351 PRO A CA 1
ATOM 2621 C C . PRO A 1 351 ? 15.010 -15.588 -0.244 1.00 93.81 351 PRO A C 1
ATOM 2623 O O . PRO A 1 351 ? 15.801 -16.071 -1.050 1.00 93.81 351 PRO A O 1
ATOM 2626 N N . ILE A 1 352 ? 13.905 -14.939 -0.630 1.00 93.50 352 ILE A N 1
ATOM 2627 C CA . ILE A 1 352 ? 13.503 -14.776 -2.033 1.00 93.50 352 ILE A CA 1
ATOM 2628 C C . ILE A 1 352 ? 14.453 -13.806 -2.738 1.00 93.50 352 ILE A C 1
ATOM 2630 O O . ILE A 1 352 ? 14.894 -14.061 -3.859 1.00 93.50 352 ILE A O 1
ATOM 2634 N N . LEU A 1 353 ? 14.781 -12.689 -2.084 1.00 94.88 353 LEU A N 1
ATOM 2635 C CA . LEU A 1 353 ? 15.731 -11.720 -2.622 1.00 94.88 353 LEU A CA 1
ATOM 2636 C C . LEU A 1 353 ? 17.157 -12.279 -2.640 1.00 94.88 353 LEU A C 1
ATOM 2638 O O . LEU A 1 353 ? 17.874 -12.047 -3.608 1.00 94.88 353 LEU A O 1
ATOM 2642 N N . ALA A 1 354 ? 17.552 -13.057 -1.630 1.00 95.62 354 ALA A N 1
ATOM 2643 C CA . ALA A 1 354 ? 18.856 -13.710 -1.590 1.00 95.62 354 ALA A CA 1
ATOM 2644 C C . ALA A 1 354 ? 19.040 -14.674 -2.771 1.00 95.62 354 ALA A C 1
ATOM 2646 O O . ALA A 1 354 ? 20.049 -14.585 -3.464 1.00 95.62 354 ALA A O 1
ATOM 2647 N N . ASP A 1 355 ? 18.053 -15.530 -3.057 1.00 94.81 355 ASP A N 1
ATOM 2648 C CA . ASP A 1 355 ? 18.086 -16.422 -4.226 1.00 94.81 355 ASP A CA 1
ATOM 2649 C C . ASP A 1 355 ? 18.151 -15.631 -5.544 1.00 94.81 355 ASP A C 1
ATOM 2651 O O . ASP A 1 355 ? 18.978 -15.907 -6.416 1.00 94.81 355 ASP A O 1
ATOM 2655 N N . LYS A 1 356 ? 17.345 -14.567 -5.656 1.00 94.19 356 LYS A N 1
ATOM 2656 C CA . LYS A 1 356 ? 17.339 -13.682 -6.829 1.00 94.19 356 LYS A CA 1
ATOM 2657 C C . LYS A 1 356 ? 18.696 -13.009 -7.053 1.00 94.19 356 LYS A C 1
ATOM 2659 O O . LYS A 1 356 ? 19.141 -12.891 -8.194 1.00 94.19 356 LYS A O 1
ATOM 2664 N N . PHE A 1 357 ? 19.359 -12.574 -5.985 1.00 96.69 357 PHE A N 1
ATOM 2665 C CA . PHE A 1 357 ? 20.627 -11.847 -6.056 1.00 96.69 357 PHE A CA 1
ATOM 2666 C C . PHE A 1 357 ? 21.858 -12.760 -6.054 1.00 96.69 357 PHE A C 1
ATOM 2668 O O . PHE A 1 357 ? 22.945 -12.295 -6.388 1.00 96.69 357 PHE A O 1
ATOM 2675 N N . ALA A 1 358 ? 21.709 -14.057 -5.765 1.00 94.38 358 ALA A N 1
ATOM 2676 C CA . ALA A 1 358 ? 22.812 -15.021 -5.720 1.00 94.38 358 ALA A CA 1
ATOM 2677 C C . ALA A 1 358 ? 23.585 -15.138 -7.046 1.00 94.38 358 ALA A C 1
ATOM 2679 O O . ALA A 1 358 ? 24.753 -15.519 -7.055 1.00 94.38 358 ALA A O 1
ATOM 2680 N N . ARG A 1 359 ? 22.945 -14.805 -8.175 1.00 88.81 359 ARG A N 1
ATOM 2681 C CA . ARG A 1 359 ? 23.562 -14.821 -9.515 1.00 88.81 359 ARG A CA 1
ATOM 2682 C C . ARG A 1 359 ? 24.338 -13.545 -9.851 1.00 88.81 359 ARG A C 1
ATOM 2684 O O . ARG A 1 359 ? 24.970 -13.469 -10.903 1.00 88.81 359 ARG A O 1
ATOM 2691 N N . LEU A 1 360 ? 24.267 -12.531 -8.996 1.00 96.38 360 LEU A N 1
ATOM 2692 C CA . LEU A 1 360 ? 24.941 -11.261 -9.213 1.00 96.38 360 LEU A CA 1
ATOM 2693 C C . LEU A 1 360 ? 26.387 -11.295 -8.674 1.00 96.38 360 LEU A C 1
ATOM 2695 O O . LEU A 1 360 ? 26.689 -12.026 -7.728 1.00 96.38 360 LEU A O 1
ATOM 2699 N N . PRO A 1 361 ? 27.312 -10.510 -9.257 1.00 94.38 361 PRO A N 1
ATOM 2700 C CA . PRO A 1 361 ? 28.731 -10.584 -8.918 1.00 94.38 361 PRO A CA 1
ATOM 2701 C C . PRO A 1 361 ? 29.063 -10.016 -7.527 1.00 94.38 361 PRO A C 1
ATOM 2703 O O . PRO A 1 361 ? 28.455 -9.057 -7.049 1.00 94.38 361 PRO A O 1
ATOM 2706 N N . GLY A 1 362 ? 30.113 -10.559 -6.906 1.00 93.00 362 GLY A N 1
ATOM 2707 C CA . GLY A 1 362 ? 30.712 -10.002 -5.687 1.00 93.00 362 GLY A CA 1
ATOM 2708 C C . GLY A 1 362 ? 30.192 -10.565 -4.362 1.00 93.00 362 GLY A C 1
ATOM 2709 O O . GLY A 1 362 ? 30.625 -10.080 -3.325 1.00 93.00 362 GLY A O 1
ATOM 2710 N N . ASN A 1 363 ? 29.315 -11.581 -4.375 1.00 92.56 363 ASN A N 1
ATOM 2711 C CA . ASN A 1 363 ? 28.808 -12.258 -3.165 1.00 92.56 363 ASN A CA 1
ATOM 2712 C C . ASN A 1 363 ? 28.275 -11.283 -2.092 1.00 92.56 363 ASN A C 1
ATOM 2714 O O . ASN A 1 363 ? 28.530 -11.436 -0.898 1.00 92.56 363 ASN A O 1
ATOM 2718 N N . ARG A 1 364 ? 27.573 -10.244 -2.551 1.00 95.94 364 ARG A N 1
ATOM 2719 C CA . ARG A 1 364 ? 26.975 -9.208 -1.710 1.00 95.94 364 ARG A CA 1
ATOM 2720 C C . ARG A 1 364 ? 25.683 -9.699 -1.067 1.00 95.94 364 ARG A C 1
ATOM 2722 O O . ARG A 1 364 ? 24.915 -10.447 -1.672 1.00 95.94 364 ARG A O 1
ATOM 2729 N N . SER A 1 365 ? 25.432 -9.230 0.147 1.00 95.94 365 SER A N 1
ATOM 2730 C CA . SER A 1 365 ? 24.175 -9.418 0.867 1.00 95.94 365 SER A CA 1
ATOM 2731 C C . SER A 1 365 ? 22.998 -8.736 0.161 1.00 95.94 365 SER A C 1
ATOM 2733 O O . SER A 1 365 ? 23.165 -7.856 -0.689 1.00 95.94 365 SER A O 1
ATOM 2735 N N . VAL A 1 366 ? 21.778 -9.119 0.551 1.00 95.69 366 VAL A N 1
ATOM 2736 C CA . VAL A 1 366 ? 20.544 -8.481 0.069 1.00 95.69 366 VAL A CA 1
ATOM 2737 C C . VAL A 1 366 ? 20.554 -6.979 0.348 1.00 95.69 366 VAL A C 1
ATOM 2739 O O . VAL A 1 366 ? 20.227 -6.191 -0.538 1.00 95.69 366 VAL A O 1
ATOM 2742 N N . ASP A 1 367 ? 20.983 -6.575 1.544 1.00 93.81 367 ASP A N 1
ATOM 2743 C CA . ASP A 1 367 ? 21.015 -5.170 1.956 1.00 93.81 367 ASP A CA 1
ATOM 2744 C C . ASP A 1 367 ? 22.027 -4.349 1.132 1.00 93.81 367 ASP A C 1
ATOM 2746 O O . ASP A 1 367 ? 21.729 -3.223 0.727 1.00 93.81 367 ASP A O 1
ATOM 2750 N N . GLU A 1 368 ? 23.196 -4.915 0.808 1.00 95.94 368 GLU A N 1
ATOM 2751 C CA . GLU A 1 368 ? 24.189 -4.271 -0.068 1.00 95.94 368 GLU A CA 1
ATOM 2752 C C . GLU A 1 368 ? 23.662 -4.088 -1.497 1.00 95.94 368 GLU A C 1
ATOM 2754 O O . GLU A 1 368 ? 23.837 -3.022 -2.098 1.00 95.94 368 GLU A O 1
ATOM 2759 N N . TRP A 1 369 ? 22.973 -5.094 -2.042 1.00 97.25 369 TRP A N 1
ATOM 2760 C CA . TRP A 1 369 ? 22.345 -4.994 -3.359 1.00 97.25 369 TRP A CA 1
ATOM 2761 C C . TRP A 1 369 ? 21.210 -3.980 -3.400 1.00 97.25 369 TRP A C 1
ATOM 2763 O O . TRP A 1 369 ? 21.189 -3.132 -4.290 1.00 97.25 369 TRP A O 1
ATOM 2773 N N . LEU A 1 370 ? 20.302 -4.003 -2.424 1.00 95.94 370 LEU A N 1
ATOM 2774 C CA . LEU A 1 370 ? 19.225 -3.015 -2.332 1.00 95.94 370 LEU A CA 1
ATOM 2775 C C . LEU A 1 370 ? 19.783 -1.595 -2.186 1.00 95.94 370 LEU A C 1
ATOM 2777 O O . LEU A 1 370 ? 19.292 -0.678 -2.842 1.00 95.94 370 LEU A O 1
ATOM 2781 N N . THR A 1 371 ? 20.849 -1.415 -1.401 1.00 95.38 371 THR A N 1
ATOM 2782 C CA . THR A 1 371 ? 21.552 -0.127 -1.288 1.00 95.38 371 THR A CA 1
ATOM 2783 C C . THR A 1 371 ? 22.138 0.303 -2.633 1.00 95.38 371 THR A C 1
ATOM 2785 O O . THR A 1 371 ? 22.005 1.464 -3.026 1.00 95.38 371 THR A O 1
ATOM 2788 N N . THR A 1 372 ? 22.742 -0.628 -3.377 1.00 96.38 372 THR A N 1
ATOM 2789 C CA . THR A 1 372 ? 23.286 -0.370 -4.719 1.00 96.38 372 THR A CA 1
ATOM 2790 C C . THR A 1 372 ? 22.170 0.057 -5.673 1.00 96.38 372 THR A C 1
ATOM 2792 O O . THR A 1 372 ? 22.262 1.112 -6.293 1.00 96.38 372 THR A O 1
ATOM 2795 N N . PHE A 1 373 ? 21.066 -0.689 -5.737 1.00 97.00 373 PHE A N 1
ATOM 2796 C CA . PHE A 1 373 ? 19.941 -0.360 -6.614 1.00 97.00 373 PHE A CA 1
ATOM 2797 C C . PHE A 1 373 ? 19.300 0.983 -6.262 1.00 97.00 373 PHE A C 1
ATOM 2799 O O . PHE A 1 373 ? 19.120 1.812 -7.148 1.00 97.00 373 PHE A O 1
ATOM 2806 N N . GLY A 1 374 ? 19.000 1.230 -4.985 1.00 94.62 374 GLY A N 1
ATOM 2807 C CA . GLY A 1 374 ? 18.350 2.468 -4.548 1.00 94.62 374 GLY A CA 1
ATOM 2808 C C . GLY A 1 374 ? 19.213 3.720 -4.733 1.00 94.62 374 GLY A C 1
ATOM 2809 O O . GLY A 1 374 ? 18.679 4.793 -4.997 1.00 94.62 374 GLY A O 1
ATOM 2810 N N . SER A 1 375 ? 20.541 3.598 -4.624 1.00 94.06 375 SER A N 1
ATOM 2811 C CA . SER A 1 375 ? 21.458 4.744 -4.737 1.00 94.06 375 SER A CA 1
ATOM 2812 C C . SER A 1 375 ? 21.950 5.009 -6.160 1.00 94.06 375 SER A C 1
ATOM 2814 O O . SER A 1 375 ? 22.106 6.173 -6.539 1.00 94.06 375 SER A O 1
ATOM 2816 N N . GLN A 1 376 ? 22.197 3.956 -6.945 1.00 95.88 376 GLN A N 1
ATOM 2817 C CA . GLN A 1 376 ? 22.801 4.085 -8.271 1.00 95.88 376 GLN A CA 1
ATOM 2818 C C . GLN A 1 376 ? 21.766 4.299 -9.372 1.00 95.88 376 GLN A C 1
ATOM 2820 O O . GLN A 1 376 ? 22.040 5.037 -10.312 1.00 95.88 376 GLN A O 1
ATOM 2825 N N . ILE A 1 377 ? 20.575 3.701 -9.264 1.00 96.69 377 ILE A N 1
ATOM 2826 C CA . ILE A 1 377 ? 19.542 3.801 -10.300 1.00 96.69 377 ILE A CA 1
ATOM 2827 C C . ILE A 1 377 ? 18.717 5.073 -10.099 1.00 96.69 377 ILE A C 1
ATOM 2829 O O . ILE A 1 377 ? 18.017 5.226 -9.098 1.00 96.69 377 ILE A O 1
ATOM 2833 N N . ASP A 1 378 ? 18.724 5.966 -11.091 1.00 93.38 378 ASP A N 1
ATOM 2834 C CA . ASP A 1 378 ? 18.067 7.274 -10.990 1.00 93.38 378 ASP A CA 1
ATOM 2835 C C . ASP A 1 378 ? 16.564 7.171 -10.721 1.00 93.38 378 ASP A C 1
ATOM 2837 O O . ASP A 1 378 ? 16.015 7.939 -9.930 1.00 93.38 378 ASP A O 1
ATOM 2841 N N . ILE A 1 379 ? 15.896 6.200 -11.349 1.00 92.81 379 ILE A N 1
ATOM 2842 C CA . ILE A 1 379 ? 14.455 5.987 -11.177 1.00 92.81 379 ILE A CA 1
ATOM 2843 C C . ILE A 1 379 ? 14.096 5.380 -9.808 1.00 92.81 379 ILE A C 1
ATOM 2845 O O . ILE A 1 379 ? 12.913 5.312 -9.486 1.00 92.81 379 ILE A O 1
ATOM 2849 N N . PHE A 1 380 ? 15.081 4.964 -8.996 1.00 93.88 380 PHE A N 1
ATOM 2850 C CA . PHE A 1 380 ? 14.876 4.367 -7.668 1.00 93.88 380 PHE A CA 1
ATOM 2851 C C . PHE A 1 380 ? 15.276 5.272 -6.496 1.00 93.88 380 PHE A C 1
ATOM 2853 O O . PHE A 1 380 ? 14.956 4.943 -5.358 1.00 93.88 380 PHE A O 1
ATOM 2860 N N . LYS A 1 381 ? 15.894 6.435 -6.746 1.00 87.00 381 LYS A N 1
ATOM 2861 C CA . LYS A 1 381 ? 16.421 7.330 -5.692 1.00 87.00 381 LYS A CA 1
ATOM 2862 C C . LYS A 1 381 ? 15.398 7.783 -4.646 1.00 87.00 381 LYS A C 1
ATOM 2864 O O . LYS A 1 381 ? 15.763 8.035 -3.505 1.00 87.00 381 LYS A O 1
ATOM 2869 N N . GLU A 1 382 ? 14.129 7.888 -5.034 1.00 83.44 382 GLU A N 1
ATOM 2870 C CA . GLU A 1 382 ? 13.020 8.325 -4.168 1.00 83.44 382 GLU A CA 1
ATOM 2871 C C . GLU A 1 382 ? 12.090 7.163 -3.770 1.00 83.44 382 GLU A C 1
ATOM 2873 O O . GLU A 1 382 ? 10.978 7.373 -3.285 1.00 83.44 382 GLU A O 1
ATOM 2878 N N . VAL A 1 383 ? 12.509 5.921 -4.021 1.00 85.81 383 VAL A N 1
ATOM 2879 C CA . VAL A 1 383 ? 11.769 4.717 -3.638 1.00 85.81 383 VAL A CA 1
ATOM 2880 C C . VAL A 1 383 ? 12.191 4.334 -2.222 1.00 85.81 383 VAL A C 1
ATOM 2882 O O . VAL A 1 383 ? 13.380 4.189 -1.943 1.00 85.81 383 VAL A O 1
ATOM 2885 N N . SER A 1 384 ? 11.231 4.166 -1.307 1.00 82.81 384 SER A N 1
ATOM 2886 C CA . SER A 1 384 ? 11.562 3.766 0.066 1.00 82.81 384 SER A CA 1
ATOM 2887 C C . SER A 1 384 ? 12.170 2.354 0.106 1.00 82.81 384 SER A C 1
ATOM 2889 O O . SER A 1 384 ? 11.886 1.545 -0.781 1.00 82.81 384 SER A O 1
ATOM 2891 N N . PRO A 1 385 ? 12.941 1.988 1.148 1.00 85.56 385 PRO A N 1
ATOM 2892 C CA . PRO A 1 385 ? 13.496 0.638 1.267 1.00 85.56 385 PRO A CA 1
ATOM 2893 C C . PRO A 1 385 ? 12.439 -0.472 1.157 1.00 85.56 385 PRO A C 1
ATOM 2895 O O . PRO A 1 385 ? 12.666 -1.477 0.489 1.00 85.56 385 PRO A O 1
ATOM 2898 N N . LEU A 1 386 ? 11.254 -0.273 1.747 1.00 84.62 386 LEU A N 1
ATOM 2899 C CA . LEU A 1 386 ? 10.145 -1.232 1.665 1.00 84.62 386 LEU A CA 1
ATOM 2900 C C . LEU A 1 386 ? 9.586 -1.350 0.244 1.00 84.62 386 LEU A C 1
ATOM 2902 O O . LEU A 1 386 ? 9.368 -2.460 -0.238 1.00 84.62 386 LEU A O 1
ATOM 2906 N N . GLN A 1 387 ? 9.394 -0.220 -0.440 1.00 85.44 387 GLN A N 1
ATOM 2907 C CA . GLN A 1 387 ? 8.922 -0.208 -1.825 1.00 85.44 387 GLN A CA 1
ATOM 2908 C C . GLN A 1 387 ? 9.960 -0.795 -2.786 1.00 85.44 387 GLN A C 1
ATOM 2910 O O . GLN A 1 387 ? 9.591 -1.426 -3.771 1.00 85.44 387 GLN A O 1
ATOM 2915 N N . LEU A 1 388 ? 11.254 -0.613 -2.511 1.00 90.69 388 LEU A N 1
ATOM 2916 C CA . LEU A 1 388 ? 12.315 -1.189 -3.328 1.00 90.69 388 LEU A CA 1
ATOM 2917 C C . LEU A 1 388 ? 12.334 -2.713 -3.189 1.00 90.69 388 LEU A C 1
ATOM 2919 O O . LEU A 1 388 ? 12.436 -3.402 -4.198 1.00 90.69 388 LEU A O 1
ATOM 2923 N N . ARG A 1 389 ? 12.158 -3.250 -1.973 1.00 91.44 389 ARG A N 1
ATOM 2924 C CA . ARG A 1 389 ? 11.998 -4.700 -1.763 1.00 91.44 389 ARG A CA 1
ATOM 2925 C C . ARG A 1 389 ? 10.790 -5.248 -2.521 1.00 91.44 389 ARG A C 1
ATOM 2927 O O . ARG A 1 389 ? 10.938 -6.233 -3.238 1.00 91.44 389 ARG A O 1
ATOM 2934 N N . GLU A 1 390 ? 9.638 -4.577 -2.438 1.00 86.56 390 GLU A N 1
ATOM 2935 C CA . GLU A 1 390 ? 8.443 -4.921 -3.227 1.00 86.56 390 GLU A CA 1
ATOM 2936 C C . GLU A 1 390 ? 8.746 -4.933 -4.728 1.00 86.56 390 GLU A C 1
ATOM 2938 O O . GLU A 1 390 ? 8.486 -5.921 -5.412 1.00 86.56 390 GLU A O 1
ATOM 2943 N N . LEU A 1 391 ? 9.341 -3.855 -5.239 1.00 89.56 391 LEU A N 1
ATOM 2944 C CA . LEU A 1 391 ? 9.687 -3.745 -6.648 1.00 89.56 391 LEU A CA 1
ATOM 2945 C C . LEU A 1 391 ? 10.612 -4.888 -7.070 1.00 89.56 391 LEU A C 1
ATOM 2947 O O . LEU A 1 391 ? 10.400 -5.486 -8.122 1.00 89.56 391 LEU A O 1
ATOM 2951 N N . MET A 1 392 ? 11.605 -5.232 -6.247 1.00 93.06 392 MET A N 1
ATOM 2952 C CA . MET A 1 392 ? 12.543 -6.311 -6.546 1.00 93.06 392 MET A CA 1
ATOM 2953 C C . MET A 1 392 ? 11.874 -7.683 -6.557 1.00 93.06 392 MET A C 1
ATOM 2955 O O . MET A 1 392 ? 12.327 -8.543 -7.308 1.00 93.06 392 MET A O 1
ATOM 2959 N N . LEU A 1 393 ? 10.790 -7.912 -5.810 1.00 89.12 393 LEU A N 1
ATOM 2960 C CA . LEU A 1 393 ? 10.015 -9.156 -5.902 1.00 89.12 393 LEU A CA 1
ATOM 2961 C C . LEU A 1 393 ? 9.358 -9.314 -7.281 1.00 89.12 393 LEU A C 1
ATOM 2963 O O . LEU A 1 393 ? 9.427 -10.405 -7.849 1.00 89.12 393 LEU A O 1
ATOM 2967 N N . ASP A 1 394 ? 8.858 -8.216 -7.851 1.00 86.12 394 ASP A N 1
ATOM 2968 C CA . ASP A 1 394 ? 8.200 -8.157 -9.167 1.00 86.12 394 ASP A CA 1
ATOM 2969 C C . ASP A 1 394 ? 9.175 -7.938 -10.351 1.00 86.12 394 ASP A C 1
ATOM 2971 O O . ASP A 1 394 ? 8.744 -7.836 -11.502 1.00 86.12 394 ASP A O 1
ATOM 2975 N N . SER A 1 395 ? 10.486 -7.864 -10.090 1.00 92.12 395 SER A N 1
ATOM 2976 C CA . SER A 1 395 ? 11.530 -7.578 -11.093 1.00 92.12 395 SER A CA 1
ATOM 2977 C C . SER A 1 395 ? 12.480 -8.752 -11.316 1.00 92.12 395 SER A C 1
ATOM 2979 O O . SER A 1 395 ? 12.609 -9.637 -10.469 1.00 92.12 395 SER A O 1
ATOM 2981 N N . THR A 1 396 ? 13.202 -8.754 -12.430 1.00 94.00 396 THR A N 1
ATOM 2982 C CA . THR A 1 396 ? 14.336 -9.658 -12.673 1.00 94.00 396 THR A CA 1
ATOM 2983 C C . THR A 1 396 ? 15.649 -8.891 -12.544 1.00 94.00 396 THR A C 1
ATOM 2985 O O . THR A 1 396 ? 15.707 -7.685 -12.767 1.00 94.00 396 THR A O 1
ATOM 2988 N N . VAL A 1 397 ? 16.717 -9.581 -12.145 1.00 96.50 397 VAL A N 1
ATOM 2989 C CA . VAL A 1 397 ? 18.072 -9.016 -12.109 1.00 96.50 397 VAL A CA 1
ATOM 2990 C C . VAL A 1 397 ? 18.982 -9.870 -12.975 1.00 96.50 397 VAL A C 1
ATOM 2992 O O . VAL A 1 397 ? 18.826 -11.092 -13.023 1.00 96.50 397 VAL A O 1
ATOM 2995 N N . ALA A 1 398 ? 19.915 -9.231 -13.669 1.00 96.12 398 ALA A N 1
ATOM 2996 C CA . ALA A 1 398 ? 20.855 -9.915 -14.544 1.00 96.12 398 ALA A CA 1
ATOM 2997 C C . ALA A 1 398 ? 22.222 -9.231 -14.516 1.00 96.12 398 ALA A C 1
ATOM 2999 O O . ALA A 1 398 ? 22.319 -8.014 -14.346 1.00 96.12 398 ALA A O 1
ATOM 3000 N N . SER A 1 399 ? 23.269 -10.030 -14.696 1.00 97.56 399 SER A N 1
ATOM 3001 C CA . SER A 1 399 ? 24.634 -9.570 -14.923 1.00 97.56 399 SER A CA 1
ATOM 3002 C C . SER A 1 399 ? 25.087 -10.009 -16.314 1.00 97.56 399 SER A C 1
ATOM 3004 O O . SER A 1 399 ? 24.730 -11.094 -16.768 1.00 97.56 399 SER A O 1
ATOM 3006 N N . PHE A 1 400 ? 25.844 -9.148 -16.988 1.00 98.12 400 PHE A N 1
ATOM 3007 C CA . PHE A 1 400 ? 26.332 -9.354 -18.349 1.00 98.12 400 PHE A CA 1
ATOM 3008 C C . PHE A 1 400 ? 27.837 -9.103 -18.404 1.00 98.12 400 PHE A C 1
ATOM 3010 O O . PHE A 1 400 ? 28.329 -8.124 -17.833 1.00 98.12 400 PHE A O 1
ATOM 3017 N N . ALA A 1 401 ? 28.573 -9.965 -19.101 1.00 97.88 401 ALA A N 1
ATOM 3018 C CA . ALA A 1 401 ? 29.983 -9.749 -19.402 1.00 97.88 401 ALA A CA 1
ATOM 3019 C C . ALA A 1 401 ? 30.159 -8.677 -20.491 1.00 97.88 401 ALA A C 1
ATOM 3021 O O . ALA A 1 401 ? 29.258 -8.417 -21.286 1.00 97.88 401 ALA A O 1
ATOM 3022 N N . ALA A 1 402 ? 31.345 -8.067 -20.572 1.00 97.75 402 ALA A N 1
ATOM 3023 C CA . ALA A 1 402 ? 31.646 -7.102 -21.629 1.00 97.75 402 ALA A CA 1
ATOM 3024 C C . ALA A 1 402 ? 31.434 -7.720 -23.029 1.00 97.75 402 ALA A C 1
ATOM 3026 O O . ALA A 1 402 ? 31.952 -8.795 -23.327 1.00 97.75 402 ALA A O 1
ATOM 3027 N N . GLY A 1 403 ? 30.680 -7.030 -23.887 1.00 96.62 403 GLY A N 1
ATOM 3028 C CA . GLY A 1 403 ? 30.309 -7.462 -25.238 1.00 96.62 403 GLY A CA 1
ATOM 3029 C C . GLY A 1 403 ? 29.063 -8.356 -25.323 1.00 96.62 403 GLY A C 1
ATOM 3030 O O . GLY A 1 403 ? 28.540 -8.557 -26.425 1.00 96.62 403 GLY A O 1
ATOM 3031 N N . GLU A 1 404 ? 28.557 -8.863 -24.196 1.00 97.88 404 GLU A N 1
ATOM 3032 C CA . GLU A 1 404 ? 27.386 -9.741 -24.160 1.00 97.88 404 GLU A CA 1
ATOM 3033 C C . GLU A 1 404 ? 26.112 -8.996 -24.586 1.00 97.88 404 GLU A C 1
ATOM 3035 O O . GLU A 1 404 ? 25.890 -7.838 -24.223 1.00 97.88 404 GLU A O 1
ATOM 3040 N N . THR A 1 405 ? 25.273 -9.655 -25.389 1.00 97.19 405 THR A N 1
ATOM 3041 C CA . THR A 1 405 ? 23.991 -9.099 -25.837 1.00 97.19 405 THR A CA 1
ATOM 3042 C C . THR A 1 405 ? 22.978 -9.117 -24.696 1.00 97.19 405 THR A C 1
ATOM 3044 O O . THR A 1 405 ? 22.655 -10.183 -24.182 1.00 97.19 405 THR A O 1
ATOM 3047 N N . VAL A 1 406 ? 22.395 -7.961 -24.374 1.00 95.94 406 VAL A N 1
ATOM 3048 C CA . VAL A 1 406 ? 21.245 -7.881 -23.459 1.00 95.94 406 VAL A CA 1
ATOM 3049 C C . VAL A 1 406 ? 19.956 -8.247 -24.198 1.00 95.94 406 VAL A C 1
ATOM 3051 O O . VAL A 1 406 ? 19.180 -9.081 -23.741 1.00 95.94 406 VAL A O 1
ATOM 3054 N N . PHE A 1 407 ? 19.725 -7.636 -25.364 1.00 94.50 407 PHE A N 1
ATOM 3055 C CA . PHE A 1 407 ? 18.677 -8.038 -26.305 1.00 94.50 407 PHE A CA 1
ATOM 3056 C C . PHE A 1 407 ? 18.998 -7.568 -27.726 1.00 94.50 407 PHE A C 1
ATOM 3058 O O . PHE A 1 407 ? 19.737 -6.603 -27.929 1.00 94.50 407 PHE A O 1
ATOM 3065 N N . GLU A 1 408 ? 18.388 -8.222 -28.711 1.00 93.31 408 GLU A N 1
ATOM 3066 C CA . GLU A 1 408 ? 18.554 -7.904 -30.130 1.00 93.31 408 GLU A CA 1
ATOM 3067 C C . GLU A 1 408 ? 17.451 -6.984 -30.662 1.00 93.31 408 GLU A C 1
ATOM 3069 O O . GLU A 1 408 ? 16.310 -6.975 -30.179 1.00 93.31 408 GLU A O 1
ATOM 3074 N N . ARG A 1 409 ? 17.781 -6.228 -31.714 1.00 90.62 409 ARG A N 1
ATOM 3075 C CA . ARG A 1 409 ? 16.799 -5.492 -32.518 1.00 90.62 409 ARG A CA 1
ATOM 3076 C C . ARG A 1 409 ? 15.675 -6.432 -32.976 1.00 90.62 409 ARG A C 1
ATOM 3078 O O . ARG A 1 409 ? 15.903 -7.587 -33.313 1.00 90.62 409 ARG A O 1
ATOM 3085 N N . ASN A 1 410 ? 14.446 -5.920 -33.027 1.00 88.94 410 ASN A N 1
ATOM 3086 C CA . ASN A 1 410 ? 13.220 -6.641 -33.390 1.00 88.94 410 ASN A CA 1
ATOM 3087 C C . ASN A 1 410 ? 12.782 -7.757 -32.427 1.00 88.94 410 ASN A C 1
ATOM 3089 O O . ASN A 1 410 ? 11.698 -8.324 -32.631 1.00 88.94 410 ASN A O 1
ATOM 3093 N N . ALA A 1 411 ? 13.533 -8.034 -31.357 1.00 87.81 411 ALA A N 1
ATOM 3094 C CA . ALA A 1 411 ? 13.059 -8.921 -30.307 1.00 87.81 411 ALA A CA 1
ATOM 3095 C C . ALA A 1 411 ? 11.728 -8.397 -29.721 1.00 87.81 411 ALA A C 1
ATOM 3097 O O . ALA A 1 411 ? 11.482 -7.179 -29.694 1.00 87.81 411 ALA A O 1
ATOM 3098 N N . PRO A 1 412 ? 10.834 -9.290 -29.263 1.00 81.31 412 PRO A N 1
ATOM 3099 C CA . PRO A 1 412 ? 9.723 -8.891 -28.411 1.00 81.31 412 PRO A CA 1
ATOM 3100 C C . PRO A 1 412 ? 10.269 -8.173 -27.172 1.00 81.31 412 PRO A C 1
ATOM 3102 O O . PRO A 1 412 ? 11.298 -8.559 -26.622 1.00 81.31 412 PRO A O 1
ATOM 3105 N N . GLY A 1 413 ? 9.606 -7.109 -26.734 1.00 70.75 413 GLY A N 1
ATOM 3106 C CA . GLY A 1 413 ? 10.102 -6.324 -25.613 1.00 70.75 413 GLY A CA 1
ATOM 3107 C C . GLY A 1 413 ? 9.001 -5.556 -24.918 1.00 70.75 413 GLY A C 1
ATOM 3108 O O . GLY A 1 413 ? 8.604 -4.500 -25.392 1.00 70.75 413 GLY A O 1
ATOM 3109 N N . THR A 1 414 ? 8.547 -6.073 -23.779 1.00 78.00 414 THR A N 1
ATOM 3110 C CA . THR A 1 414 ? 7.553 -5.429 -22.905 1.00 78.00 414 THR A CA 1
ATOM 3111 C C . THR A 1 414 ? 8.149 -5.077 -21.540 1.00 78.00 414 THR A C 1
ATOM 3113 O O . THR A 1 414 ? 7.430 -5.016 -20.547 1.00 78.00 414 THR A O 1
ATOM 3116 N N . SER A 1 415 ? 9.467 -4.893 -21.470 1.00 88.88 415 SER A N 1
ATOM 3117 C CA . SER A 1 415 ? 10.208 -4.555 -20.252 1.00 88.88 415 SER A CA 1
ATOM 3118 C C . SER A 1 415 ? 11.160 -3.385 -20.493 1.00 88.88 415 SER A C 1
ATOM 3120 O O . SER A 1 415 ? 11.579 -3.147 -21.629 1.00 88.88 415 SER A O 1
ATOM 3122 N N . LEU A 1 416 ? 11.509 -2.664 -19.432 1.00 91.38 416 LEU A N 1
ATOM 3123 C CA . LEU A 1 416 ? 12.609 -1.699 -19.418 1.00 91.38 416 LEU A CA 1
ATOM 3124 C C . LEU A 1 416 ? 13.707 -2.206 -18.485 1.00 91.38 416 LEU A C 1
ATOM 3126 O O . LEU A 1 416 ? 13.427 -2.941 -17.543 1.00 91.38 416 LEU A O 1
ATOM 3130 N N . PHE A 1 417 ? 14.939 -1.788 -18.730 1.00 95.50 417 PHE A N 1
ATOM 3131 C CA . PHE A 1 417 ? 16.101 -2.145 -17.928 1.00 95.50 417 PHE A CA 1
ATOM 3132 C C . PHE A 1 417 ? 16.658 -0.897 -17.256 1.00 95.50 417 PHE A C 1
ATOM 3134 O O . PHE A 1 417 ? 16.674 0.170 -17.866 1.00 95.50 417 PHE A O 1
ATOM 3141 N N . ALA A 1 418 ? 17.133 -1.029 -16.026 1.00 96.88 418 ALA A N 1
ATOM 3142 C CA . ALA A 1 418 ? 17.819 0.011 -15.275 1.00 96.88 418 ALA A CA 1
ATOM 3143 C C . ALA A 1 418 ? 19.231 -0.457 -14.917 1.00 96.88 418 ALA A C 1
ATOM 3145 O O . ALA A 1 418 ? 19.400 -1.569 -14.420 1.00 96.88 418 ALA A O 1
ATOM 3146 N N . ILE A 1 419 ? 20.239 0.371 -15.187 1.00 98.12 419 ILE A N 1
ATOM 3147 C CA . ILE A 1 419 ? 21.651 0.001 -15.035 1.00 98.12 419 ILE A CA 1
ATOM 3148 C C . ILE A 1 419 ? 22.100 0.326 -13.612 1.00 98.12 419 ILE A C 1
ATOM 3150 O O . ILE A 1 419 ? 22.248 1.496 -13.262 1.00 98.12 419 ILE A O 1
ATOM 3154 N N . ALA A 1 420 ? 22.324 -0.703 -12.799 1.00 97.69 420 ALA A N 1
ATOM 3155 C CA . ALA A 1 420 ? 22.844 -0.548 -11.444 1.00 97.69 420 ALA A CA 1
ATOM 3156 C C . ALA A 1 420 ? 24.356 -0.297 -11.446 1.00 97.69 420 ALA A C 1
ATOM 3158 O O . ALA A 1 420 ? 24.837 0.584 -10.739 1.00 97.69 420 ALA A O 1
ATOM 3159 N N . GLU A 1 421 ? 25.088 -1.060 -12.260 1.00 98.12 421 GLU A N 1
ATOM 3160 C CA . GLU A 1 421 ? 26.546 -1.001 -12.385 1.00 98.12 421 GLU A CA 1
ATOM 3161 C C . GLU A 1 421 ? 26.954 -1.188 -13.849 1.00 98.12 421 GLU A C 1
ATOM 3163 O O . GLU A 1 421 ? 26.331 -1.982 -14.558 1.00 98.12 421 GLU A O 1
ATOM 3168 N N . GLY A 1 422 ? 28.000 -0.484 -14.287 1.00 97.81 422 GLY A N 1
ATOM 3169 C CA . GLY A 1 422 ? 28.548 -0.583 -15.644 1.00 97.81 422 GLY A CA 1
ATOM 3170 C C . GLY A 1 422 ? 27.832 0.301 -16.670 1.00 97.81 422 GLY A C 1
ATOM 3171 O O . GLY A 1 422 ? 27.226 1.323 -16.339 1.00 97.81 422 GLY A O 1
ATOM 3172 N N . SER A 1 423 ? 27.911 -0.071 -17.945 1.00 98.31 423 SER A N 1
ATOM 3173 C CA . SER A 1 423 ? 27.315 0.686 -19.048 1.00 98.31 423 SER A CA 1
ATOM 3174 C C . SER A 1 423 ? 27.007 -0.210 -20.244 1.00 98.31 423 SER A C 1
ATOM 3176 O O . SER A 1 423 ? 27.606 -1.269 -20.423 1.00 98.31 423 SER A O 1
ATOM 3178 N N . VAL A 1 424 ? 26.077 0.220 -21.098 1.00 98.25 424 VAL A N 1
ATOM 3179 C CA . VAL A 1 424 ? 25.690 -0.517 -22.313 1.00 98.25 424 VAL A CA 1
ATOM 3180 C C . VAL A 1 424 ? 25.943 0.305 -23.575 1.00 98.25 424 VAL A C 1
ATOM 3182 O O . VAL A 1 424 ? 25.994 1.534 -23.535 1.00 98.25 424 VAL A O 1
ATOM 3185 N N . LEU A 1 425 ? 26.092 -0.379 -24.705 1.00 96.94 425 LEU A N 1
ATOM 3186 C CA . LEU A 1 425 ? 26.196 0.177 -26.048 1.00 96.94 425 LEU A CA 1
ATOM 3187 C C . LEU A 1 425 ? 24.903 -0.098 -26.815 1.00 96.94 425 LEU A C 1
ATOM 3189 O O . LEU A 1 425 ? 24.430 -1.235 -26.865 1.00 96.94 425 LEU A O 1
ATOM 3193 N N . VAL A 1 426 ? 24.355 0.947 -27.430 1.00 94.38 426 VAL A N 1
ATOM 3194 C CA . VAL A 1 426 ? 23.198 0.883 -28.327 1.00 94.38 426 VAL A CA 1
ATOM 3195 C C . VAL A 1 426 ? 23.677 0.914 -29.765 1.00 94.38 426 VAL A C 1
ATOM 3197 O O . VAL A 1 426 ? 24.285 1.900 -30.170 1.00 94.38 426 VAL A O 1
ATOM 3200 N N . GLU A 1 427 ? 23.377 -0.121 -30.546 1.00 93.19 427 GLU A N 1
ATOM 3201 C CA . GLU A 1 427 ? 23.642 -0.141 -31.990 1.00 93.19 427 GLU A CA 1
ATOM 3202 C C . GLU A 1 427 ? 22.611 0.748 -32.714 1.00 93.19 427 GLU A C 1
ATOM 3204 O O . GLU A 1 427 ? 21.423 0.407 -32.812 1.00 93.19 427 GLU A O 1
ATOM 3209 N N . ILE A 1 428 ? 23.046 1.928 -33.175 1.00 87.38 428 ILE A N 1
ATOM 3210 C CA . ILE A 1 428 ? 22.158 2.928 -33.799 1.00 87.38 428 ILE A CA 1
ATOM 3211 C C . ILE A 1 428 ? 21.979 2.688 -35.299 1.00 87.38 428 ILE A C 1
ATOM 3213 O O . ILE A 1 428 ? 20.894 2.916 -35.835 1.00 87.38 428 ILE A O 1
ATOM 3217 N N . ASP A 1 429 ? 23.005 2.167 -35.967 1.00 82.56 429 ASP A N 1
ATOM 3218 C CA . ASP A 1 429 ? 22.937 1.799 -37.375 1.00 82.56 429 ASP A CA 1
ATOM 3219 C C . ASP A 1 429 ? 22.444 0.351 -37.515 1.00 82.56 429 ASP A C 1
ATOM 3221 O O . ASP A 1 429 ? 22.756 -0.516 -36.699 1.00 82.56 429 ASP A O 1
ATOM 3225 N N . LYS A 1 430 ? 21.598 0.096 -38.512 1.00 79.06 430 LYS A N 1
ATOM 3226 C CA . LYS A 1 430 ? 21.080 -1.251 -38.792 1.00 79.06 430 LYS A CA 1
ATOM 3227 C C . LYS A 1 430 ? 22.051 -2.073 -39.642 1.00 79.06 430 LYS A C 1
ATOM 3229 O O . LYS A 1 430 ? 21.971 -3.296 -39.599 1.00 79.06 430 LYS A O 1
ATOM 3234 N N . ASP A 1 431 ? 22.931 -1.402 -40.383 1.00 84.00 431 ASP A N 1
ATOM 3235 C CA . ASP A 1 431 ? 23.838 -2.020 -41.350 1.00 84.00 431 ASP A CA 1
ATOM 3236 C C . ASP A 1 431 ? 25.301 -2.006 -40.850 1.00 84.00 431 ASP A C 1
ATOM 3238 O O . ASP A 1 431 ? 26.153 -2.686 -41.419 1.00 84.00 431 ASP A O 1
ATOM 3242 N N . ASP A 1 432 ? 25.594 -1.280 -39.758 1.00 84.56 432 ASP A N 1
ATOM 3243 C CA . ASP A 1 432 ? 26.927 -1.169 -39.147 1.00 84.56 432 ASP A CA 1
ATOM 3244 C C . ASP A 1 432 ? 26.883 -1.241 -37.606 1.00 84.56 432 ASP A C 1
ATOM 3246 O O . ASP A 1 432 ? 26.645 -0.251 -36.909 1.00 84.56 432 ASP A O 1
ATOM 3250 N N . ALA A 1 433 ? 27.188 -2.420 -37.056 1.00 81.12 433 ALA A N 1
ATOM 3251 C CA . ALA A 1 433 ? 27.205 -2.665 -35.611 1.00 81.12 433 ALA A CA 1
ATOM 3252 C C . ALA A 1 433 ? 28.321 -1.912 -34.852 1.00 81.12 433 ALA A C 1
ATOM 3254 O O . ALA A 1 433 ? 28.309 -1.878 -33.622 1.00 81.12 433 ALA A O 1
ATOM 3255 N N . SER A 1 434 ? 29.290 -1.298 -35.547 1.00 84.75 434 SER A N 1
ATOM 3256 C CA . SER A 1 434 ? 30.342 -0.501 -34.899 1.00 84.75 434 SER A CA 1
ATOM 3257 C C . SER A 1 434 ? 29.848 0.880 -34.458 1.00 84.75 434 SER A C 1
ATOM 3259 O O . SER A 1 434 ? 30.390 1.473 -33.518 1.00 84.75 434 SER A O 1
ATOM 3261 N N . ARG A 1 435 ? 28.777 1.386 -35.085 1.00 90.81 435 ARG A N 1
ATOM 3262 C CA . ARG A 1 435 ? 28.170 2.674 -34.742 1.00 90.81 435 ARG A CA 1
ATOM 3263 C C . ARG A 1 435 ? 27.289 2.519 -33.513 1.00 90.81 435 ARG A C 1
ATOM 3265 O O . ARG A 1 435 ? 26.134 2.095 -33.596 1.00 90.81 435 ARG A O 1
ATOM 3272 N N . THR A 1 436 ? 27.846 2.898 -32.366 1.00 92.88 436 THR A N 1
ATOM 3273 C CA . THR A 1 436 ? 27.188 2.747 -31.070 1.00 92.88 436 THR A CA 1
ATOM 3274 C C . THR A 1 436 ? 27.114 4.044 -30.273 1.00 92.88 436 THR A C 1
ATOM 3276 O O . THR A 1 436 ? 27.955 4.932 -30.408 1.00 92.88 436 THR A O 1
ATOM 3279 N N . VAL A 1 437 ? 26.098 4.141 -29.413 1.00 93.00 437 VAL A N 1
ATOM 3280 C CA . VAL A 1 437 ? 25.968 5.187 -28.387 1.00 93.00 437 VAL A CA 1
ATOM 3281 C C . VAL A 1 437 ? 25.993 4.524 -27.014 1.00 93.00 437 VAL A C 1
ATOM 3283 O O . VAL A 1 437 ? 25.302 3.531 -26.793 1.00 93.00 437 VAL A O 1
ATOM 3286 N N . ARG A 1 438 ? 26.787 5.058 -26.081 1.00 95.31 438 ARG A N 1
ATOM 3287 C CA . ARG A 1 438 ? 26.880 4.524 -24.717 1.00 95.31 438 ARG A CA 1
ATOM 3288 C C . ARG A 1 438 ? 25.760 5.074 -23.831 1.00 95.31 438 ARG A C 1
ATOM 3290 O O . ARG A 1 438 ? 25.549 6.282 -23.784 1.00 95.31 438 ARG A O 1
ATOM 3297 N N . ILE A 1 439 ? 25.111 4.194 -23.073 1.00 95.81 439 ILE A N 1
ATOM 3298 C CA . ILE A 1 439 ? 24.217 4.544 -21.964 1.00 95.81 439 ILE A CA 1
ATOM 3299 C C . ILE A 1 439 ? 24.933 4.187 -20.660 1.00 95.81 439 ILE A C 1
ATOM 3301 O O . ILE A 1 439 ? 25.307 3.034 -20.443 1.00 95.81 439 ILE A O 1
ATOM 3305 N N . ALA A 1 440 ? 25.152 5.197 -19.820 1.00 96.75 440 ALA A N 1
ATOM 3306 C CA . ALA A 1 440 ? 25.911 5.078 -18.581 1.00 96.75 440 ALA A CA 1
ATOM 3307 C C . ALA A 1 440 ? 25.088 4.482 -17.425 1.00 96.75 440 ALA A C 1
ATOM 3309 O O . ALA A 1 440 ? 23.854 4.450 -17.468 1.00 96.75 440 ALA A O 1
ATOM 3310 N N . GLN A 1 441 ? 25.804 4.073 -16.375 1.00 97.88 441 GLN A N 1
ATOM 3311 C CA . GLN A 1 441 ? 25.260 3.679 -15.077 1.00 97.88 441 GLN A CA 1
ATOM 3312 C C . GLN A 1 441 ? 24.185 4.649 -14.574 1.00 97.88 441 GLN A C 1
ATOM 3314 O O . GLN A 1 441 ? 24.258 5.859 -14.791 1.00 97.88 441 GLN A O 1
ATOM 3319 N N . GLY A 1 442 ? 23.184 4.103 -13.891 1.00 96.19 442 GLY A N 1
ATOM 3320 C CA . GLY A 1 442 ? 22.070 4.834 -13.297 1.00 96.19 442 GLY A CA 1
ATOM 3321 C C . GLY A 1 442 ? 20.935 5.166 -14.260 1.00 96.19 442 GLY A C 1
ATOM 3322 O O . GLY A 1 442 ? 19.805 5.384 -13.818 1.00 96.19 442 GLY A O 1
ATOM 3323 N N . SER A 1 443 ? 21.201 5.135 -15.568 1.00 95.62 443 SER A N 1
ATOM 3324 C CA . SER A 1 443 ? 20.192 5.339 -16.604 1.00 95.62 443 SER A CA 1
ATOM 3325 C C . SER A 1 443 ? 19.361 4.074 -16.867 1.00 95.62 443 SER A C 1
ATOM 3327 O O . SER A 1 443 ? 19.635 2.985 -16.358 1.00 95.62 443 SER A O 1
ATOM 3329 N N . ILE A 1 444 ? 18.329 4.225 -17.695 1.00 95.00 444 ILE A N 1
ATOM 3330 C CA . ILE A 1 444 ? 17.439 3.142 -18.136 1.00 95.00 444 ILE A CA 1
ATOM 3331 C C . ILE A 1 444 ? 17.595 2.876 -19.632 1.00 95.00 444 ILE A C 1
ATOM 3333 O O . ILE A 1 444 ? 18.088 3.738 -20.345 1.00 95.00 444 ILE A O 1
ATOM 3337 N N . PHE A 1 445 ? 17.146 1.739 -20.154 1.00 93.44 445 PHE A N 1
ATOM 3338 C CA . PHE A 1 445 ? 17.013 1.493 -21.595 1.00 93.44 445 PHE A CA 1
ATOM 3339 C C . PHE A 1 445 ? 15.857 0.535 -21.909 1.00 93.44 445 PHE A C 1
ATOM 3341 O O . PHE A 1 445 ? 15.379 -0.204 -21.050 1.00 93.44 445 PHE A O 1
ATOM 3348 N N . GLY A 1 446 ? 15.388 0.540 -23.160 1.00 88.75 446 GLY A N 1
ATOM 3349 C CA . GLY A 1 446 ? 14.254 -0.282 -23.600 1.00 88.75 446 GLY A CA 1
ATOM 3350 C C . GLY A 1 446 ? 12.870 0.309 -23.286 1.00 88.75 446 GLY A C 1
ATOM 3351 O O . GLY A 1 446 ? 11.858 -0.303 -23.623 1.00 88.75 446 GLY A O 1
ATOM 3352 N N . GLU A 1 447 ? 12.817 1.514 -22.720 1.00 85.44 447 GLU A N 1
ATOM 3353 C CA . GLU A 1 447 ? 11.617 2.271 -22.355 1.00 85.44 447 GLU A CA 1
ATOM 3354 C C . GLU A 1 447 ? 10.706 2.586 -23.549 1.00 85.44 447 GLU A C 1
ATOM 3356 O O . GLU A 1 447 ? 9.485 2.573 -23.413 1.00 85.44 447 GLU A O 1
ATOM 3361 N N . VAL A 1 448 ? 11.272 2.786 -24.746 1.00 77.31 448 VAL A N 1
ATOM 3362 C CA . VAL A 1 448 ? 10.485 3.076 -25.957 1.00 77.31 448 VAL A CA 1
ATOM 3363 C C . VAL A 1 448 ? 9.548 1.918 -26.298 1.00 77.31 448 VAL A C 1
ATOM 3365 O O . VAL A 1 448 ? 8.379 2.148 -26.607 1.00 77.31 448 VAL A O 1
ATOM 3368 N N . GLY A 1 449 ? 10.026 0.672 -26.214 1.00 70.00 449 GLY A N 1
ATOM 3369 C CA . GLY A 1 449 ? 9.202 -0.515 -26.469 1.00 70.00 449 GLY A CA 1
ATOM 3370 C C . GLY A 1 449 ? 8.097 -0.687 -25.425 1.00 70.00 449 GLY A C 1
ATOM 3371 O O . GLY A 1 449 ? 6.969 -1.036 -25.761 1.00 70.00 449 GLY A O 1
ATOM 3372 N N . LEU A 1 450 ? 8.387 -0.336 -24.170 1.00 72.69 450 LEU A N 1
ATOM 3373 C CA . LEU A 1 450 ? 7.435 -0.383 -23.062 1.00 72.69 450 LEU A CA 1
ATOM 3374 C C . LEU A 1 450 ? 6.288 0.631 -23.220 1.00 72.69 450 LEU A C 1
ATOM 3376 O O . LEU A 1 450 ? 5.125 0.273 -23.018 1.00 72.69 450 LEU A O 1
ATOM 3380 N N . ILE A 1 451 ? 6.616 1.868 -23.611 1.00 68.50 451 ILE A N 1
ATOM 3381 C CA . ILE A 1 451 ? 5.650 2.964 -23.798 1.00 68.50 451 ILE A CA 1
ATOM 3382 C C . ILE A 1 451 ? 4.851 2.779 -25.092 1.00 68.50 451 ILE A C 1
ATOM 3384 O O . ILE A 1 451 ? 3.635 2.930 -25.095 1.00 68.50 451 ILE A O 1
ATOM 3388 N N . SER A 1 452 ? 5.518 2.444 -26.200 1.00 68.31 452 SER A N 1
ATOM 3389 C CA . SER A 1 452 ? 4.877 2.380 -27.522 1.00 68.31 452 SER A CA 1
ATOM 3390 C C . SER A 1 452 ? 4.291 1.009 -27.880 1.00 68.31 452 SER A C 1
ATOM 3392 O O . SER A 1 452 ? 3.630 0.888 -28.910 1.00 68.31 452 SER A O 1
ATOM 3394 N N . GLY A 1 453 ? 4.577 -0.035 -27.092 1.00 68.44 453 GLY A N 1
ATOM 3395 C CA . GLY A 1 453 ? 4.223 -1.426 -27.401 1.00 68.44 453 GLY A CA 1
ATOM 3396 C C . GLY A 1 453 ? 4.965 -2.010 -28.613 1.00 68.44 453 GLY A C 1
ATOM 3397 O O . GLY A 1 453 ? 4.631 -3.100 -29.079 1.00 68.44 453 GLY A O 1
ATOM 3398 N N . ARG A 1 454 ? 5.951 -1.287 -29.161 1.00 73.75 454 ARG A N 1
ATOM 3399 C CA . ARG A 1 454 ? 6.720 -1.693 -30.346 1.00 73.75 454 ARG A CA 1
ATOM 3400 C C . ARG A 1 454 ? 7.831 -2.681 -29.978 1.00 73.75 454 ARG A C 1
ATOM 3402 O O . ARG A 1 454 ? 8.306 -2.725 -28.846 1.00 73.75 454 ARG A O 1
ATOM 3409 N N . ARG A 1 455 ? 8.287 -3.452 -30.973 1.00 85.25 455 ARG A N 1
ATOM 3410 C CA . ARG A 1 455 ? 9.482 -4.313 -30.865 1.00 85.25 455 ARG A CA 1
ATOM 3411 C C . ARG A 1 455 ? 10.734 -3.490 -30.530 1.00 85.25 455 ARG A C 1
ATOM 3413 O O . ARG A 1 455 ? 10.762 -2.279 -30.752 1.00 85.25 455 ARG A O 1
ATOM 3420 N N . ARG A 1 456 ? 11.784 -4.152 -30.028 1.00 88.56 456 ARG A N 1
ATOM 3421 C CA . ARG A 1 456 ? 13.067 -3.506 -29.694 1.00 88.56 456 ARG A CA 1
ATOM 3422 C C . ARG A 1 456 ? 13.638 -2.759 -30.909 1.00 88.56 456 ARG A C 1
ATOM 3424 O O . ARG A 1 456 ? 13.856 -3.364 -31.956 1.00 88.56 456 ARG A O 1
ATOM 3431 N N . GLY A 1 457 ? 13.884 -1.455 -30.763 1.00 86.00 457 GLY A N 1
ATOM 3432 C CA . GLY A 1 457 ? 14.348 -0.594 -31.860 1.00 86.00 457 GLY A CA 1
ATOM 3433 C C . GLY A 1 457 ? 15.815 -0.794 -32.253 1.00 86.00 457 GLY A C 1
ATOM 3434 O O . GLY A 1 457 ? 16.153 -0.600 -33.418 1.00 86.00 457 GLY A O 1
ATOM 3435 N N . SER A 1 458 ? 16.648 -1.246 -31.314 1.00 89.50 458 SER A N 1
ATOM 3436 C CA . SER A 1 458 ? 18.095 -1.440 -31.466 1.00 89.50 458 SER A CA 1
ATOM 3437 C C . SER A 1 458 ? 18.564 -2.668 -30.690 1.00 89.50 458 SER A C 1
ATOM 3439 O O . SER A 1 458 ? 17.881 -3.108 -29.765 1.00 89.50 458 SER A O 1
ATOM 3441 N N . THR A 1 459 ? 19.732 -3.195 -31.055 1.00 93.31 459 THR A N 1
ATOM 3442 C CA . THR A 1 459 ? 20.463 -4.187 -30.255 1.00 93.31 459 THR A CA 1
ATOM 3443 C C . THR A 1 459 ? 21.202 -3.470 -29.128 1.00 93.31 459 THR A C 1
ATOM 3445 O O . THR A 1 459 ? 21.756 -2.387 -29.338 1.00 93.31 459 THR A O 1
ATOM 3448 N N . ILE A 1 460 ? 21.203 -4.070 -27.938 1.00 95.88 460 ILE A N 1
ATOM 3449 C CA . ILE A 1 460 ? 21.925 -3.571 -26.766 1.00 95.88 460 ILE A CA 1
ATOM 3450 C C . ILE A 1 460 ? 22.974 -4.596 -26.354 1.00 95.88 460 ILE A C 1
ATOM 3452 O O . ILE A 1 460 ? 22.653 -5.774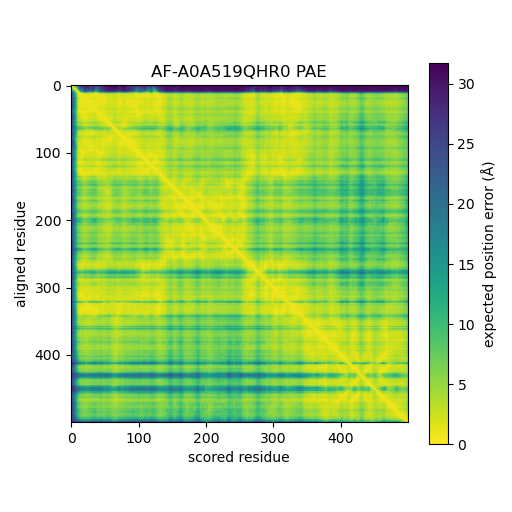 -26.179 1.00 95.88 460 ILE A O 1
ATOM 3456 N N . ARG A 1 461 ? 24.208 -4.137 -26.147 1.00 97.31 461 ARG A N 1
ATOM 3457 C CA . ARG A 1 461 ? 25.317 -4.949 -25.628 1.00 97.31 461 ARG A CA 1
ATOM 3458 C C . ARG A 1 461 ? 25.914 -4.314 -24.389 1.00 97.31 461 ARG A C 1
ATOM 3460 O O . ARG A 1 461 ? 25.981 -3.093 -24.299 1.00 97.31 461 ARG A O 1
ATOM 3467 N N . ALA A 1 462 ? 26.386 -5.116 -23.450 1.00 98.25 462 ALA A N 1
ATOM 3468 C CA . ALA A 1 462 ? 27.157 -4.609 -22.325 1.00 98.25 462 ALA A CA 1
ATOM 3469 C C . ALA A 1 462 ? 28.494 -4.028 -22.824 1.00 98.25 462 ALA A C 1
ATOM 3471 O O . ALA A 1 462 ? 29.224 -4.677 -23.572 1.00 98.25 462 ALA A O 1
ATOM 3472 N N . ALA A 1 463 ? 28.816 -2.791 -22.446 1.00 97.56 463 ALA A N 1
ATOM 3473 C CA . ALA A 1 463 ? 30.083 -2.147 -22.805 1.00 97.56 463 ALA A CA 1
ATOM 3474 C C . ALA A 1 463 ? 31.243 -2.650 -21.927 1.00 97.56 463 ALA A C 1
ATOM 3476 O O . ALA A 1 463 ? 32.401 -2.632 -22.336 1.00 97.56 463 ALA A O 1
ATOM 3477 N N . GLU A 1 464 ? 30.903 -3.070 -20.714 1.00 98.25 464 GLU A N 1
ATOM 3478 C CA . GLU A 1 464 ? 31.760 -3.560 -19.636 1.00 98.25 464 GLU A CA 1
ATOM 3479 C C . GLU A 1 464 ? 30.921 -4.502 -18.744 1.00 98.25 464 GLU A C 1
ATOM 3481 O O . GLU A 1 464 ? 29.718 -4.625 -19.000 1.00 98.25 464 GLU A O 1
ATOM 3486 N N . PRO A 1 465 ? 31.479 -5.181 -17.721 1.00 98.19 465 PRO A N 1
ATOM 3487 C CA . PRO A 1 465 ? 30.669 -5.952 -16.779 1.00 98.19 465 PRO A CA 1
ATOM 3488 C C . PRO A 1 465 ? 29.516 -5.107 -16.224 1.00 98.19 465 PRO A C 1
ATOM 3490 O O . PRO A 1 465 ? 29.744 -4.073 -15.602 1.00 98.19 465 PRO A O 1
ATOM 3493 N N . THR A 1 466 ? 28.282 -5.520 -16.505 1.00 98.50 466 THR A N 1
ATOM 3494 C CA . THR A 1 466 ? 27.088 -4.693 -16.291 1.00 98.50 466 THR A CA 1
ATOM 3495 C C . THR A 1 466 ? 26.061 -5.450 -15.467 1.00 98.50 466 THR A C 1
ATOM 3497 O O . THR A 1 466 ? 25.774 -6.609 -15.758 1.00 98.50 466 THR A O 1
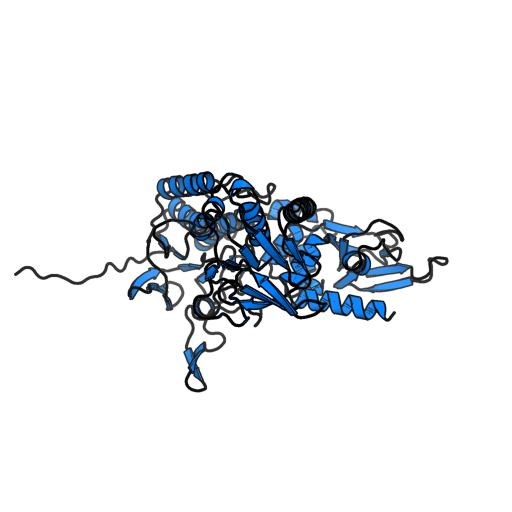ATOM 3500 N N . VAL A 1 467 ? 25.472 -4.791 -14.470 1.00 98.44 467 VAL A N 1
ATOM 3501 C CA . VAL A 1 467 ? 24.352 -5.320 -13.680 1.00 98.44 467 VAL A CA 1
ATOM 3502 C C . VAL A 1 467 ? 23.117 -4.479 -13.949 1.00 98.44 467 VAL A C 1
ATOM 3504 O O . VAL A 1 467 ? 23.154 -3.251 -13.838 1.00 98.44 467 VAL A O 1
ATOM 3507 N N . VAL A 1 468 ? 22.012 -5.140 -14.281 1.00 97.94 468 VAL A N 1
ATOM 3508 C CA . VAL A 1 468 ? 20.738 -4.481 -14.573 1.00 97.94 468 VAL A CA 1
ATOM 3509 C C . VAL A 1 468 ? 19.594 -5.048 -13.745 1.00 97.94 468 VAL A C 1
ATOM 3511 O O . VAL A 1 468 ? 19.566 -6.232 -13.404 1.00 97.94 468 VAL A O 1
ATOM 3514 N N . VAL A 1 469 ? 18.615 -4.185 -13.489 1.00 97.56 469 VAL A N 1
ATOM 3515 C CA . VAL A 1 469 ? 17.276 -4.553 -13.029 1.00 97.56 469 VAL A CA 1
ATOM 3516 C C . VAL A 1 469 ? 16.333 -4.451 -14.222 1.00 97.56 469 VAL A C 1
ATOM 3518 O O . VAL A 1 469 ? 16.213 -3.388 -14.827 1.00 97.56 469 VAL A O 1
ATOM 3521 N N . GLU A 1 470 ? 15.659 -5.538 -14.570 1.00 95.25 470 GLU A N 1
ATOM 3522 C CA . GLU A 1 470 ? 14.627 -5.566 -15.600 1.00 95.25 470 GLU A CA 1
ATOM 3523 C C . GLU A 1 470 ? 13.238 -5.459 -14.956 1.00 95.25 470 GLU A C 1
ATOM 3525 O O . GLU A 1 470 ? 12.846 -6.263 -14.107 1.00 95.25 470 GLU A O 1
ATOM 3530 N N . LEU A 1 471 ? 12.480 -4.451 -15.388 1.00 93.00 471 LEU A N 1
ATOM 3531 C CA . LEU A 1 471 ? 11.106 -4.199 -14.973 1.00 93.00 471 LEU A CA 1
ATOM 3532 C C . LEU A 1 471 ? 10.159 -4.562 -16.115 1.00 93.00 471 LEU A C 1
ATOM 3534 O O . LEU A 1 471 ? 10.188 -3.944 -17.184 1.00 93.00 471 LEU A O 1
ATOM 3538 N N . ALA A 1 472 ? 9.261 -5.517 -15.881 1.00 88.44 472 ALA A N 1
ATOM 3539 C CA . ALA A 1 472 ? 8.138 -5.758 -16.780 1.00 88.44 472 ALA A CA 1
ATOM 3540 C C . ALA A 1 472 ? 7.222 -4.521 -16.867 1.00 88.44 472 ALA A C 1
ATOM 3542 O O . ALA A 1 472 ? 7.164 -3.709 -15.940 1.00 88.44 472 ALA A O 1
ATOM 3543 N N . ARG A 1 473 ? 6.449 -4.400 -17.956 1.00 83.62 473 ARG A N 1
ATOM 3544 C CA . ARG A 1 473 ? 5.516 -3.286 -18.210 1.00 83.62 473 ARG A CA 1
ATOM 3545 C C . ARG A 1 473 ? 4.692 -2.892 -16.994 1.00 83.62 473 ARG A C 1
ATOM 3547 O O . ARG A 1 473 ? 4.666 -1.721 -16.629 1.00 83.62 473 ARG A O 1
ATOM 3554 N N . ASN A 1 474 ? 4.069 -3.868 -16.347 1.00 80.19 474 ASN A N 1
ATOM 3555 C CA . ASN A 1 474 ? 3.191 -3.611 -15.212 1.00 80.19 474 ASN A CA 1
ATOM 3556 C C . ASN A 1 474 ? 3.965 -3.101 -13.991 1.00 80.19 474 ASN A C 1
ATOM 3558 O O . ASN A 1 474 ? 3.497 -2.180 -13.330 1.00 80.19 474 ASN A O 1
ATOM 3562 N N . ALA A 1 475 ? 5.169 -3.623 -13.731 1.00 85.12 475 ALA A N 1
ATOM 3563 C CA . ALA A 1 475 ? 6.030 -3.133 -12.653 1.00 85.12 475 ALA A CA 1
ATOM 3564 C C . ALA A 1 475 ? 6.482 -1.684 -12.911 1.00 85.12 475 ALA A C 1
ATOM 3566 O O . ALA A 1 475 ? 6.419 -0.844 -12.015 1.00 85.12 475 ALA A O 1
ATOM 3567 N N . ALA A 1 476 ? 6.853 -1.359 -14.153 1.00 86.75 476 ALA A N 1
ATOM 3568 C CA . ALA A 1 476 ? 7.228 -0.003 -14.546 1.00 86.75 476 ALA A CA 1
ATOM 3569 C C . ALA A 1 476 ? 6.053 0.988 -14.457 1.00 86.75 476 ALA A C 1
ATOM 3571 O O . ALA A 1 476 ? 6.201 2.067 -13.887 1.00 86.75 476 ALA A O 1
ATOM 3572 N N . LEU A 1 477 ? 4.874 0.629 -14.979 1.00 83.00 477 LEU A N 1
ATOM 3573 C CA . LEU A 1 477 ? 3.670 1.464 -14.889 1.00 83.00 477 LEU A CA 1
ATOM 3574 C C . LEU A 1 477 ? 3.236 1.676 -13.436 1.00 83.00 477 LEU A C 1
ATOM 3576 O O . LEU A 1 477 ? 2.898 2.799 -13.054 1.00 83.00 477 LEU A O 1
ATOM 3580 N N . LYS A 1 478 ? 3.314 0.624 -12.612 1.00 82.38 478 LYS A N 1
ATOM 3581 C CA . LYS A 1 478 ? 3.075 0.710 -11.171 1.00 82.38 478 LYS A CA 1
ATOM 3582 C C . LYS A 1 478 ? 4.041 1.706 -10.535 1.00 82.38 478 LYS A C 1
ATOM 3584 O O . LYS A 1 478 ? 3.558 2.651 -9.920 1.00 82.38 478 LYS A O 1
ATOM 3589 N N . LEU A 1 479 ? 5.351 1.579 -10.770 1.00 86.44 479 LEU A N 1
ATOM 3590 C CA . LEU A 1 479 ? 6.372 2.512 -10.274 1.00 86.44 479 LEU A CA 1
ATOM 3591 C C . LEU A 1 479 ? 6.086 3.965 -10.687 1.00 86.44 479 LEU A C 1
ATOM 3593 O O . LEU A 1 479 ? 6.113 4.855 -9.843 1.00 86.44 479 LEU A O 1
ATOM 3597 N N . ILE A 1 480 ? 5.757 4.211 -11.959 1.00 84.25 480 ILE A N 1
ATOM 3598 C CA . ILE A 1 480 ? 5.404 5.550 -12.467 1.00 84.25 480 ILE A CA 1
ATOM 3599 C C . ILE A 1 480 ? 4.186 6.116 -11.723 1.00 84.25 480 ILE A C 1
ATOM 3601 O O . ILE A 1 480 ? 4.147 7.303 -11.399 1.00 84.25 480 ILE A O 1
ATOM 3605 N N . SER A 1 481 ? 3.186 5.271 -11.456 1.00 78.94 481 SER A N 1
ATOM 3606 C CA . SER A 1 481 ? 1.935 5.683 -10.814 1.00 78.94 481 SER A CA 1
ATOM 3607 C C . SER A 1 481 ? 2.065 5.923 -9.306 1.00 78.94 481 SER A C 1
ATOM 3609 O O . SER A 1 481 ? 1.354 6.774 -8.768 1.00 78.94 481 SER A O 1
ATOM 3611 N N . THR A 1 482 ? 2.955 5.194 -8.625 1.00 77.06 482 THR A N 1
ATOM 3612 C CA . THR A 1 482 ? 3.115 5.238 -7.163 1.00 77.06 482 THR A CA 1
ATOM 3613 C C . THR A 1 482 ? 4.275 6.120 -6.714 1.00 77.06 482 THR A C 1
ATOM 3615 O O . THR A 1 482 ? 4.257 6.608 -5.585 1.00 77.06 482 THR A O 1
ATOM 3618 N N . VAL A 1 483 ? 5.252 6.374 -7.590 1.00 81.81 483 VAL A N 1
ATOM 3619 C CA . VAL A 1 483 ? 6.443 7.187 -7.315 1.00 81.81 483 VAL A CA 1
ATOM 3620 C C . VAL A 1 483 ? 6.564 8.277 -8.392 1.00 81.81 483 VAL A C 1
ATOM 3622 O O . VAL A 1 483 ? 7.285 8.116 -9.381 1.00 81.81 483 VAL A O 1
ATOM 3625 N N . PRO A 1 484 ? 5.880 9.429 -8.224 1.00 83.06 484 PRO A N 1
ATOM 3626 C CA . PRO A 1 484 ? 5.891 10.510 -9.212 1.00 83.06 484 PRO A CA 1
ATOM 3627 C C . PRO A 1 484 ? 7.292 10.991 -9.645 1.00 83.06 484 PRO A C 1
ATOM 3629 O O . PRO A 1 484 ? 7.467 11.270 -10.836 1.00 83.06 484 PRO A O 1
ATOM 3632 N N . PRO A 1 485 ? 8.310 11.082 -8.758 1.00 84.38 485 PRO A N 1
ATOM 3633 C CA . PRO A 1 485 ? 9.681 11.380 -9.178 1.00 84.38 485 PRO A CA 1
ATOM 3634 C C . PRO A 1 485 ? 10.252 10.378 -10.192 1.00 84.38 485 PRO A C 1
ATOM 3636 O O . PRO A 1 485 ? 10.854 10.802 -11.179 1.00 84.38 485 PRO A O 1
ATOM 3639 N N . ALA A 1 486 ? 10.004 9.077 -10.006 1.00 86.94 486 ALA A N 1
ATOM 3640 C CA . ALA A 1 486 ? 10.431 8.036 -10.941 1.00 86.94 486 ALA A CA 1
ATOM 3641 C C . ALA A 1 486 ? 9.741 8.205 -12.304 1.00 86.94 486 ALA A C 1
ATOM 3643 O O . ALA A 1 486 ? 10.393 8.149 -13.346 1.00 86.94 486 ALA A O 1
ATOM 3644 N N . GLY A 1 487 ? 8.441 8.522 -12.301 1.00 86.94 487 GLY A N 1
ATOM 3645 C CA . GLY A 1 487 ? 7.690 8.839 -13.519 1.00 86.94 487 GLY A CA 1
ATOM 3646 C C . GLY A 1 487 ? 8.263 10.023 -14.303 1.00 86.94 487 GLY A C 1
ATOM 3647 O O . GLY A 1 487 ? 8.410 9.947 -15.526 1.00 86.94 487 GLY A O 1
ATOM 3648 N N . ARG A 1 488 ? 8.657 11.100 -13.608 1.00 87.25 488 ARG A N 1
ATOM 3649 C CA . ARG A 1 488 ? 9.333 12.252 -14.231 1.00 87.25 488 ARG A CA 1
ATOM 3650 C C . ARG A 1 488 ? 10.692 11.869 -14.815 1.00 87.25 488 ARG A C 1
ATOM 3652 O O . ARG A 1 488 ? 10.999 12.292 -15.926 1.00 87.25 488 ARG A O 1
ATOM 3659 N N . ALA A 1 489 ? 11.478 11.062 -14.101 1.00 87.56 489 ALA A N 1
ATOM 3660 C CA . ALA A 1 489 ? 12.778 10.591 -14.575 1.00 87.56 489 ALA A CA 1
ATOM 3661 C C . ALA A 1 489 ? 12.649 9.738 -15.852 1.00 87.56 489 ALA A C 1
ATOM 3663 O O . ALA A 1 489 ? 13.329 10.025 -16.834 1.00 87.56 489 ALA A O 1
ATOM 3664 N N . ILE A 1 490 ? 11.713 8.779 -15.885 1.00 88.19 490 ILE A N 1
ATOM 3665 C CA . ILE A 1 490 ? 11.434 7.946 -17.070 1.00 88.19 490 ILE A CA 1
ATOM 3666 C C . ILE A 1 490 ? 10.973 8.806 -18.255 1.00 88.19 490 ILE A C 1
ATOM 3668 O O . ILE A 1 490 ? 11.454 8.636 -19.378 1.00 88.19 490 ILE A O 1
ATOM 3672 N N . THR A 1 491 ? 10.063 9.754 -18.009 1.00 85.75 491 THR A N 1
ATOM 3673 C CA . THR A 1 491 ? 9.536 10.652 -19.052 1.00 85.75 491 THR A CA 1
ATOM 3674 C C . THR A 1 491 ? 10.642 11.524 -19.641 1.00 85.75 491 THR A C 1
ATOM 3676 O O . THR A 1 491 ? 10.763 11.610 -20.860 1.00 85.75 491 THR A O 1
ATOM 3679 N N . ARG A 1 492 ? 11.488 12.123 -18.792 1.00 86.62 492 ARG A N 1
ATOM 3680 C CA . ARG A 1 492 ? 12.631 12.938 -19.222 1.00 86.62 492 ARG A CA 1
ATOM 3681 C C . ARG A 1 492 ? 13.568 12.143 -20.129 1.00 86.62 492 ARG A C 1
ATOM 3683 O O . ARG A 1 492 ? 13.831 12.584 -21.242 1.00 86.62 492 ARG A O 1
ATOM 3690 N N . THR A 1 493 ? 13.995 10.955 -19.697 1.00 85.69 493 THR A N 1
ATOM 3691 C CA . THR A 1 493 ? 14.883 10.095 -20.498 1.00 85.69 493 THR A CA 1
ATOM 3692 C C . THR A 1 493 ? 14.248 9.692 -21.831 1.00 85.69 493 THR A C 1
ATOM 3694 O O . THR A 1 493 ? 14.932 9.654 -22.850 1.00 85.69 493 THR A O 1
ATOM 3697 N N . SER A 1 494 ? 12.935 9.441 -21.848 1.00 82.88 494 SER A N 1
ATOM 3698 C CA . SER A 1 494 ? 12.208 9.105 -23.079 1.00 82.88 494 SER A CA 1
ATOM 3699 C C . SER A 1 494 ? 12.177 10.274 -24.072 1.00 82.88 494 SER A C 1
ATOM 3701 O O . SER A 1 494 ? 12.363 10.060 -25.266 1.00 82.88 494 SER A O 1
ATOM 3703 N N . ILE A 1 495 ? 11.972 11.507 -23.591 1.00 82.62 495 ILE A N 1
ATOM 3704 C CA . ILE A 1 495 ? 11.965 12.720 -24.428 1.00 82.62 495 ILE A CA 1
ATOM 3705 C C . ILE A 1 495 ? 13.365 13.010 -24.974 1.00 82.62 495 ILE A C 1
ATOM 3707 O O . ILE A 1 495 ? 13.514 13.231 -26.172 1.00 82.62 495 ILE A O 1
ATOM 3711 N N . GLU A 1 496 ? 14.392 12.968 -24.121 1.00 81.94 496 GLU A N 1
ATOM 3712 C CA . GLU A 1 496 ? 15.787 13.210 -24.519 1.00 81.94 496 GLU A CA 1
ATOM 3713 C C . GLU A 1 496 ? 16.225 12.281 -25.660 1.00 81.94 496 GLU A C 1
ATOM 3715 O O . GLU A 1 496 ? 16.942 12.707 -26.558 1.00 81.94 496 GLU A O 1
ATOM 3720 N N . ARG A 1 497 ? 15.743 11.033 -25.670 1.00 77.44 497 ARG A N 1
ATOM 3721 C CA . ARG A 1 497 ? 16.075 10.034 -26.697 1.00 77.44 497 ARG A CA 1
ATOM 3722 C C . ARG A 1 497 ? 15.237 10.095 -27.960 1.00 77.44 497 ARG A C 1
ATOM 3724 O O . ARG A 1 497 ? 15.673 9.566 -28.967 1.00 77.44 497 ARG A O 1
ATOM 3731 N N . GLN A 1 498 ? 14.052 10.698 -27.927 1.00 69.75 498 GLN A N 1
ATOM 3732 C CA . GLN A 1 498 ? 13.284 10.948 -29.153 1.00 69.75 498 GLN A CA 1
ATOM 3733 C C . GLN A 1 498 ? 13.889 12.074 -30.000 1.00 69.75 498 GLN A C 1
ATOM 3735 O O . GLN A 1 498 ? 13.576 12.181 -31.182 1.00 69.75 498 GLN A O 1
ATOM 3740 N N . LEU A 1 499 ? 14.714 12.925 -29.384 1.00 59.59 499 LEU A N 1
ATOM 3741 C CA . LEU A 1 499 ? 15.398 14.042 -30.034 1.00 59.59 499 LEU A CA 1
ATOM 3742 C C . LEU A 1 499 ? 16.785 13.668 -30.589 1.00 59.59 499 LEU A C 1
ATOM 3744 O O . LEU A 1 499 ? 17.391 14.491 -31.275 1.00 59.59 499 LEU A O 1
ATOM 3748 N N . LEU A 1 500 ? 17.276 12.463 -30.274 1.00 58.78 500 LEU A N 1
ATOM 3749 C CA . LEU A 1 500 ? 18.528 11.869 -30.758 1.00 58.78 500 LEU A CA 1
ATOM 3750 C C . LEU A 1 500 ? 18.230 10.872 -31.880 1.00 58.78 500 LEU A C 1
ATOM 3752 O O . LEU A 1 500 ? 19.048 10.813 -32.825 1.00 58.78 500 LEU A O 1
#

Mean predicted aligned error: 6.23 Å

pLDDT: mean 92.07, std 9.99, range [29.78, 98.88]

Solvent-accessible surface area (backbone atoms only — not comparable to full-atom values): 26242 Å² total; per-residue (Å²): 143,78,83,86,76,90,70,82,81,71,55,73,26,51,35,34,30,37,24,40,32,61,17,19,46,13,22,38,29,39,30,32,74,71,70,44,53,50,38,31,30,17,56,44,91,60,74,25,60,75,62,64,55,40,39,67,75,37,74,44,76,46,48,64,79,87,52,67,79,70,29,84,55,85,80,66,63,38,38,38,65,58,50,51,48,51,45,54,55,45,40,57,73,45,59,44,48,72,43,60,63,38,42,77,68,48,40,41,65,48,63,61,55,28,41,38,30,26,73,89,66,54,60,44,34,20,29,25,39,36,43,18,59,38,25,75,88,36,61,51,73,86,84,45,54,69,41,88,84,35,48,74,36,72,70,61,49,54,51,84,79,58,64,68,39,30,35,36,28,38,26,52,31,52,70,21,47,53,50,48,49,49,45,36,63,50,76,88,34,54,35,47,34,35,37,35,26,67,41,90,68,59,62,73,30,52,69,70,58,52,53,53,51,53,50,39,36,76,72,66,45,36,45,77,44,55,44,25,44,71,54,32,38,36,71,52,26,35,31,27,44,40,90,92,42,80,47,75,45,75,21,58,34,35,37,39,36,57,54,54,29,49,58,52,74,60,53,36,45,33,41,34,47,72,41,81,54,97,94,36,83,41,73,39,87,90,46,20,36,46,53,71,52,90,53,74,70,45,34,58,40,59,48,99,71,30,36,34,69,38,67,49,34,29,43,30,18,41,39,54,60,45,76,40,59,52,56,9,17,34,41,13,29,48,43,44,41,46,77,71,66,46,82,82,71,71,63,72,56,48,69,60,48,40,61,60,48,64,77,42,85,85,85,65,53,59,67,57,49,52,50,42,40,35,70,38,17,63,60,30,60,87,49,49,75,68,48,46,53,55,50,54,71,68,35,49,67,52,63,40,53,58,68,36,71,78,47,51,51,66,34,86,39,56,35,32,35,33,23,44,38,42,30,33,31,35,30,75,43,93,91,39,79,83,45,59,48,79,47,56,52,21,40,70,47,54,51,66,17,44,76,69,72,37,52,29,89,41,33,34,25,21,67,31,62,22,33,34,41,39,29,40,46,66,52,47,41,37,44,34,74,74,34,61,71,29,31,51,50,54,51,49,57,54,52,62,57,74,76,106

Nearest PDB structures (foldseek):
  4c5o-assembly1_C  TM=7.235E-01  e=8.295E-18  Stenotrophomonas maltophilia
  6flo-assembly1_A  TM=8.078E-01  e=3.116E-07  Trypanosoma brucei brucei TREU927
  4qx5-assembly1_A  TM=7.776E-01  e=2.201E-07  Homo sapiens
  7t4v-assembly2_B  TM=6.479E-01  e=6.621E-07  Homo sapiens
  1cx4-assembly1_A  TM=5.430E-01  e=3.499E-07  Rattus norvegicus

Sequence (500 aa):
MGTRGETGLETRVRIAVIGSGPAGLSAASRAAQLGLAHVLIEKTDHLSDTIYKYQKGKHVMATPSSLVLRSDLDFEAGKREAVLGTWEDQTTGCKVNVLYNAEIAAITGAKGEFALKTKKGDIVLAETVILAIGTQGNPNLVRCAVEEGANVQYQLDDPGEYIDEHITVLGTGDAGIENAMGLAADPQQRNKVTIVNRSSEFATAKDANVKALLAMEAEGRLTVLRETTPAKIGKGTITFDTRDGELQVPCDRVIARMGSAPPRAFVEGACAEFEEKDGKKVIKRGTGIEFTSADRVAYPKLSPTFESTVPGIYVIGALAGYPLIKHCMNQGYDVVEFINGNTSLKPADEPILADKFARLPGNRSVDEWLTTFGSQIDIFKEVSPLQLRELMLDSTVASFAAGETVFERNAPGTSLFAIAEGSVLVEIDKDDASRTVRIAQGSIFGEVGLISGRRRGSTIRAAEPTVVVELARNAALKLISTVPPAGRAITRTSIERQLL